Protein AF-0000000065942090 (afdb_homodimer)

Nearest PDB structures (foldseek):
  3od1-assembly1_A  TM=8.465E-01  e=8.660E-31  Halalkalibacterium halodurans
  3od1-assembly1_B  TM=8.655E-01  e=1.607E-29  Halalkalibacterium halodurans
  4yrn-assembly1_B  TM=7.493E-01  e=1.596E-24  Trypanosoma cruzi strain CL Brener
  4phc-assembly2_C  TM=7.919E-01  e=1.632E-23  Homo sapiens
  1h4v-assembly1_B-2  TM=6.547E-01  e=2.167E-21  Thermus thermophilus HB27

pLDDT: mean 91.55, std 9.65, range [27.59, 98.5]

Solvent-accessible surface area (backbone atoms only — not comparable to full-atom values): 41096 Å² total; per-residue (Å²): 122,61,45,56,47,74,45,88,40,58,60,75,35,53,49,70,60,30,47,47,38,52,49,51,52,51,53,50,52,51,54,35,49,58,58,54,28,39,36,42,44,68,50,60,60,34,36,47,61,49,47,65,80,57,77,58,79,82,40,43,75,52,57,33,74,41,96,86,70,46,56,29,21,45,33,67,57,68,64,52,56,50,45,26,48,46,61,56,65,67,62,76,73,62,44,45,35,23,38,70,50,70,29,30,42,39,63,58,88,87,67,83,59,61,24,66,42,47,33,31,36,40,40,37,33,53,34,78,30,69,44,42,57,49,50,53,51,49,52,50,52,53,48,47,64,70,48,30,76,62,64,55,38,39,36,34,35,41,42,46,47,55,60,51,55,43,52,73,74,42,87,49,64,68,59,39,49,51,45,49,49,22,39,48,66,62,34,58,73,62,28,52,61,66,51,51,85,42,62,85,42,85,47,31,67,49,61,72,50,36,78,66,47,54,42,48,52,72,62,52,51,52,55,54,69,72,37,73,67,60,77,86,41,48,65,59,51,52,50,52,51,51,50,51,54,48,41,53,69,75,40,65,86,58,47,61,31,34,35,64,40,56,70,53,95,47,81,54,41,61,32,50,30,39,36,28,34,46,78,86,54,95,63,59,46,29,42,37,33,27,23,39,53,52,38,44,79,70,35,88,62,66,40,33,23,27,36,35,42,32,34,44,55,59,47,45,74,52,33,52,87,63,80,72,79,62,45,50,28,29,36,36,57,51,78,92,39,44,66,59,51,51,60,52,44,75,74,33,95,46,34,26,73,45,44,46,77,43,70,70,52,36,52,54,50,18,60,76,58,67,21,48,73,41,62,57,72,82,57,72,72,84,118,121,61,45,54,48,76,44,88,40,57,60,73,35,54,47,69,62,29,45,47,38,53,51,52,52,51,52,51,52,50,52,36,49,59,59,54,26,38,36,42,44,68,52,59,60,33,36,48,60,48,48,65,82,58,76,59,80,82,38,41,73,52,57,34,73,42,95,86,70,44,55,29,21,45,33,67,57,67,64,52,56,51,45,28,49,44,62,58,64,65,62,76,74,63,41,46,34,22,38,69,48,71,29,28,42,39,62,58,87,89,66,83,60,62,22,65,43,45,33,32,36,40,40,36,35,51,34,78,30,70,45,43,56,49,52,52,51,49,50,50,50,54,49,47,63,70,48,28,75,62,63,54,38,40,36,34,34,42,39,46,47,55,59,50,54,42,52,74,76,41,87,50,63,68,59,41,50,51,44,49,50,23,38,49,67,62,34,58,72,60,29,52,61,66,51,52,86,43,62,84,42,84,47,31,69,49,62,71,50,37,78,66,46,56,41,50,52,72,62,49,53,52,56,53,70,73,38,74,67,60,77,86,40,45,65,59,52,52,52,51,51,51,52,52,52,48,40,53,69,74,40,65,85,58,46,61,31,33,35,62,38,54,71,53,95,48,82,53,41,61,31,50,29,39,36,28,33,47,76,86,52,96,63,58,46,28,43,35,34,26,24,39,53,53,37,45,80,71,34,88,63,65,40,33,24,30,36,34,41,32,34,43,55,60,47,43,73,52,34,51,86,65,79,72,78,62,46,50,27,30,37,36,56,51,77,92,39,45,65,58,50,51,59,53,46,74,74,33,95,45,33,26,74,44,42,46,78,42,71,70,52,36,50,54,51,18,59,74,59,67,20,47,73,42,61,56,73,82,55,72,72,84,120

Organism: Lactiplantibacillus plantarum (strain ATCC BAA-793 / NCIMB 8826 / WCFS1) (NCBI:txid220668)

Sequence (766 aa):
MLKHLLPLGTRDEFGRRARTKQHLIAVIQAHFKQRGLAPIATPLLENEAVFDPYQMGNYQLYRLFGNDGRTLVLRPDMTLPVARFISATNVPLPQKFGYVGDIFRVSRQLSGSYNQITQAGVELVGYASLKAEFECLTIANQLSSELIADAVEIELGDAQFAQRVVASLTGDEGEQQAILTALFDKQVPRYTKLIAKYRAQPLYDFLKAWPRLFGRPECIFKELAAAPLPETVQPSLKRLQTVVAWMQQTMPEQVISVDLSSQAPQKYYTGLTFRGYSQAGAGYLFSGGRYDKLLTNFQAEAEPAVGMGLNVDLLTTLATDQQTAYAEQLIYFEPEQWSQAEAYLAKQPHAILSLADDLAGARIEAQRLNAQLIDLTGGMTNDMLKHLLPLGTRDEFGRRARTKQHLIAVIQAHFKQRGLAPIATPLLENEAVFDPYQMGNYQLYRLFGNDGRTLVLRPDMTLPVARFISATNVPLPQKFGYVGDIFRVSRQLSGSYNQITQAGVELVGYASLKAEFECLTIANQLSSELIADAVEIELGDAQFAQRVVASLTGDEGEQQAILTALFDKQVPRYTKLIAKYRAQPLYDFLKAWPRLFGRPECIFKELAAAPLPETVQPSLKRLQTVVAWMQQTMPEQVISVDLSSQAPQKYYTGLTFRGYSQAGAGYLFSGGRYDKLLTNFQAEAEPAVGMGLNVDLLTTLATDQQTAYAEQLIYFEPEQWSQAEAYLAKQPHAILSLADDLAGARIEAQRLNAQLIDLTGGMTND

Foldseek 3Di:
DVVPDDDPQDDDDDDQLVVLLVVLVVVLVVVCVVVPADEDDDDQKDQPLLCPQPDQPQWDWAWDADPVRTIITRAQDDVSRVLQVCLVPVPDDQHKHKYWDWHATHHDPPPPHHRIFIKIKIKGWQDPDCVQVVVRVVSVVVSCVPFFPFAKEKEKEWACQLLQQLCVVDVDPVLSVQLLVCLQVVVLVSNCVSCVVVCVPQQSVVSNCQSVLKFDPVVNLVSVVPGPGDPVCVVQSVSVVVVVVVCCVPPVVHHYMYHHRHHAPGNQAGGMKMFMDGPPDDDTQKIWHWRQCSSVSPDVDTITMIMMMGRSSVSSVRGDSDPPLAQQEEEEDDPVCVVVSVVVVVVGPRYDYDPDPDPVRSVVVCVVSVHHYHYPVVPPPPD/DVVPDDPPQDDDDDDPLVVLLVVLVVVLVVVCVVVPADEDDDDQKDQPLLCPQPDQPQWDWAWDADPVRTIITRAQDDVSRVLQVCLVPVPDDQHKHKYWDWHATHHDPPPPHHRIFIKIKIKGWQDPDCVQVVVRVVSVVVSCVPFFDFAKEKEKEWACQLLQQLCVVDVDPVLSVQLLVCLQVVVLVSNCVSCVVVCVPQQSVVSNCQSVLKFDPVVNLVSVVPGPGDPVCVVQSVSVVVVVVVCCVPPVPHHYMYHHRHHAPGNQAGGMKMFMDGPPDDDTQKIWHWRQCSSVSPDPDTITMIMMMGRSSVSSVRGDPDPPLAQQEEEEDDPVCVVVSVVVVVVGPRYDYDPDPDPVRSVVVCVVSVHHYHYPPVPPPPD

InterPro domains:
  IPR004516 Histidine-tRNA ligase/ATP phosphoribosyltransferase regulatory subunit [PIRSF001549] (6-326)
  IPR004516 Histidine-tRNA ligase/ATP phosphoribosyltransferase regulatory subunit [PTHR43707] (4-324)
  IPR004517 ATP phosphoribosyltransferase regulatory subunit [MF_00125] (16-365)
  IPR004517 ATP phosphoribosyltransferase regulatory subunit [TIGR00443] (11-320)
  IPR041715 Class II Histidinyl-tRNA synthetase (HisRS)-like catalytic core domain [PF13393] (10-313)
  IPR041715 Class II Histidinyl-tRNA synthetase (HisRS)-like catalytic core domain [cd00773] (17-313)
  IPR045864 Class II Aminoacyl-tRNA synthetase/Biotinyl protein ligase (BPL) and lipoyl protein ligase (LPL) [G3DSA:3.30.930.10] (2-319)
  IPR045864 Class II Aminoacyl-tRNA synthetase/Biotinyl protein ligase (BPL) and lipoyl protein ligase (LPL) [SSF55681] (4-323)

Secondary structure (DSSP, 8-state):
-GGGPPPTT---EETHHHHHHHHHHHHHHHHHHHTTPEEEE--SEEEGGGGTT---TT-B--EEE-TTS-EEEE-S-SHHHHHHHHHHH---SSEEEEEEEEEE-BPPTTS---SEEEEEEEEEES--STHHHHHHHHHHHHHHHHHBSS-EEEEEEESSHHHHHHHTT-S-HHHHHHHHHHHHTT-HHHHHHHHGGGTTSTTHHHHHHGGG-EE-HHHHHHHHHHS---GGGHHHHHHHHHHHHHHHHH-TTSEEEEESSS--SSTT--SEEEEEEESSSSSEEEEEEE-TTGGGGTSSS---EEEEEEEHHHHHHHB--------SEEEE--GGGHHHHHHHHHT-TTEEE---SSHHHHHHHHHHHT-EEEESTT-----/-GGGPPPTT---EETHHHHHHHHHHHHHHHHHHHTTPEEEE--SEEEGGGGTT---TT-B--EEE-TTS-EEEE-S-SHHHHHHHHHHH---SSEEEEEEEEEE-BPPTTS---SEEEEEEEEEES--STHHHHHHHHHHHHHHHHHBSS-EEEEEEESSHHHHHHHTT-S-HHHHHHHHHHHHTT-HHHHHHHHGGGTTSTTHHHHHHGGG-EE-HHHHHHHHHHS---GGGHHHHHHHHHHHHHHHHH-TTSEEEEESSS--SSTT--SEEEEEEESSSSSEEEEEEE-TTGGGGTSSS---EEEEEEEHHHHHHHB--------SEEEE--GGGHHHHHHHHHT-TTEEE---SSHHHHHHHHHHHT-EEEESTT-----

Radius of gyration: 30.54 Å; Cα contacts (8 Å, |Δi|>4): 1360; chains: 2; bounding box: 51×100×80 Å

Structure (mmCIF, N/CA/C/O backbone):
data_AF-0000000065942090-model_v1
#
loop_
_entity.id
_entity.type
_entity.pdbx_description
1 polymer 'ATP phosphoribosyltransferase regulatory subunit'
#
loop_
_atom_site.group_PDB
_atom_site.id
_atom_site.type_symbol
_atom_site.label_atom_id
_atom_site.label_alt_id
_atom_site.label_comp_id
_atom_site.label_asym_id
_atom_site.label_entity_id
_atom_site.label_seq_id
_atom_site.pdbx_PDB_ins_code
_atom_site.Cartn_x
_atom_site.Cartn_y
_atom_site.Cartn_z
_atom_site.occupancy
_atom_site.B_iso_or_equiv
_atom_site.auth_seq_id
_atom_site.auth_comp_id
_atom_site.auth_asym_id
_atom_site.auth_atom_id
_atom_site.pdbx_PDB_model_num
ATOM 1 N N . MET A 1 1 ? 20.531 -4.098 -20.781 1 60.53 1 MET A N 1
ATOM 2 C CA . MET A 1 1 ? 21.156 -3.336 -19.703 1 60.53 1 MET A CA 1
ATOM 3 C C . MET A 1 1 ? 20.109 -2.684 -18.812 1 60.53 1 MET A C 1
ATOM 5 O O . MET A 1 1 ? 20.234 -2.717 -17.594 1 60.53 1 MET A O 1
ATOM 9 N N . LEU A 1 2 ? 18.938 -2.307 -19.422 1 68.38 2 LEU A N 1
ATOM 10 C CA . LEU A 1 2 ? 17.953 -1.512 -18.703 1 68.38 2 LEU A CA 1
ATOM 11 C C . LEU A 1 2 ? 17.047 -2.402 -17.844 1 68.38 2 LEU A C 1
ATOM 13 O O . LEU A 1 2 ? 16.453 -1.94 -16.875 1 68.38 2 LEU A O 1
ATOM 17 N N . LYS A 1 3 ? 17.156 -3.668 -18.047 1 78.25 3 LYS A N 1
ATOM 18 C CA . LYS A 1 3 ? 16.203 -4.559 -17.391 1 78.25 3 LYS A CA 1
ATOM 19 C C . LYS A 1 3 ? 16.641 -4.852 -15.961 1 78.25 3 LYS A C 1
ATOM 21 O O . LYS A 1 3 ? 15.852 -5.363 -15.156 1 78.25 3 LYS A O 1
ATOM 26 N N . HIS A 1 4 ? 17.859 -4.402 -15.688 1 81.19 4 HIS A N 1
ATOM 27 C CA . HIS A 1 4 ? 18.344 -4.691 -14.344 1 81.19 4 HIS A CA 1
ATOM 28 C C . HIS A 1 4 ? 18.359 -3.43 -13.484 1 81.19 4 HIS A C 1
ATOM 30 O O . HIS A 1 4 ? 18.672 -3.492 -12.289 1 81.19 4 HIS A O 1
ATOM 36 N N . LEU A 1 5 ? 18.016 -2.375 -14.117 1 83.44 5 LEU A N 1
ATOM 37 C CA . LEU A 1 5 ? 18.219 -1.105 -13.43 1 83.44 5 LEU A CA 1
ATOM 38 C C . LEU A 1 5 ? 16.891 -0.56 -12.906 1 83.44 5 LEU A C 1
ATOM 40 O O . LEU A 1 5 ? 15.836 -0.786 -13.508 1 83.44 5 LEU A O 1
ATOM 44 N N . LEU A 1 6 ? 17.047 0.153 -11.828 1 90.81 6 LEU A N 1
ATOM 45 C CA . LEU A 1 6 ? 15.914 0.897 -11.281 1 90.81 6 LEU A CA 1
ATOM 46 C C . LEU A 1 6 ? 15.781 2.258 -11.953 1 90.81 6 LEU A C 1
ATOM 48 O O . LEU A 1 6 ? 16.781 2.9 -12.273 1 90.81 6 LEU A O 1
ATOM 52 N N . PRO A 1 7 ? 14.492 2.648 -12.195 1 89.25 7 PRO A N 1
ATOM 53 C CA . PRO A 1 7 ? 14.344 4.047 -12.594 1 89.25 7 PRO A CA 1
ATOM 54 C C . PRO A 1 7 ? 14.93 5.02 -11.57 1 89.25 7 PRO A C 1
ATOM 56 O O . PRO A 1 7 ? 14.961 4.719 -10.375 1 89.25 7 PRO A O 1
ATOM 59 N N . LEU A 1 8 ? 15.297 6.191 -12.055 1 87.06 8 LEU A N 1
ATOM 60 C CA . LEU A 1 8 ? 15.844 7.215 -11.172 1 87.06 8 LEU A CA 1
ATOM 61 C C . LEU A 1 8 ? 14.828 7.594 -10.094 1 87.06 8 LEU A C 1
ATOM 63 O O . LEU A 1 8 ? 13.641 7.75 -10.375 1 87.06 8 LEU A O 1
ATOM 67 N N . GLY A 1 9 ? 15.297 7.754 -8.867 1 89.69 9 GLY A N 1
ATOM 68 C CA . GLY A 1 9 ? 14.477 8.219 -7.766 1 89.69 9 GLY A CA 1
ATOM 69 C C . GLY A 1 9 ? 13.617 7.121 -7.156 1 89.69 9 GLY A C 1
ATOM 70 O O . GLY A 1 9 ? 12.75 7.395 -6.332 1 89.69 9 GLY A O 1
ATOM 71 N N . THR A 1 10 ? 13.797 5.891 -7.582 1 91.69 10 THR A N 1
ATOM 72 C CA . THR A 1 10 ? 13.047 4.777 -7.02 1 91.69 10 THR A CA 1
ATOM 73 C C . THR A 1 10 ? 13.969 3.83 -6.258 1 91.69 10 THR A C 1
ATOM 75 O O . THR A 1 10 ? 15.195 3.959 -6.324 1 91.69 10 THR A O 1
ATOM 78 N N . ARG A 1 11 ? 13.367 2.945 -5.48 1 93.44 11 ARG A N 1
ATOM 79 C CA . ARG A 1 11 ? 14.156 1.976 -4.727 1 93.44 11 ARG A CA 1
ATOM 80 C C . ARG A 1 11 ? 13.352 0.705 -4.461 1 93.44 11 ARG A C 1
ATOM 82 O O . ARG A 1 11 ? 12.125 0.743 -4.395 1 93.44 11 ARG A O 1
ATOM 89 N N . ASP A 1 12 ? 14.086 -0.37 -4.305 1 95.88 12 ASP A N 1
ATOM 90 C CA . ASP A 1 12 ? 13.531 -1.599 -3.738 1 95.88 12 ASP A CA 1
ATOM 91 C C . ASP A 1 12 ? 13.648 -1.602 -2.217 1 95.88 12 ASP A C 1
ATOM 93 O O . ASP A 1 12 ? 14.602 -1.046 -1.659 1 95.88 12 ASP A O 1
ATOM 97 N N . GLU A 1 13 ? 12.68 -2.129 -1.629 1 95.75 13 GLU A N 1
ATOM 98 C CA . GLU A 1 13 ? 12.758 -2.371 -0.191 1 95.75 13 GLU A CA 1
ATOM 99 C C . GLU A 1 13 ? 12.672 -3.861 0.123 1 95.75 13 GLU A C 1
ATOM 101 O O . GLU A 1 13 ? 11.766 -4.551 -0.345 1 95.75 13 GLU A O 1
ATOM 106 N N . PHE A 1 14 ? 13.672 -4.367 0.923 1 93.88 14 PHE A N 1
ATOM 107 C CA . PHE A 1 14 ? 13.75 -5.785 1.26 1 93.88 14 PHE A CA 1
ATOM 108 C C . PHE A 1 14 ? 14.352 -5.98 2.646 1 93.88 14 PHE A C 1
ATOM 110 O O . PHE A 1 14 ? 15.117 -5.137 3.119 1 93.88 14 PHE A O 1
ATOM 117 N N . GLY A 1 15 ? 13.922 -7.129 3.268 1 87.12 15 GLY A N 1
ATOM 118 C CA . GLY A 1 15 ? 14.547 -7.504 4.527 1 87.12 15 GLY A CA 1
ATOM 119 C C . GLY A 1 15 ? 14.141 -6.605 5.684 1 87.12 15 GLY A C 1
ATOM 120 O O . GLY A 1 15 ? 12.945 -6.375 5.902 1 87.12 15 GLY A O 1
ATOM 121 N N . ARG A 1 16 ? 15.141 -6.137 6.316 1 88.44 16 ARG A N 1
ATOM 122 C CA . ARG A 1 16 ? 14.906 -5.406 7.559 1 88.44 16 ARG A CA 1
ATOM 123 C C . ARG A 1 16 ? 14.07 -4.156 7.309 1 88.44 16 ARG A C 1
ATOM 125 O O . ARG A 1 16 ? 13.117 -3.885 8.039 1 88.44 16 ARG A O 1
ATOM 132 N N . ARG A 1 17 ? 14.383 -3.416 6.316 1 92.75 17 ARG A N 1
ATOM 133 C CA . ARG A 1 17 ? 13.664 -2.176 6.043 1 92.75 17 ARG A CA 1
ATOM 134 C C . ARG A 1 17 ? 12.203 -2.451 5.715 1 92.75 17 ARG A C 1
ATOM 136 O O . ARG A 1 17 ? 11.305 -1.797 6.25 1 92.75 17 ARG A O 1
ATOM 143 N N . ALA A 1 18 ? 11.992 -3.377 4.805 1 94 18 ALA A N 1
ATOM 144 C CA . ALA A 1 18 ? 10.625 -3.717 4.422 1 94 18 ALA A CA 1
ATOM 145 C C . ALA A 1 18 ? 9.828 -4.211 5.629 1 94 18 ALA A C 1
ATOM 147 O O . ALA A 1 18 ? 8.656 -3.855 5.797 1 94 18 ALA A O 1
ATOM 148 N N . ARG A 1 19 ? 10.438 -5.027 6.453 1 92.75 19 ARG A N 1
ATOM 149 C CA . ARG A 1 19 ? 9.789 -5.547 7.652 1 92.75 19 ARG A CA 1
ATOM 150 C C . ARG A 1 19 ? 9.43 -4.418 8.609 1 92.75 19 ARG A C 1
ATOM 152 O O . ARG A 1 19 ? 8.32 -4.387 9.156 1 92.75 19 ARG A O 1
ATOM 159 N N . THR A 1 20 ? 10.383 -3.576 8.828 1 94.31 20 THR A N 1
ATOM 160 C CA . THR A 1 20 ? 10.164 -2.441 9.719 1 94.31 20 THR A CA 1
ATOM 161 C C . THR A 1 20 ? 9.031 -1.561 9.203 1 94.31 20 THR A C 1
ATOM 163 O O . THR A 1 20 ? 8.141 -1.175 9.969 1 94.31 20 THR A O 1
ATOM 166 N N . LYS A 1 21 ? 9.055 -1.228 7.945 1 95.88 21 LYS A N 1
ATOM 167 C CA . LYS A 1 21 ? 8.016 -0.382 7.355 1 95.88 21 LYS A CA 1
ATOM 168 C C . LYS A 1 21 ? 6.641 -1.023 7.492 1 95.88 21 LYS A C 1
ATOM 170 O O . LYS A 1 21 ? 5.668 -0.352 7.844 1 95.88 21 LYS A O 1
ATOM 175 N N . GLN A 1 22 ? 6.562 -2.295 7.18 1 94.31 22 GLN A N 1
ATOM 176 C CA . GLN A 1 22 ? 5.301 -3.016 7.328 1 94.31 22 GLN A CA 1
ATOM 177 C C . GLN A 1 22 ? 4.789 -2.941 8.766 1 94.31 22 GLN A C 1
ATOM 179 O O . GLN A 1 22 ? 3.598 -2.729 8.992 1 94.31 22 GLN A O 1
ATOM 184 N N . HIS A 1 23 ? 5.668 -3.131 9.664 1 92.88 23 HIS A N 1
ATOM 185 C CA . HIS A 1 23 ? 5.312 -3.064 11.07 1 92.88 23 HIS A CA 1
ATOM 186 C C . HIS A 1 23 ? 4.805 -1.676 11.445 1 92.88 23 HIS A C 1
ATOM 188 O O . HIS A 1 23 ? 3.775 -1.546 12.117 1 92.88 23 HIS A O 1
ATOM 194 N N . LEU A 1 24 ? 5.547 -0.685 11.055 1 95.38 24 LEU A N 1
ATOM 195 C CA . LEU A 1 24 ? 5.16 0.687 11.367 1 95.38 24 LEU A CA 1
ATOM 196 C C . LEU A 1 24 ? 3.781 1.004 10.797 1 95.38 24 LEU A C 1
ATOM 198 O O . LEU A 1 24 ? 2.955 1.624 11.469 1 95.38 24 LEU A O 1
ATOM 202 N N . ILE A 1 25 ? 3.539 0.601 9.586 1 97 25 ILE A N 1
ATOM 203 C CA . ILE A 1 25 ? 2.244 0.83 8.953 1 97 25 ILE A CA 1
ATOM 204 C C . ILE A 1 25 ? 1.145 0.159 9.773 1 97 25 ILE A C 1
ATOM 206 O O . ILE A 1 25 ? 0.089 0.752 10.016 1 97 25 ILE A O 1
ATOM 210 N N . ALA A 1 26 ? 1.379 -1.009 10.227 1 94.12 26 ALA A N 1
ATOM 211 C CA . ALA A 1 26 ? 0.403 -1.726 11.039 1 94.12 26 ALA A CA 1
ATOM 212 C C . ALA A 1 26 ? 0.112 -0.97 12.336 1 94.12 26 ALA A C 1
ATOM 214 O O . ALA A 1 26 ? -1.045 -0.856 12.75 1 94.12 26 ALA A O 1
ATOM 215 N N . VAL A 1 27 ? 1.122 -0.483 12.969 1 94.62 27 VAL A N 1
ATOM 216 C CA . VAL A 1 27 ? 0.971 0.262 14.219 1 94.62 27 VAL A CA 1
ATOM 217 C C . VAL A 1 27 ? 0.156 1.529 13.969 1 94.62 27 VAL A C 1
ATOM 219 O O . VAL A 1 27 ? -0.766 1.843 14.719 1 94.62 27 VAL A O 1
ATOM 222 N N . ILE A 1 28 ? 0.473 2.258 12.914 1 97.69 28 ILE A N 1
ATOM 223 C CA . ILE A 1 28 ? -0.215 3.496 12.57 1 97.69 28 ILE A CA 1
ATOM 224 C C . ILE A 1 28 ? -1.694 3.213 12.32 1 97.69 28 ILE A C 1
ATOM 226 O O . ILE A 1 28 ? -2.564 3.9 12.859 1 97.69 28 ILE A O 1
ATOM 230 N N . GLN A 1 29 ? -1.962 2.219 11.562 1 95.94 29 GLN A N 1
ATOM 231 C CA . GLN A 1 29 ? -3.34 1.867 11.242 1 95.94 29 GLN A CA 1
ATOM 232 C C . GLN A 1 29 ? -4.109 1.447 12.492 1 95.94 29 GLN A C 1
ATOM 234 O O . GLN A 1 29 ? -5.301 1.726 12.617 1 95.94 29 GLN A O 1
ATOM 239 N N . ALA A 1 30 ? -3.438 0.768 13.383 1 92.81 30 ALA A N 1
ATOM 240 C CA . ALA A 1 30 ? -4.07 0.382 14.641 1 92.81 30 ALA A CA 1
ATOM 241 C C . ALA A 1 30 ? -4.453 1.61 15.461 1 92.81 30 ALA A C 1
ATOM 243 O O . ALA A 1 30 ? -5.543 1.667 16.031 1 92.81 30 ALA A O 1
ATOM 244 N N . HIS A 1 31 ? -3.551 2.594 15.516 1 93.94 31 HIS A N 1
ATOM 245 C CA . HIS A 1 31 ? -3.842 3.846 16.203 1 93.94 31 HIS A CA 1
ATOM 246 C C . HIS A 1 31 ? -5.027 4.562 15.57 1 93.94 31 HIS A C 1
ATOM 248 O O . HIS A 1 31 ? -5.926 5.035 16.281 1 93.94 31 HIS A O 1
ATOM 254 N N . PHE A 1 32 ? -5.02 4.625 14.242 1 96 32 PHE A N 1
ATOM 255 C CA . PHE A 1 32 ? -6.117 5.266 13.523 1 96 32 PHE A CA 1
ATOM 256 C C . PHE A 1 32 ? -7.445 4.59 13.852 1 96 32 PHE A C 1
ATOM 258 O O . PHE A 1 32 ? -8.438 5.266 14.133 1 96 32 PHE A O 1
ATOM 265 N N . LYS A 1 33 ? -7.414 3.322 13.852 1 91.75 33 LYS A N 1
ATOM 266 C CA . LYS A 1 33 ? -8.617 2.549 14.148 1 91.75 33 LYS A CA 1
ATOM 267 C C . LYS A 1 33 ? -9.109 2.82 15.562 1 91.75 33 LYS A C 1
ATOM 269 O O . LYS A 1 33 ? -10.305 3.029 15.781 1 91.75 33 LYS A O 1
ATOM 274 N N . GLN A 1 34 ? -8.242 2.826 16.5 1 89.38 34 GLN A N 1
ATOM 275 C CA . GLN A 1 34 ? -8.586 3.047 17.906 1 89.38 34 GLN A CA 1
ATOM 276 C C . GLN A 1 34 ? -9.219 4.422 18.109 1 89.38 34 GLN A C 1
ATOM 278 O O . GLN A 1 34 ? -10.07 4.594 18.984 1 89.38 34 GLN A O 1
ATOM 283 N N . ARG A 1 35 ? -8.836 5.32 17.281 1 93.19 35 ARG A N 1
ATOM 284 C CA . ARG A 1 35 ? -9.32 6.684 17.438 1 93.19 35 ARG A CA 1
ATOM 285 C C . ARG A 1 35 ? -10.5 6.957 16.516 1 93.19 35 ARG A C 1
ATOM 287 O O . ARG A 1 35 ? -10.938 8.102 16.391 1 93.19 35 ARG A O 1
ATOM 294 N N . GLY A 1 36 ? -10.953 5.93 15.805 1 91.38 36 GLY A N 1
ATOM 295 C CA . GLY A 1 36 ? -12.188 6.012 15.047 1 91.38 36 GLY A CA 1
ATOM 296 C C . GLY A 1 36 ? -12.008 6.582 13.656 1 91.38 36 GLY A C 1
ATOM 297 O O . GLY A 1 36 ? -12.969 7.051 13.039 1 91.38 36 GLY A O 1
ATOM 298 N N . LEU A 1 37 ? -10.836 6.652 13.164 1 94.88 37 LEU A N 1
ATOM 299 C CA . LEU A 1 37 ? -10.625 7.09 11.789 1 94.88 37 LEU A CA 1
ATOM 300 C C . LEU A 1 37 ? -11.031 6.004 10.805 1 94.88 37 LEU A C 1
ATOM 302 O O . LEU A 1 37 ? -10.547 4.871 10.875 1 94.88 37 LEU A O 1
ATOM 306 N N . ALA A 1 38 ? -11.945 6.371 9.922 1 93.75 38 ALA A N 1
ATOM 307 C CA . ALA A 1 38 ? -12.352 5.445 8.875 1 93.75 38 ALA A CA 1
ATOM 308 C C . ALA A 1 38 ? -11.312 5.387 7.758 1 93.75 38 ALA A C 1
ATOM 310 O O . ALA A 1 38 ? -10.867 6.422 7.258 1 93.75 38 ALA A O 1
ATOM 311 N N . PRO A 1 39 ? -10.938 4.168 7.391 1 96.12 39 PRO A N 1
ATOM 312 C CA . PRO A 1 39 ? -9.938 4.062 6.328 1 96.12 39 PRO A CA 1
ATOM 313 C C . PRO A 1 39 ? -10.469 4.527 4.973 1 96.12 39 PRO A C 1
ATOM 315 O O . PRO A 1 39 ? -11.617 4.25 4.629 1 96.12 39 PRO A O 1
ATOM 318 N N . ILE A 1 40 ? -9.664 5.25 4.25 1 97.5 40 ILE A N 1
ATOM 319 C CA . ILE A 1 40 ? -9.953 5.676 2.885 1 97.5 40 ILE A CA 1
ATOM 320 C C . ILE A 1 40 ? -8.734 5.422 1.996 1 97.5 40 ILE A C 1
ATOM 322 O O . ILE A 1 40 ? -7.594 5.594 2.432 1 97.5 40 ILE A O 1
ATOM 326 N N . ALA A 1 41 ? -8.93 4.91 0.807 1 97.44 41 ALA A N 1
ATOM 327 C CA . ALA A 1 41 ? -7.914 4.727 -0.224 1 97.44 41 ALA A CA 1
ATOM 328 C C . ALA A 1 41 ? -8.375 5.305 -1.56 1 97.44 41 ALA A C 1
ATOM 330 O O . ALA A 1 41 ? -9.391 4.871 -2.113 1 97.44 41 ALA A O 1
ATOM 331 N N . THR A 1 42 ? -7.703 6.281 -2.039 1 97.44 42 THR A N 1
ATOM 332 C CA . THR A 1 42 ? -7.984 6.855 -3.352 1 97.44 42 THR A CA 1
ATOM 333 C C . THR A 1 42 ? -7.039 6.281 -4.406 1 97.44 42 THR A C 1
ATOM 335 O O . THR A 1 42 ? -5.977 5.758 -4.074 1 97.44 42 THR A O 1
ATOM 338 N N . PRO A 1 43 ? -7.43 6.355 -5.656 1 96.56 43 PRO A N 1
ATOM 339 C CA . PRO A 1 43 ? -6.566 5.809 -6.707 1 96.56 43 PRO A CA 1
ATOM 340 C C . PRO A 1 43 ? -5.211 6.504 -6.777 1 96.56 43 PRO A C 1
ATOM 342 O O . PRO A 1 43 ? -5.105 7.691 -6.469 1 96.56 43 PRO A O 1
ATOM 345 N N . LEU A 1 44 ? -4.273 5.695 -7.238 1 97.44 44 LEU A N 1
ATOM 346 C CA . LEU A 1 44 ? -2.941 6.254 -7.449 1 97.44 44 LEU A CA 1
ATOM 347 C C . LEU A 1 44 ? -2.951 7.266 -8.586 1 97.44 44 LEU A C 1
ATOM 349 O O . LEU A 1 44 ? -2.201 8.242 -8.562 1 97.44 44 LEU A O 1
ATOM 353 N N . LEU A 1 45 ? -3.73 7.012 -9.602 1 95.75 45 LEU A N 1
ATOM 354 C CA . LEU A 1 45 ? -3.891 7.91 -10.734 1 95.75 45 LEU A CA 1
ATOM 355 C C . LEU A 1 45 ? -5.102 8.82 -10.547 1 95.75 45 LEU A C 1
ATOM 357 O O . LEU A 1 45 ? -6.207 8.336 -10.281 1 95.75 45 LEU A O 1
ATOM 361 N N . GLU A 1 46 ? -4.879 10.102 -10.672 1 96.06 46 GLU A N 1
ATOM 362 C CA . GLU A 1 46 ? -5.93 11.109 -10.586 1 96.06 46 GLU A CA 1
ATOM 363 C C . GLU A 1 46 ? -5.895 12.047 -11.789 1 96.06 46 GLU A C 1
ATOM 365 O O . GLU A 1 46 ? -4.863 12.18 -12.453 1 96.06 46 GLU A O 1
ATOM 370 N N . ASN A 1 47 ? -7.105 12.641 -12.047 1 94.62 47 ASN A N 1
ATOM 371 C CA . ASN A 1 47 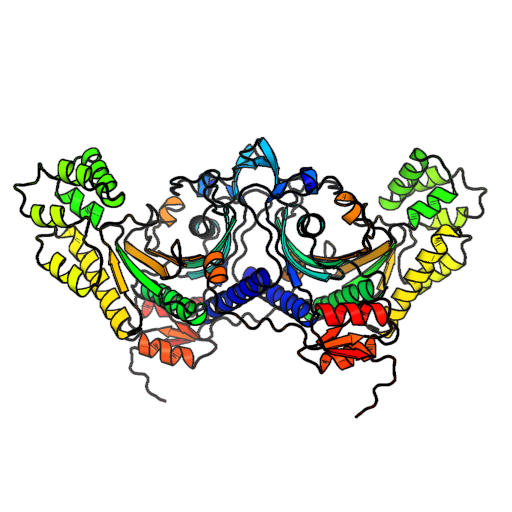? -7.078 13.758 -12.992 1 94.62 47 ASN A CA 1
ATOM 372 C C . ASN A 1 47 ? -6.191 14.891 -12.5 1 94.62 47 ASN A C 1
ATOM 374 O O . ASN A 1 47 ? -6.242 15.258 -11.32 1 94.62 47 ASN A O 1
ATOM 378 N N . GLU A 1 48 ? -5.387 15.414 -13.398 1 94.19 48 GLU A N 1
ATOM 379 C CA . GLU A 1 48 ? -4.461 16.469 -13.016 1 94.19 48 GLU A CA 1
ATOM 380 C C . GLU A 1 48 ? -5.195 17.641 -12.375 1 94.19 48 GLU A C 1
ATOM 382 O O . GLU A 1 48 ? -4.672 18.297 -11.469 1 94.19 48 GLU A O 1
ATOM 387 N N . ALA A 1 49 ? -6.426 17.891 -12.766 1 93.12 49 ALA A N 1
ATOM 388 C CA . ALA A 1 49 ? -7.227 19.016 -12.32 1 93.12 49 ALA A CA 1
ATOM 389 C C . ALA A 1 49 ? -7.473 18.953 -10.812 1 93.12 49 ALA A C 1
ATOM 391 O O . ALA A 1 49 ? -7.719 19.984 -10.18 1 93.12 49 ALA A O 1
ATOM 392 N N . VAL A 1 50 ? -7.418 17.766 -10.234 1 94.31 50 VAL A N 1
ATOM 393 C CA . VAL A 1 50 ? -7.605 17.578 -8.797 1 94.31 50 VAL A CA 1
ATOM 394 C C . VAL A 1 50 ? -6.535 18.344 -8.031 1 94.31 50 VAL A C 1
ATOM 396 O O . VAL A 1 50 ? -6.773 18.812 -6.91 1 94.31 50 VAL A O 1
ATOM 399 N N . PHE A 1 51 ? -5.406 18.609 -8.672 1 93.88 51 PHE A N 1
ATOM 400 C CA . PHE A 1 51 ? -4.258 19.172 -7.973 1 93.88 51 PHE A CA 1
ATOM 401 C C . PHE A 1 51 ? -3.996 20.609 -8.414 1 93.88 51 PHE A C 1
ATOM 403 O O . PHE A 1 51 ? -2.906 21.141 -8.203 1 93.88 51 PHE A O 1
ATOM 410 N N . ASP A 1 52 ? -4.938 21.188 -9.023 1 90.5 52 ASP A N 1
ATOM 411 C CA . ASP A 1 52 ? -4.816 22.578 -9.438 1 90.5 52 ASP A CA 1
ATOM 412 C C . ASP A 1 52 ? -4.422 23.484 -8.266 1 90.5 52 ASP A C 1
ATOM 414 O O . ASP A 1 52 ? -3.58 24.359 -8.414 1 90.5 52 ASP A O 1
ATOM 418 N N . PRO A 1 53 ? -5.02 23.266 -7.066 1 87.19 53 PRO A N 1
ATOM 419 C CA . PRO A 1 53 ? -4.668 24.125 -5.938 1 87.19 53 PRO A CA 1
ATOM 420 C C . PRO A 1 53 ? -3.309 23.781 -5.332 1 87.19 53 PRO A C 1
ATOM 422 O O . PRO A 1 53 ? -2.818 24.5 -4.457 1 87.19 53 PRO A O 1
ATOM 425 N N . TYR A 1 54 ? -2.758 22.719 -5.766 1 88.19 54 TYR A N 1
ATOM 426 C CA . TYR A 1 54 ? -1.532 22.219 -5.16 1 88.19 54 TYR A CA 1
ATOM 427 C C . TYR A 1 54 ? -0.321 23 -5.633 1 88.19 54 TYR A C 1
ATOM 429 O O . TYR A 1 54 ? -0.115 23.172 -6.84 1 88.19 54 TYR A O 1
ATOM 437 N N . GLN A 1 55 ? 0.43 23.469 -4.684 1 87.38 55 GLN A N 1
ATOM 438 C CA . GLN A 1 55 ? 1.685 24.141 -5.008 1 87.38 55 GLN A CA 1
ATOM 439 C C . GLN A 1 55 ? 2.838 23.141 -5.07 1 87.38 55 GLN A C 1
ATOM 441 O O . GLN A 1 55 ? 3.271 22.625 -4.043 1 87.38 55 GLN A O 1
ATOM 446 N N . MET A 1 56 ? 3.416 22.969 -6.152 1 84.56 56 MET A N 1
ATOM 447 C CA . MET A 1 56 ? 4.422 21.938 -6.402 1 84.56 56 MET A CA 1
ATOM 448 C C . MET A 1 56 ? 5.793 22.391 -5.902 1 84.56 56 MET A C 1
ATOM 450 O O . MET A 1 56 ? 6.648 21.562 -5.594 1 84.56 56 MET A O 1
ATOM 454 N N . GLY A 1 57 ? 5.949 23.625 -5.77 1 81.62 57 GLY A N 1
ATOM 455 C CA . GLY A 1 57 ? 7.297 24.094 -5.496 1 81.62 57 GLY A CA 1
ATOM 456 C C . GLY A 1 57 ? 8.297 23.688 -6.566 1 81.62 57 GLY A C 1
ATOM 457 O O . GLY A 1 57 ? 8.094 23.969 -7.75 1 81.62 57 GLY A O 1
ATOM 458 N N . ASN A 1 58 ? 9.383 22.938 -6.102 1 80.81 58 ASN A N 1
ATOM 459 C CA . ASN A 1 58 ? 10.461 22.578 -7.008 1 80.81 58 ASN A CA 1
ATOM 460 C C . ASN A 1 58 ? 10.281 21.172 -7.566 1 80.81 58 ASN A C 1
ATOM 462 O O . ASN A 1 58 ? 11.156 20.656 -8.266 1 80.81 58 ASN A O 1
ATOM 466 N N . TYR A 1 59 ? 9.133 20.625 -7.301 1 86.81 59 TYR A N 1
ATOM 467 C CA . TYR A 1 59 ? 8.914 19.266 -7.777 1 86.81 59 TYR A CA 1
ATOM 468 C C . TYR A 1 59 ? 8.109 19.266 -9.07 1 86.81 59 TYR A C 1
ATOM 470 O O . TYR A 1 59 ? 7.441 20.25 -9.398 1 86.81 59 TYR A O 1
ATOM 478 N N . GLN A 1 60 ? 8.32 18.188 -9.766 1 89.75 60 GLN A N 1
ATOM 479 C CA . GLN A 1 60 ? 7.508 17.922 -10.953 1 89.75 60 GLN A CA 1
ATOM 480 C C . GLN A 1 60 ? 6.59 16.719 -10.734 1 89.75 60 GLN A C 1
ATOM 482 O O . GLN A 1 60 ? 6.793 15.938 -9.797 1 89.75 60 GLN A O 1
ATOM 487 N N . LEU A 1 61 ? 5.598 16.734 -11.562 1 92.56 61 LEU A N 1
ATOM 488 C CA . LEU A 1 61 ? 4.637 15.641 -11.477 1 92.56 61 LEU A CA 1
ATOM 489 C C . LEU A 1 61 ? 4.957 14.555 -12.5 1 92.56 61 LEU A C 1
ATOM 491 O O . LEU A 1 61 ? 5.48 14.852 -13.578 1 92.56 61 LEU A O 1
ATOM 495 N N . TYR A 1 62 ? 4.703 13.258 -12.133 1 92.75 62 TYR A N 1
ATOM 496 C CA . TYR A 1 62 ? 4.617 12.219 -13.148 1 92.75 62 TYR A CA 1
ATOM 497 C C . TYR A 1 62 ? 3.303 12.312 -13.914 1 92.75 62 TYR A C 1
ATOM 499 O O . TYR A 1 62 ? 2.225 12.156 -13.336 1 92.75 62 TYR A O 1
ATOM 507 N N . ARG A 1 63 ? 3.369 12.578 -15.164 1 92.81 63 ARG A N 1
ATOM 508 C CA . ARG A 1 63 ? 2.186 12.75 -16 1 92.81 63 ARG A CA 1
ATOM 509 C C . ARG A 1 63 ? 2.045 11.594 -17 1 92.81 63 ARG A C 1
ATOM 511 O O . ARG A 1 63 ? 3.043 11.055 -17.469 1 92.81 63 ARG A O 1
ATOM 518 N N . LEU A 1 64 ? 0.777 11.234 -17.219 1 90.56 64 LEU A N 1
ATOM 519 C CA . LEU A 1 64 ? 0.45 10.273 -18.281 1 90.56 64 LEU A CA 1
ATOM 520 C C . LEU A 1 64 ? -0.812 10.695 -19.016 1 90.56 64 LEU A C 1
ATOM 522 O O . LEU A 1 64 ? -1.585 11.516 -18.531 1 90.56 64 LEU A O 1
ATOM 526 N N . PHE A 1 65 ? -0.885 10.195 -20.219 1 83.06 65 PHE A N 1
ATOM 527 C CA . PHE A 1 65 ? -2.072 10.5 -21.016 1 83.06 65 PHE A CA 1
ATOM 528 C C . PHE A 1 65 ? -3.066 9.344 -20.969 1 83.06 65 PHE A C 1
ATOM 530 O O . PHE A 1 65 ? -2.723 8.203 -21.281 1 83.06 65 PHE A O 1
ATOM 537 N N . GLY A 1 66 ? -4.207 9.75 -20.516 1 75.25 66 GLY A N 1
ATOM 538 C CA . GLY A 1 66 ? -5.254 8.742 -20.469 1 75.25 66 GLY A CA 1
ATOM 539 C C . GLY A 1 66 ? -5.812 8.391 -21.828 1 75.25 66 GLY A C 1
ATOM 540 O O . GLY A 1 66 ? -5.562 9.094 -22.812 1 75.25 66 GLY A O 1
ATOM 541 N N . ASN A 1 67 ? -6.523 7.289 -21.875 1 70.25 67 ASN A N 1
ATOM 542 C CA . ASN A 1 67 ? -7.121 6.824 -23.125 1 70.25 67 ASN A CA 1
ATOM 543 C C . ASN A 1 67 ? -8.188 7.793 -23.641 1 70.25 67 ASN A C 1
ATOM 545 O O . ASN A 1 67 ? -8.523 7.785 -24.812 1 70.25 67 ASN A O 1
ATOM 549 N N . ASP A 1 68 ? -8.703 8.539 -22.766 1 72.19 68 ASP A N 1
ATOM 550 C CA . ASP A 1 68 ? -9.766 9.477 -23.141 1 72.19 68 ASP A CA 1
ATOM 551 C C . ASP A 1 68 ? -9.18 10.844 -23.484 1 72.19 68 ASP A C 1
ATOM 553 O O . ASP A 1 68 ? -9.93 11.805 -23.703 1 72.19 68 ASP A O 1
ATOM 557 N N . GLY A 1 69 ? -7.934 10.898 -23.453 1 75.31 69 GLY A N 1
ATOM 558 C CA . GLY A 1 69 ? -7.273 12.148 -23.828 1 75.31 69 GLY A CA 1
ATOM 559 C C . GLY A 1 69 ? -7.027 13.062 -22.641 1 75.31 69 GLY A C 1
ATOM 560 O O . GLY A 1 69 ? -6.441 14.133 -22.781 1 75.31 69 GLY A O 1
ATOM 561 N N . ARG A 1 70 ? -7.41 12.656 -21.531 1 84.31 70 ARG A N 1
ATOM 562 C CA . ARG A 1 70 ? -7.207 13.477 -20.344 1 84.31 70 ARG A CA 1
ATOM 563 C C . ARG A 1 70 ? -5.828 13.227 -19.75 1 84.31 70 ARG A C 1
ATOM 565 O O . ARG A 1 70 ? -5.285 12.125 -19.859 1 84.31 70 ARG A O 1
ATOM 572 N N . THR A 1 71 ? -5.355 14.273 -19.156 1 91.06 71 THR A N 1
ATOM 573 C CA . THR A 1 71 ? -4.062 14.156 -18.5 1 91.06 71 THR A CA 1
ATOM 574 C C . THR A 1 71 ? -4.227 13.625 -17.078 1 91.06 71 THR A C 1
ATOM 576 O O . THR A 1 71 ? -4.992 14.18 -16.281 1 91.06 71 THR A O 1
ATOM 579 N N . LEU A 1 72 ? -3.578 12.547 -16.844 1 94.25 72 LEU A N 1
ATOM 580 C CA . LEU A 1 72 ? -3.547 11.922 -15.531 1 94.25 72 LEU A CA 1
ATOM 581 C C . LEU A 1 72 ? -2.197 12.148 -14.859 1 94.25 72 LEU A C 1
ATOM 583 O O . LEU A 1 72 ? -1.188 12.367 -15.531 1 94.25 72 LEU A O 1
ATOM 587 N N . VAL A 1 73 ? -2.207 12.148 -13.594 1 95.38 73 VAL A N 1
ATOM 588 C CA . VAL A 1 73 ? -0.962 12.266 -12.836 1 95.38 73 VAL A CA 1
ATOM 589 C C . VAL A 1 73 ? -0.933 11.227 -11.719 1 95.38 73 VAL A C 1
ATOM 591 O O . VAL A 1 73 ? -1.981 10.82 -11.219 1 95.38 73 VAL A O 1
ATOM 594 N N . LEU A 1 74 ? 0.298 10.688 -11.445 1 96.44 74 LEU A N 1
ATOM 595 C CA . LEU A 1 74 ? 0.474 10.055 -10.148 1 96.44 74 LEU A CA 1
ATOM 596 C C . LEU A 1 74 ? 0.319 11.062 -9.016 1 96.44 74 LEU A C 1
ATOM 598 O O . LEU A 1 74 ? 0.97 12.109 -9.023 1 96.44 74 LEU A O 1
ATOM 602 N N . ARG A 1 75 ? -0.556 10.789 -8.109 1 97.25 75 ARG A N 1
ATOM 603 C CA . ARG A 1 75 ? -0.934 11.781 -7.109 1 97.25 75 ARG A CA 1
ATOM 604 C C . ARG A 1 75 ? 0.284 12.266 -6.332 1 97.25 75 ARG A C 1
ATOM 606 O O . ARG A 1 75 ? 1.071 11.461 -5.836 1 97.25 75 ARG A O 1
ATOM 613 N N . PRO A 1 76 ? 0.485 13.562 -6.168 1 96.38 76 PRO A N 1
ATOM 614 C CA . PRO A 1 76 ? 1.573 14.125 -5.363 1 96.38 76 PRO A CA 1
ATOM 615 C C . PRO A 1 76 ? 1.162 14.391 -3.918 1 96.38 76 PRO A C 1
ATOM 617 O O . PRO A 1 76 ? 1.989 14.805 -3.104 1 96.38 76 PRO A O 1
ATOM 620 N N . ASP A 1 77 ? -0.089 14.172 -3.672 1 94.94 77 ASP A N 1
ATOM 621 C CA . ASP A 1 77 ? -0.717 14.5 -2.396 1 94.94 77 ASP A CA 1
ATOM 622 C C . ASP A 1 77 ? -1.887 13.562 -2.1 1 94.94 77 ASP A C 1
ATOM 624 O O . ASP A 1 77 ? -2.475 12.992 -3.018 1 94.94 77 ASP A O 1
ATOM 628 N N . MET A 1 78 ? -2.162 13.383 -0.794 1 97.19 78 MET A N 1
ATOM 629 C CA . MET A 1 78 ? -3.277 12.516 -0.435 1 97.19 78 MET A CA 1
ATOM 630 C C . MET A 1 78 ? -4.508 13.336 -0.058 1 97.19 78 MET A C 1
ATOM 632 O O . MET A 1 78 ? -5.637 12.844 -0.155 1 97.19 78 MET A O 1
ATOM 636 N N . THR A 1 79 ? -4.371 14.57 0.38 1 96.38 79 THR A N 1
ATOM 637 C CA . THR A 1 79 ? -5.457 15.367 0.933 1 96.38 79 THR A CA 1
ATOM 638 C C . THR A 1 79 ? -6.453 15.758 -0.157 1 96.38 79 THR A C 1
ATOM 640 O O . THR A 1 79 ? -7.664 15.625 0.027 1 96.38 79 THR A O 1
ATOM 643 N N . LEU A 1 80 ? -5.961 16.234 -1.287 1 95.81 80 LEU A N 1
ATOM 644 C CA . LEU A 1 80 ? -6.824 16.75 -2.346 1 95.81 80 LEU A CA 1
ATOM 645 C C . LEU A 1 80 ? -7.68 15.633 -2.934 1 95.81 80 LEU A C 1
ATOM 647 O O . LEU A 1 80 ? -8.875 15.82 -3.18 1 95.81 80 LEU A O 1
ATOM 651 N N . PRO A 1 81 ? -7.105 14.406 -3.133 1 96.69 81 PRO A N 1
ATOM 652 C CA . PRO A 1 81 ? -7.957 13.297 -3.564 1 96.69 81 PRO A CA 1
ATOM 653 C C . PRO A 1 81 ? -9.055 12.969 -2.555 1 96.69 81 PRO A C 1
ATOM 655 O O . PRO A 1 81 ? -10.164 12.594 -2.943 1 96.69 81 PRO A O 1
ATOM 658 N N . VAL A 1 82 ? -8.773 13.047 -1.252 1 96.25 82 VAL A N 1
ATOM 659 C CA . VAL A 1 82 ? -9.797 12.836 -0.24 1 96.25 82 VAL A CA 1
ATOM 660 C C . VAL A 1 82 ? -10.883 13.898 -0.372 1 96.25 82 VAL A C 1
ATOM 662 O O . VAL A 1 82 ? -12.078 13.594 -0.288 1 96.25 82 VAL A O 1
ATOM 665 N N . ALA A 1 83 ? -10.461 15.164 -0.575 1 94.25 83 ALA A N 1
ATOM 666 C CA . ALA A 1 83 ? -11.422 16.234 -0.804 1 94.25 83 ALA A CA 1
ATOM 667 C C . ALA A 1 83 ? -12.289 15.953 -2.029 1 94.25 83 ALA A C 1
ATOM 669 O O . ALA A 1 83 ? -13.5 16.156 -2.004 1 94.25 83 ALA A O 1
ATOM 670 N N . ARG A 1 84 ? -11.641 15.508 -3.121 1 94.69 84 ARG A N 1
ATOM 671 C CA . ARG A 1 84 ? -12.367 15.102 -4.316 1 94.69 84 ARG A CA 1
ATOM 672 C C . ARG A 1 84 ? -13.398 14.031 -3.992 1 94.69 84 ARG A C 1
ATOM 674 O O . ARG A 1 84 ? -14.547 14.109 -4.43 1 94.69 84 ARG A O 1
ATOM 681 N N . PHE A 1 85 ? -13.039 13.031 -3.266 1 96.06 85 PHE A N 1
ATOM 682 C CA . PHE A 1 85 ? -13.914 11.938 -2.857 1 96.06 85 PHE A CA 1
ATOM 683 C C . PHE A 1 85 ? -15.133 12.477 -2.117 1 96.06 85 PHE A C 1
ATOM 685 O O . PHE A 1 85 ? -16.266 12.086 -2.412 1 96.06 85 PHE A O 1
ATOM 692 N N . ILE A 1 86 ? -14.898 13.32 -1.128 1 93.75 86 ILE A N 1
ATOM 693 C CA . ILE A 1 86 ? -15.969 13.883 -0.314 1 93.75 86 ILE A CA 1
ATOM 694 C C . ILE A 1 86 ? -16.953 14.641 -1.206 1 93.75 86 ILE A C 1
ATOM 696 O O . ILE A 1 86 ? -18.172 14.477 -1.084 1 93.75 86 ILE A O 1
ATOM 700 N N . SER A 1 87 ? -16.453 15.414 -2.094 1 90.56 87 SER A N 1
ATOM 701 C CA . SER A 1 87 ? -17.281 16.234 -2.969 1 90.56 87 SER A CA 1
ATOM 702 C C . SER A 1 87 ? -18.078 15.359 -3.936 1 90.56 87 SER A C 1
ATOM 704 O O . SER A 1 87 ? -19.203 15.703 -4.309 1 90.56 87 SER A O 1
ATOM 706 N N . ALA A 1 88 ? -17.5 14.227 -4.312 1 90.12 88 ALA A N 1
ATOM 707 C CA . ALA A 1 88 ? -18.109 13.367 -5.328 1 90.12 88 ALA A CA 1
ATOM 708 C C . ALA A 1 88 ? -19.156 12.438 -4.711 1 90.12 88 ALA A C 1
ATOM 710 O O . ALA A 1 88 ? -20.062 11.969 -5.398 1 90.12 88 ALA A O 1
ATOM 711 N N . THR A 1 89 ? -19.078 11.922 -3.488 1 87.38 89 THR A N 1
ATOM 712 C CA . THR A 1 89 ? -19.906 10.859 -2.93 1 87.38 89 THR A CA 1
ATOM 713 C C . THR A 1 89 ? -20.891 11.414 -1.894 1 87.38 89 THR A C 1
ATOM 715 O O . THR A 1 89 ? -21.781 10.703 -1.438 1 87.38 89 THR A O 1
ATOM 718 N N . ASN A 1 90 ? -20.969 12.586 -1.507 1 81.44 90 ASN A N 1
ATOM 719 C CA . ASN A 1 90 ? -21.781 13.172 -0.455 1 81.44 90 ASN A CA 1
ATOM 720 C C . ASN A 1 90 ? -21.656 12.398 0.854 1 81.44 90 ASN A C 1
ATOM 722 O O . ASN A 1 90 ? -22.656 12.141 1.526 1 81.44 90 ASN A O 1
ATOM 726 N N . VAL A 1 91 ? -20.562 11.797 1.142 1 88.19 91 VAL A N 1
ATOM 727 C CA . VAL A 1 91 ? -20.297 11.164 2.428 1 88.19 91 VAL A CA 1
ATOM 728 C C . VAL A 1 91 ? -20.75 12.086 3.561 1 88.19 91 VAL A C 1
ATOM 730 O O . VAL A 1 91 ? -20.516 13.297 3.51 1 88.19 91 VAL A O 1
ATOM 733 N N . PRO A 1 92 ? -21.453 11.484 4.496 1 89.38 92 PRO A N 1
ATOM 734 C CA . PRO A 1 92 ? -21.922 12.328 5.602 1 89.38 92 PRO A CA 1
ATOM 735 C C . PRO A 1 92 ? -20.766 12.93 6.402 1 89.38 92 PRO A C 1
ATOM 737 O O . PRO A 1 92 ? -19.781 12.25 6.68 1 89.38 92 PRO A O 1
ATOM 740 N N . LEU A 1 93 ? -20.922 14.195 6.742 1 90.81 93 LEU A N 1
ATOM 741 C CA . LEU A 1 93 ? -19.969 14.914 7.578 1 90.81 93 LEU A CA 1
ATOM 742 C C . LEU A 1 93 ? -20.609 15.328 8.898 1 90.81 93 LEU A C 1
ATOM 744 O O . LEU A 1 93 ? -21.828 15.531 8.961 1 90.81 93 LEU A O 1
ATOM 748 N N . PRO A 1 94 ? -19.922 15.414 10.062 1 93.69 94 PRO A N 1
ATOM 749 C CA . PRO A 1 94 ? -18.469 15.32 10.164 1 93.69 94 PRO A CA 1
ATOM 750 C C . PRO A 1 94 ? -17.953 13.883 10.078 1 93.69 94 PRO A C 1
ATOM 752 O O . PRO A 1 94 ? -18.703 12.945 10.391 1 93.69 94 PRO A O 1
ATOM 755 N N . GLN A 1 95 ? -16.688 13.719 9.641 1 93.75 95 GLN A N 1
ATOM 756 C CA . GLN A 1 95 ? -16.094 12.406 9.422 1 93.75 95 GLN A CA 1
ATOM 757 C C . GLN A 1 95 ? -14.578 12.445 9.641 1 93.75 95 GLN A C 1
ATOM 759 O O . GLN A 1 95 ? -13.922 13.406 9.242 1 93.75 95 GLN A O 1
ATOM 764 N N . LYS A 1 96 ? -14.055 11.398 10.352 1 96.06 96 LYS A N 1
ATOM 765 C CA . LYS A 1 96 ? -12.617 11.195 10.492 1 96.06 96 LYS A CA 1
ATOM 766 C C . LYS A 1 96 ? -12.094 10.195 9.461 1 96.06 96 LYS A C 1
ATOM 768 O O . LYS A 1 96 ? -12.555 9.055 9.414 1 96.06 96 LYS A O 1
ATOM 773 N N . PHE A 1 97 ? -11.172 10.648 8.633 1 97.56 97 PHE A N 1
ATOM 774 C CA . PHE A 1 97 ? -10.57 9.773 7.637 1 97.56 97 PHE A CA 1
ATOM 775 C C . PHE A 1 97 ? -9.125 9.453 7.988 1 97.56 97 PHE A C 1
ATOM 777 O O . PHE A 1 97 ? -8.398 10.32 8.484 1 97.56 97 PHE A O 1
ATOM 784 N N . GLY A 1 98 ? -8.703 8.234 7.785 1 98 98 GLY A N 1
ATOM 785 C CA . GLY A 1 98 ? -7.312 7.812 7.855 1 98 98 GLY A CA 1
ATOM 786 C C . GLY A 1 98 ? -6.836 7.113 6.598 1 98 98 GLY A C 1
ATOM 787 O O . GLY A 1 98 ? -7.598 6.371 5.969 1 98 98 GLY A O 1
ATOM 788 N N . TYR A 1 99 ? -5.625 7.359 6.223 1 98.25 99 TYR A N 1
ATOM 789 C CA . TYR A 1 99 ? -5.113 6.707 5.023 1 98.25 99 TYR A CA 1
ATOM 790 C C . TYR A 1 99 ? -3.648 6.316 5.195 1 98.25 99 TYR A C 1
ATOM 792 O O . TYR A 1 99 ? -2.945 6.887 6.035 1 98.25 99 TYR A O 1
ATOM 800 N N . VAL A 1 100 ? -3.211 5.32 4.496 1 98.06 100 VAL A N 1
ATOM 801 C CA . VAL A 1 100 ? -1.824 4.996 4.172 1 98.06 100 VAL A CA 1
ATOM 802 C C . VAL A 1 100 ? -1.686 4.773 2.666 1 98.06 100 VAL A C 1
ATOM 804 O O . VAL A 1 100 ? -2.498 4.074 2.059 1 98.06 100 VAL A O 1
ATOM 807 N N . GLY A 1 101 ? -0.785 5.383 2.039 1 97.69 101 GLY A N 1
ATOM 808 C CA . GLY A 1 101 ? -0.576 5.234 0.607 1 97.69 101 GLY A CA 1
ATOM 809 C C . GLY A 1 101 ? 0.661 5.957 0.107 1 97.69 101 GLY A C 1
ATOM 810 O O . GLY A 1 101 ? 1.325 6.66 0.869 1 97.69 101 GLY A O 1
ATOM 811 N N . ASP A 1 102 ? 0.958 5.816 -1.174 1 97.81 102 ASP A N 1
ATOM 812 C CA . ASP A 1 102 ? 2.15 6.418 -1.767 1 97.81 102 ASP A CA 1
ATOM 813 C C . ASP A 1 102 ? 1.81 7.719 -2.492 1 97.81 102 ASP A C 1
ATOM 815 O O . ASP A 1 102 ? 0.717 7.859 -3.043 1 97.81 102 ASP A O 1
ATOM 819 N N . ILE A 1 103 ? 2.697 8.617 -2.453 1 97.25 103 ILE A N 1
ATOM 820 C CA . ILE A 1 103 ? 2.654 9.836 -3.258 1 97.25 103 ILE A CA 1
ATOM 821 C C . ILE A 1 103 ? 3.906 9.922 -4.125 1 97.25 103 ILE A C 1
ATOM 823 O O . ILE A 1 103 ? 4.914 9.266 -3.844 1 97.25 103 ILE A O 1
ATOM 827 N N . PHE A 1 104 ? 3.859 10.758 -5.16 1 96 104 PHE A N 1
ATOM 828 C CA . PHE A 1 104 ? 4.941 10.844 -6.133 1 96 104 PHE A CA 1
ATOM 829 C C . PHE A 1 104 ? 5.312 12.297 -6.406 1 96 104 PHE A C 1
ATOM 831 O O . PHE A 1 104 ? 4.469 13.094 -6.824 1 96 104 PHE A O 1
ATOM 838 N N . ARG A 1 105 ? 6.523 12.617 -6.172 1 93.94 105 ARG A N 1
ATOM 839 C CA . ARG A 1 105 ? 7.113 13.922 -6.445 1 93.94 105 ARG A CA 1
ATOM 840 C C . ARG A 1 105 ? 8.5 13.781 -7.066 1 93.94 105 ARG A C 1
ATOM 842 O O . ARG A 1 105 ? 9.398 13.18 -6.465 1 93.94 105 ARG A O 1
ATOM 849 N N . VAL A 1 106 ? 8.641 14.305 -8.242 1 89.69 106 VAL A N 1
ATOM 850 C CA . VAL A 1 106 ? 9.922 14.211 -8.93 1 89.69 106 VAL A CA 1
ATOM 851 C C . VAL A 1 106 ? 10.836 15.352 -8.492 1 89.69 106 VAL A C 1
ATOM 853 O O . VAL A 1 106 ? 10.547 16.516 -8.75 1 89.69 106 VAL A O 1
ATOM 856 N N . SER A 1 107 ? 11.82 14.938 -7.809 1 82.56 107 SER A N 1
ATOM 857 C CA . SER A 1 107 ? 12.797 15.938 -7.383 1 82.56 107 SER A CA 1
ATOM 858 C C . SER A 1 107 ? 13.836 16.203 -8.469 1 82.56 107 SER A C 1
ATOM 860 O O . SER A 1 107 ? 13.898 15.469 -9.461 1 82.56 107 SER A O 1
ATOM 862 N N . ARG A 1 108 ? 14.547 17.328 -8.195 1 74.69 108 ARG A N 1
ATOM 863 C CA . ARG A 1 108 ? 15.641 17.609 -9.125 1 74.69 108 ARG A CA 1
ATOM 864 C C . ARG A 1 108 ? 16.672 16.484 -9.117 1 74.69 108 ARG A C 1
ATOM 866 O O . ARG A 1 108 ? 16.906 15.852 -8.086 1 74.69 108 ARG A O 1
ATOM 873 N N . GLN A 1 109 ? 17.203 16.234 -10.32 1 67.12 109 GLN A N 1
ATOM 874 C CA . GLN A 1 109 ? 18.188 15.18 -10.477 1 67.12 109 GLN A CA 1
ATOM 875 C C . GLN A 1 109 ? 19.328 15.336 -9.469 1 67.12 109 GLN A C 1
ATOM 877 O O . GLN A 1 109 ? 19.781 16.453 -9.211 1 67.12 109 GLN A O 1
ATOM 882 N N . LEU A 1 110 ? 19.672 14.211 -8.789 1 62.69 110 LEU A N 1
ATOM 883 C CA . LEU A 1 110 ? 20.828 14.117 -7.898 1 62.69 110 LEU A CA 1
ATOM 884 C C . LEU A 1 110 ? 20.516 14.719 -6.535 1 62.69 110 LEU A C 1
ATOM 886 O O . LEU A 1 110 ? 21.422 15.07 -5.781 1 62.69 110 LEU A O 1
ATOM 890 N N . SER A 1 111 ? 19.281 14.961 -6.25 1 67.94 111 SER A N 1
ATOM 891 C CA . SER A 1 111 ? 18.906 15.492 -4.945 1 67.94 111 SER A CA 1
ATOM 892 C C . SER A 1 111 ? 19.031 14.43 -3.854 1 67.94 111 SER A C 1
ATOM 894 O O . SER A 1 111 ? 19.047 14.758 -2.664 1 67.94 111 SER A O 1
ATOM 896 N N . GLY A 1 112 ? 19.234 13.141 -4.262 1 70.94 112 GLY A N 1
ATOM 897 C CA . GLY A 1 112 ? 19.281 12.055 -3.293 1 70.94 112 GLY A CA 1
ATOM 898 C C . GLY A 1 112 ? 17.906 11.664 -2.762 1 70.94 112 GLY A C 1
ATOM 899 O O . GLY A 1 112 ? 17.781 10.711 -1.987 1 70.94 112 GLY A O 1
ATOM 900 N N . SER A 1 113 ? 16.844 12.344 -3.152 1 80.44 113 SER A N 1
ATOM 901 C CA . SER A 1 113 ? 15.5 12.055 -2.668 1 80.44 113 SER A CA 1
ATOM 902 C C . SER A 1 113 ? 14.812 11.008 -3.533 1 80.44 113 SER A C 1
ATOM 904 O O . SER A 1 113 ? 15.148 10.844 -4.707 1 80.44 113 SER A O 1
ATOM 906 N N . TYR A 1 114 ? 13.945 10.359 -2.881 1 91.06 114 TYR A N 1
ATOM 907 C CA . TYR A 1 114 ? 13.141 9.398 -3.631 1 91.06 114 TYR A CA 1
ATOM 908 C C . TYR A 1 114 ? 11.852 10.039 -4.133 1 91.06 114 TYR A C 1
ATOM 910 O O . TYR A 1 114 ? 11.242 10.859 -3.439 1 91.06 114 TYR A O 1
ATOM 918 N N . ASN A 1 115 ? 11.469 9.625 -5.324 1 94 115 ASN A N 1
ATOM 919 C CA . ASN A 1 115 ? 10.281 10.172 -5.969 1 94 115 ASN A CA 1
ATOM 920 C C . ASN A 1 115 ? 9.008 9.523 -5.441 1 94 115 ASN A C 1
ATOM 922 O O . ASN A 1 115 ? 7.914 10.07 -5.594 1 94 115 ASN A O 1
ATOM 926 N N . GLN A 1 116 ? 9.109 8.336 -4.977 1 95.88 116 GLN A N 1
ATOM 927 C CA . GLN A 1 116 ? 8 7.609 -4.371 1 95.88 116 GLN A CA 1
ATOM 928 C C . GLN A 1 116 ? 8.133 7.574 -2.85 1 95.88 116 GLN A C 1
ATOM 930 O O . GLN A 1 116 ? 9.141 7.098 -2.318 1 95.88 116 GLN A O 1
ATOM 935 N N . ILE A 1 117 ? 7.07 8.102 -2.195 1 95.56 117 ILE A N 1
ATOM 936 C CA . ILE A 1 117 ? 7.105 8.18 -0.738 1 95.56 117 ILE A CA 1
ATOM 937 C C . ILE A 1 117 ? 5.812 7.613 -0.159 1 95.56 117 ILE A C 1
ATOM 939 O O . ILE A 1 117 ? 4.719 7.926 -0.637 1 95.56 117 ILE A O 1
ATOM 943 N N . THR A 1 118 ? 5.965 6.742 0.85 1 97.5 118 THR A N 1
ATOM 944 C CA . THR A 1 118 ? 4.793 6.262 1.569 1 97.5 118 THR A CA 1
ATOM 945 C C . THR A 1 118 ? 4.375 7.254 2.65 1 97.5 118 THR A C 1
ATOM 947 O O . THR A 1 118 ? 5.199 7.676 3.463 1 97.5 118 THR A O 1
ATOM 950 N N . GLN A 1 119 ? 3.129 7.621 2.572 1 97.69 119 GLN A N 1
ATOM 951 C CA . GLN A 1 119 ? 2.576 8.547 3.557 1 97.69 119 GLN A CA 1
ATOM 952 C C . GLN A 1 119 ? 1.39 7.926 4.289 1 97.69 119 GLN A C 1
ATOM 954 O O . GLN A 1 119 ? 0.648 7.125 3.713 1 97.69 119 GLN A O 1
ATOM 959 N N . ALA A 1 120 ? 1.271 8.211 5.531 1 98.5 120 ALA A N 1
ATOM 960 C CA . ALA A 1 120 ? 0.035 8.031 6.289 1 98.5 120 ALA A CA 1
ATOM 961 C C . ALA A 1 120 ? -0.541 9.375 6.73 1 98.5 120 ALA A C 1
ATOM 963 O O . ALA A 1 120 ? 0.176 10.375 6.789 1 98.5 120 ALA A O 1
ATOM 964 N N . GLY A 1 121 ? -1.83 9.367 6.957 1 98.31 121 GLY A N 1
ATOM 965 C CA . GLY A 1 121 ? -2.342 10.656 7.387 1 98.31 121 GLY A CA 1
ATOM 966 C C . GLY A 1 121 ? -3.773 10.602 7.879 1 98.31 121 GLY A C 1
ATOM 967 O O . GLY A 1 121 ? -4.398 9.531 7.867 1 98.31 121 GLY A O 1
ATOM 968 N N . VAL A 1 122 ? -4.203 11.758 8.398 1 98 122 VAL A N 1
ATOM 969 C CA . VAL A 1 122 ? -5.52 11.969 9 1 98 122 VAL A CA 1
ATOM 970 C C . VAL A 1 122 ? -6.191 13.18 8.352 1 98 122 VAL A C 1
ATOM 972 O O . VAL A 1 122 ? -5.531 14.18 8.055 1 98 122 VAL A O 1
ATOM 975 N N . GLU A 1 123 ? -7.402 13.031 8.023 1 98.19 123 GLU A N 1
ATOM 976 C CA . GLU A 1 123 ? -8.258 14.133 7.602 1 98.19 123 GLU A CA 1
ATOM 977 C C . GLU A 1 123 ? -9.516 14.219 8.461 1 98.19 123 GLU A C 1
ATOM 979 O O . GLU A 1 123 ? -10.375 13.336 8.398 1 98.19 123 GLU A O 1
ATOM 984 N N . LEU A 1 124 ? -9.578 15.227 9.273 1 98 124 LEU A N 1
ATOM 985 C CA . LEU A 1 124 ? -10.75 15.5 10.102 1 98 124 LEU A CA 1
ATOM 986 C C . LEU A 1 124 ? -11.625 16.578 9.469 1 98 124 LEU A C 1
ATOM 988 O O . LEU A 1 124 ? -11.312 17.766 9.555 1 98 124 LEU A O 1
ATOM 992 N N . VAL A 1 125 ? -12.719 16.172 8.883 1 96.62 125 VAL A N 1
ATOM 993 C CA . VAL A 1 125 ? -13.523 17.094 8.086 1 96.62 125 VAL A CA 1
ATOM 994 C C . VAL A 1 125 ? -14.867 17.344 8.773 1 96.62 125 VAL A C 1
ATOM 996 O O . VAL A 1 125 ? -15.531 16.391 9.195 1 96.62 125 VAL A O 1
ATOM 999 N N . GLY A 1 126 ? -15.25 18.562 8.82 1 94.88 126 GLY A N 1
ATOM 1000 C CA . GLY A 1 126 ? -16.516 18.938 9.422 1 94.88 126 GLY A CA 1
ATOM 1001 C C . GLY A 1 126 ? -16.391 19.297 10.891 1 94.88 126 GLY A C 1
ATOM 1002 O O . GLY A 1 126 ? -17.406 19.469 11.578 1 94.88 126 GLY A O 1
ATOM 1003 N N . TYR A 1 127 ? -15.227 19.359 11.43 1 94.69 127 TYR A N 1
ATOM 1004 C CA . TYR A 1 127 ? -14.977 19.688 12.828 1 94.69 127 TYR A CA 1
ATOM 1005 C C . TYR A 1 127 ? -14.391 21.094 12.961 1 94.69 127 TYR A C 1
ATOM 1007 O O . TYR A 1 127 ? -13.227 21.328 12.609 1 94.69 127 TYR A O 1
ATOM 1015 N N . ALA A 1 128 ? -15.109 21.969 13.555 1 93.44 128 ALA A N 1
ATOM 1016 C CA . ALA A 1 128 ? -14.688 23.375 13.672 1 93.44 128 ALA A CA 1
ATOM 1017 C C . ALA A 1 128 ? -13.922 23.609 14.969 1 93.44 128 ALA A C 1
ATOM 1019 O O . ALA A 1 128 ? -13.141 24.547 15.078 1 93.44 128 ALA A O 1
ATOM 1020 N N . SER A 1 129 ? -14.109 22.672 15.898 1 92.62 129 SER A N 1
ATOM 1021 C CA . SER A 1 129 ? -13.531 22.844 17.234 1 92.62 129 SER A CA 1
ATOM 1022 C C . SER A 1 129 ? -12.031 22.578 17.219 1 92.62 129 SER A C 1
ATOM 1024 O O . SER A 1 129 ? -11.531 21.828 16.391 1 92.62 129 SER A O 1
ATOM 1026 N N . LEU A 1 130 ? -11.312 23.203 18.234 1 95.31 130 LEU A N 1
ATOM 1027 C CA . LEU A 1 130 ? -9.883 23 18.406 1 95.31 130 LEU A CA 1
ATOM 1028 C C . LEU A 1 130 ? -9.578 21.531 18.734 1 95.31 130 LEU A C 1
ATOM 1030 O O . LEU A 1 130 ? -8.43 21.109 18.656 1 95.31 130 LEU A O 1
ATOM 1034 N N . LYS A 1 131 ? -10.57 20.766 19.094 1 95.69 131 LYS A N 1
ATOM 1035 C CA . LYS A 1 131 ? -10.391 19.359 19.375 1 95.69 131 LYS A CA 1
ATOM 1036 C C . LYS A 1 131 ? -9.797 18.609 18.188 1 95.69 131 LYS A C 1
ATOM 1038 O O . LYS A 1 131 ? -9.07 17.641 18.344 1 95.69 131 LYS A O 1
ATOM 1043 N N . ALA A 1 132 ? -10.148 19.156 17 1 96.94 132 ALA A N 1
ATOM 1044 C CA . ALA A 1 132 ? -9.609 18.531 15.805 1 96.94 132 ALA A CA 1
ATOM 1045 C C . ALA A 1 132 ? -8.086 18.672 15.75 1 96.94 132 ALA A C 1
ATOM 1047 O O . ALA A 1 132 ? -7.383 17.688 15.477 1 96.94 132 ALA A O 1
ATOM 1048 N N . GLU A 1 133 ? -7.574 19.859 16.031 1 97.75 133 GLU A N 1
ATOM 1049 C CA . GLU A 1 133 ? -6.129 20.047 16.125 1 97.75 133 GLU A CA 1
ATOM 1050 C C . GLU A 1 133 ? -5.531 19.203 17.234 1 97.75 133 GLU A C 1
ATOM 1052 O O . GLU A 1 133 ? -4.48 18.578 17.062 1 97.75 133 GLU A O 1
ATOM 1057 N N . PHE A 1 134 ? -6.23 19.141 18.359 1 97.25 134 PHE A N 1
ATOM 1058 C CA . PHE A 1 134 ? -5.75 18.375 19.5 1 97.25 134 PHE A CA 1
ATOM 1059 C C . PHE A 1 134 ? -5.629 16.906 19.141 1 97.25 134 PHE A C 1
ATOM 1061 O O . PHE A 1 134 ? -4.664 16.234 19.547 1 97.25 134 PHE A O 1
ATOM 1068 N N . GLU A 1 135 ? -6.613 16.406 18.438 1 97.56 135 GLU A N 1
ATOM 1069 C CA . GLU A 1 135 ? -6.598 15.016 18 1 97.56 135 GLU A CA 1
ATOM 1070 C C . GLU A 1 135 ? -5.367 14.719 17.156 1 97.56 135 GLU A C 1
ATOM 1072 O O . GLU A 1 135 ? -4.676 13.727 17.375 1 97.56 135 GLU A O 1
ATOM 1077 N N . CYS A 1 136 ? -5.066 15.578 16.188 1 98 136 CYS A N 1
ATOM 1078 C CA . CYS A 1 136 ? -3.9 15.406 15.328 1 98 136 CYS A CA 1
ATOM 1079 C C . CYS A 1 136 ? -2.611 15.453 16.141 1 98 136 CYS A C 1
ATOM 1081 O O . CYS A 1 136 ? -1.743 14.594 15.984 1 98 136 CYS A O 1
ATOM 1083 N N . LEU A 1 137 ? -2.521 16.422 16.984 1 97.69 137 LEU A N 1
ATOM 1084 C CA . LEU A 1 137 ? -1.312 16.594 17.781 1 97.69 137 LEU A CA 1
ATOM 1085 C C . LEU A 1 137 ? -1.113 15.422 18.734 1 97.69 137 LEU A C 1
ATOM 1087 O O . LEU A 1 137 ? 0.02 15.008 18.984 1 97.69 137 LEU A O 1
ATOM 1091 N N . THR A 1 138 ? -2.203 14.914 19.281 1 97.25 138 THR A N 1
ATOM 1092 C CA . THR A 1 138 ? -2.135 13.742 20.141 1 97.25 138 THR A CA 1
ATOM 1093 C C . THR A 1 138 ? -1.611 12.531 19.375 1 97.25 138 THR A C 1
ATOM 1095 O O . THR A 1 138 ? -0.723 11.82 19.844 1 97.25 138 THR A O 1
ATOM 1098 N N . ILE A 1 139 ? -2.162 12.312 18.188 1 97.06 139 ILE A N 1
ATOM 1099 C CA . ILE A 1 139 ? -1.729 11.211 17.344 1 97.06 139 ILE A CA 1
ATOM 1100 C C . ILE A 1 139 ? -0.244 11.359 17.016 1 97.06 139 ILE A C 1
ATOM 1102 O O . ILE A 1 139 ? 0.52 10.391 17.125 1 97.06 139 ILE A O 1
ATOM 1106 N N . ALA A 1 140 ? 0.164 12.562 16.672 1 96.38 140 ALA A N 1
ATOM 1107 C CA . ALA A 1 140 ? 1.559 12.836 16.344 1 96.38 140 ALA A CA 1
ATOM 1108 C C . ALA A 1 140 ? 2.475 12.523 17.516 1 96.38 140 ALA A C 1
ATOM 1110 O O . ALA A 1 140 ? 3.512 11.875 17.359 1 96.38 140 ALA A O 1
ATOM 1111 N N . ASN A 1 141 ? 2.09 12.969 18.656 1 96.06 141 ASN A N 1
ATOM 1112 C CA . ASN A 1 141 ? 2.871 12.75 19.859 1 96.06 141 ASN A CA 1
ATOM 1113 C C . ASN A 1 141 ? 2.982 11.266 20.203 1 96.06 141 ASN A C 1
ATOM 1115 O O . ASN A 1 141 ? 4.078 10.766 20.453 1 96.06 141 ASN A O 1
ATOM 1119 N N . GLN A 1 142 ? 1.87 10.547 20.188 1 95.31 142 GLN A N 1
ATOM 1120 C CA . GLN A 1 142 ? 1.837 9.133 20.547 1 95.31 142 GLN A CA 1
ATOM 1121 C C . GLN A 1 142 ? 2.645 8.297 19.562 1 95.31 142 GLN A C 1
ATOM 1123 O O . GLN A 1 142 ? 3.457 7.465 19.969 1 95.31 142 GLN A O 1
ATOM 1128 N N . LEU A 1 143 ? 2.455 8.555 18.281 1 95.75 143 LEU A N 1
ATOM 1129 C CA . LEU A 1 143 ? 3.131 7.75 17.266 1 95.75 143 LEU A CA 1
ATOM 1130 C C . LEU A 1 143 ? 4.629 8.031 17.266 1 95.75 143 LEU A C 1
ATOM 1132 O O . LEU A 1 143 ? 5.438 7.109 17.141 1 95.75 143 LEU A O 1
ATOM 1136 N N . SER A 1 144 ? 5.023 9.289 17.359 1 93.31 144 SER A N 1
ATOM 1137 C CA . SER A 1 144 ? 6.449 9.602 17.359 1 93.31 144 SER A CA 1
ATOM 1138 C C . SER A 1 144 ? 7.141 8.992 18.578 1 93.31 144 SER A C 1
ATOM 1140 O O . SER A 1 144 ? 8.266 8.492 18.469 1 93.31 144 SER A O 1
ATOM 1142 N N . SER A 1 145 ? 6.484 9.016 19.719 1 92.38 145 SER A N 1
ATOM 1143 C CA . SER A 1 145 ? 7.051 8.453 20.938 1 92.38 145 SER A CA 1
ATOM 1144 C C . SER A 1 145 ? 7.148 6.93 20.859 1 92.38 145 SER A C 1
ATOM 1146 O O . SER A 1 145 ? 8.086 6.332 21.391 1 92.38 145 SER A O 1
ATOM 1148 N N . GLU A 1 146 ? 6.207 6.359 20.219 1 93.12 146 GLU A N 1
ATOM 1149 C CA . GLU A 1 146 ? 6.148 4.902 20.125 1 93.12 146 GLU A CA 1
ATOM 1150 C C . GLU A 1 146 ? 7.098 4.367 19.062 1 93.12 146 GLU A C 1
ATOM 1152 O O . GLU A 1 146 ? 7.711 3.314 19.25 1 93.12 146 GLU A O 1
ATOM 1157 N N . LEU A 1 147 ? 7.27 5.035 17.984 1 92.38 147 LEU A N 1
ATOM 1158 C CA . LEU A 1 147 ? 7.875 4.438 16.812 1 92.38 147 LEU A CA 1
ATOM 1159 C C . LEU A 1 147 ? 9.344 4.816 16.703 1 92.38 147 LEU A C 1
ATOM 1161 O O . LEU A 1 147 ? 10.117 4.133 16.016 1 92.38 147 LEU A O 1
ATOM 1165 N N . ILE A 1 148 ? 9.797 5.914 17.266 1 89.19 148 ILE A N 1
ATOM 1166 C CA . ILE A 1 148 ? 11.195 6.297 17.094 1 89.19 148 ILE A CA 1
ATOM 1167 C C . ILE A 1 148 ? 11.797 6.641 18.469 1 89.19 148 ILE A C 1
ATOM 1169 O O . ILE A 1 148 ? 11.07 7.008 19.391 1 89.19 148 ILE A O 1
ATOM 1173 N N . ALA A 1 149 ? 13.109 6.484 18.578 1 85.25 149 ALA A N 1
ATOM 1174 C CA . ALA A 1 149 ? 13.828 6.746 19.828 1 85.25 149 ALA A CA 1
ATOM 1175 C C . ALA A 1 149 ? 14.227 8.211 19.938 1 85.25 149 ALA A C 1
ATOM 1177 O O . ALA A 1 149 ? 14.336 8.758 21.031 1 85.25 149 ALA A O 1
ATOM 1178 N N . ASP A 1 150 ? 14.312 8.844 18.875 1 85.62 150 ASP A N 1
ATOM 1179 C CA . ASP A 1 150 ? 14.766 10.227 18.844 1 85.62 150 ASP A CA 1
ATOM 1180 C C . ASP A 1 150 ? 13.727 11.164 19.453 1 85.62 150 ASP A C 1
ATOM 1182 O O . ASP A 1 150 ? 12.523 10.906 19.359 1 85.62 150 ASP A O 1
ATOM 1186 N N . ALA A 1 151 ? 14.258 12.219 20.047 1 88.38 151 ALA A N 1
ATOM 1187 C CA . ALA A 1 151 ? 13.352 13.273 20.5 1 88.38 151 ALA A CA 1
ATOM 1188 C C . ALA A 1 151 ? 12.742 14.016 19.312 1 88.38 151 ALA A C 1
ATOM 1190 O O . ALA A 1 151 ? 13.414 14.281 18.312 1 88.38 151 ALA A O 1
ATOM 1191 N N . VAL A 1 152 ? 11.477 14.328 19.438 1 93.88 152 VAL A N 1
ATOM 1192 C CA . VAL A 1 152 ? 10.75 15.031 18.375 1 93.88 152 VAL A CA 1
ATOM 1193 C C . VAL A 1 152 ? 10.312 16.406 18.875 1 93.88 152 VAL A C 1
ATOM 1195 O O . VAL A 1 152 ? 9.836 16.531 20.016 1 93.88 152 VAL A O 1
ATOM 1198 N N . GLU A 1 153 ? 10.617 17.406 18.125 1 95.88 153 GLU A N 1
ATOM 1199 C CA . GLU A 1 153 ? 10.109 18.766 18.375 1 95.88 153 GLU A CA 1
ATOM 1200 C C . GLU A 1 153 ? 8.906 19.062 17.484 1 95.88 153 GLU A C 1
ATOM 1202 O O . GLU A 1 153 ? 8.93 18.812 16.281 1 95.88 153 GLU A O 1
ATOM 1207 N N . ILE A 1 154 ? 7.809 19.547 18.125 1 97.12 154 ILE A N 1
ATOM 1208 C CA . ILE A 1 154 ? 6.648 19.984 17.359 1 97.12 154 ILE A CA 1
ATOM 1209 C C . ILE A 1 154 ? 6.656 21.516 17.234 1 97.12 154 ILE A C 1
ATOM 1211 O O . ILE A 1 154 ? 6.594 22.219 18.234 1 97.12 154 ILE A O 1
ATOM 1215 N N . GLU A 1 155 ? 6.781 21.953 16 1 97 155 GLU A N 1
ATOM 1216 C CA . GLU A 1 155 ? 6.758 23.375 15.695 1 97 155 GLU A CA 1
ATOM 1217 C C . GLU A 1 155 ? 5.359 23.828 15.281 1 97 155 GLU A C 1
ATOM 1219 O O . GLU A 1 155 ? 4.754 23.234 14.383 1 97 155 GLU A O 1
ATOM 1224 N N . LEU A 1 156 ? 4.84 24.844 15.992 1 98.12 156 LEU A N 1
ATOM 1225 C CA . LEU A 1 156 ? 3.521 25.375 15.688 1 98.12 156 LEU A CA 1
ATOM 1226 C C . LEU A 1 156 ? 3.639 26.703 14.938 1 98.12 156 LEU A C 1
ATOM 1228 O O . LEU A 1 156 ? 4.59 27.469 15.148 1 98.12 156 LEU A O 1
ATOM 1232 N N . GLY A 1 157 ? 2.738 26.938 14.062 1 97.06 157 GLY A N 1
ATOM 1233 C CA . GLY A 1 157 ? 2.617 28.188 13.328 1 97.06 157 GLY A CA 1
ATOM 1234 C C . GLY A 1 157 ? 1.185 28.531 12.969 1 97.06 157 GLY A C 1
ATOM 1235 O O . GLY A 1 157 ? 0.244 27.953 13.523 1 97.06 157 GLY A O 1
ATOM 1236 N N . ASP A 1 158 ? 1.056 29.516 12.195 1 96.75 158 ASP A N 1
ATOM 1237 C CA . ASP A 1 158 ? -0.244 29.953 11.688 1 96.75 158 ASP A CA 1
ATOM 1238 C C . ASP A 1 158 ? -0.151 30.375 10.227 1 96.75 158 ASP A C 1
ATOM 1240 O O . ASP A 1 158 ? 0.755 31.109 9.844 1 96.75 158 ASP A O 1
ATOM 1244 N N . ALA A 1 159 ? -1.149 29.938 9.5 1 96.38 159 ALA A N 1
ATOM 1245 C CA . ALA A 1 159 ? -1.088 30.094 8.055 1 96.38 159 ALA A CA 1
ATOM 1246 C C . ALA A 1 159 ? -1.41 31.516 7.641 1 96.38 159 ALA A C 1
ATOM 1248 O O . ALA A 1 159 ? -1.071 31.953 6.531 1 96.38 159 ALA A O 1
ATOM 1249 N N . GLN A 1 160 ? -2.037 32.312 8.461 1 94.81 160 GLN A N 1
ATOM 1250 C CA . GLN A 1 160 ? -2.555 33.594 8.031 1 94.81 160 GLN A CA 1
ATOM 1251 C C . GLN A 1 160 ? -1.851 34.75 8.758 1 94.81 160 GLN A C 1
ATOM 1253 O O . GLN A 1 160 ? -2.008 35.906 8.391 1 94.81 160 GLN A O 1
ATOM 1258 N N . PHE A 1 161 ? -1.04 34.469 9.727 1 96.25 161 PHE A N 1
ATOM 1259 C CA . PHE A 1 161 ? -0.425 35.5 10.57 1 96.25 161 PHE A CA 1
ATOM 1260 C C . PHE A 1 161 ? 0.404 36.469 9.742 1 96.25 161 PHE A C 1
ATOM 1262 O O . PHE A 1 161 ? 0.182 37.688 9.781 1 96.25 161 PHE A O 1
ATOM 1269 N N . ALA A 1 162 ? 1.337 35.938 8.961 1 96.62 162 ALA A N 1
ATOM 1270 C CA . ALA A 1 162 ? 2.258 36.781 8.203 1 96.62 162 ALA A CA 1
ATOM 1271 C C . ALA A 1 162 ? 1.51 37.625 7.172 1 96.62 162 ALA A C 1
ATOM 1273 O O . ALA A 1 162 ? 1.805 38.812 6.992 1 96.62 162 ALA A O 1
ATOM 1274 N N . GLN A 1 163 ? 0.58 37 6.516 1 96.25 163 GLN A N 1
ATOM 1275 C CA . GLN A 1 163 ? -0.202 37.719 5.5 1 96.25 163 GLN A CA 1
ATOM 1276 C C . GLN A 1 163 ? -0.969 38.875 6.109 1 96.25 163 GLN A C 1
ATOM 1278 O O . GLN A 1 163 ? -1.008 39.969 5.531 1 96.25 163 GLN A O 1
ATOM 1283 N N . ARG A 1 164 ? -1.553 38.656 7.223 1 96.75 164 ARG A N 1
ATOM 1284 C CA . ARG A 1 164 ? -2.357 39.688 7.875 1 96.75 164 ARG A CA 1
ATOM 1285 C C . ARG A 1 164 ? -1.483 40.812 8.383 1 96.75 164 ARG A C 1
ATOM 1287 O O . ARG A 1 164 ? -1.885 42 8.336 1 96.75 164 ARG A O 1
ATOM 1294 N N . VAL A 1 165 ? -0.315 40.5 8.898 1 97.25 165 VAL A N 1
ATOM 1295 C CA . VAL A 1 165 ? 0.615 41.531 9.344 1 97.25 165 VAL A CA 1
ATOM 1296 C C . VAL A 1 165 ? 1.023 42.406 8.164 1 97.25 165 VAL A C 1
ATOM 1298 O O . VAL A 1 165 ? 0.933 43.656 8.234 1 97.25 165 VAL A O 1
ATOM 1301 N N . VAL A 1 166 ? 1.402 41.812 7.066 1 97.75 166 VAL A N 1
ATOM 1302 C CA . VAL A 1 166 ? 1.899 42.562 5.914 1 97.75 166 VAL A CA 1
ATOM 1303 C C . VAL A 1 166 ? 0.764 43.344 5.293 1 97.75 166 VAL A C 1
ATOM 1305 O O . VAL A 1 166 ? 0.981 44.469 4.801 1 97.75 166 VAL A O 1
ATOM 1308 N N . ALA A 1 167 ? -0.414 42.812 5.316 1 97.31 167 ALA A N 1
ATOM 1309 C CA . ALA A 1 167 ? -1.58 43.5 4.777 1 97.31 167 ALA A CA 1
ATOM 1310 C C . ALA A 1 167 ? -1.854 44.781 5.551 1 97.31 167 ALA A C 1
ATOM 1312 O O . ALA A 1 167 ? -2.441 45.719 5.012 1 97.31 167 ALA A O 1
ATOM 1313 N N . SER A 1 168 ? -1.503 44.844 6.797 1 96.5 168 SER A N 1
ATOM 1314 C CA . SER A 1 168 ? -1.698 46.031 7.609 1 96.5 168 SER A CA 1
ATOM 1315 C C . SER A 1 168 ? -0.706 47.125 7.234 1 96.5 168 SER A C 1
ATOM 1317 O O . SER A 1 168 ? -0.899 48.281 7.586 1 96.5 168 SER A O 1
ATOM 1319 N N . LEU A 1 169 ? 0.368 46.812 6.527 1 96.12 169 LEU A N 1
ATOM 1320 C CA . LEU A 1 169 ? 1.411 47.75 6.148 1 96.12 169 LEU A CA 1
ATOM 1321 C C . LEU A 1 169 ? 1.074 48.438 4.828 1 96.12 169 LEU A C 1
ATOM 1323 O O . LEU A 1 169 ? 1.355 49.625 4.648 1 96.12 169 LEU A O 1
ATOM 1327 N N . THR A 1 170 ? 0.582 47.625 3.93 1 96.56 170 THR A N 1
ATOM 1328 C CA . THR A 1 170 ? 0.359 48.156 2.582 1 96.56 170 THR A CA 1
ATOM 1329 C C . THR A 1 170 ? -0.782 47.406 1.9 1 96.56 170 THR A C 1
ATOM 1331 O O . THR A 1 170 ? -0.966 46.219 2.121 1 96.56 170 THR A O 1
ATOM 1334 N N . GLY A 1 171 ? -1.481 48.094 1.064 1 95.94 171 GLY A N 1
ATOM 1335 C CA . GLY A 1 171 ? -2.529 47.5 0.255 1 95.94 171 GLY A CA 1
ATOM 1336 C C . GLY A 1 171 ? -2.027 47 -1.081 1 95.94 171 GLY A C 1
ATOM 1337 O O . GLY A 1 171 ? -2.773 46.344 -1.822 1 95.94 171 GLY A O 1
ATOM 1338 N N . ASP A 1 172 ? -0.75 47.25 -1.376 1 97.44 172 ASP A N 1
ATOM 1339 C CA . ASP A 1 172 ? -0.164 46.812 -2.639 1 97.44 172 ASP A CA 1
ATOM 1340 C C . ASP A 1 172 ? 0.166 45.312 -2.605 1 97.44 172 ASP A C 1
ATOM 1342 O O . ASP A 1 172 ? 1.095 44.906 -1.911 1 97.44 172 ASP A O 1
ATOM 1346 N N . GLU A 1 173 ? -0.516 44.531 -3.418 1 96.88 173 GLU A N 1
ATOM 1347 C CA . GLU A 1 173 ? -0.379 43.094 -3.418 1 96.88 173 GLU A CA 1
ATOM 1348 C C . GLU A 1 173 ? 1.028 42.656 -3.832 1 96.88 173 GLU A C 1
ATOM 1350 O O . GLU A 1 173 ? 1.565 41.688 -3.312 1 96.88 173 GLU A O 1
ATOM 1355 N N . GLY A 1 174 ? 1.553 43.25 -4.809 1 97.5 174 GLY A N 1
ATOM 1356 C CA . GLY A 1 174 ? 2.91 42.969 -5.238 1 97.5 174 GLY A CA 1
ATOM 1357 C C . GLY A 1 174 ? 3.938 43.156 -4.137 1 97.5 174 GLY A C 1
ATOM 1358 O O . GLY A 1 174 ? 4.832 42.312 -3.963 1 97.5 174 GLY A O 1
ATOM 1359 N N . GLU A 1 175 ? 3.787 44.281 -3.473 1 97.25 175 GLU A N 1
ATOM 1360 C CA . GLU A 1 175 ? 4.691 44.594 -2.361 1 97.25 175 GLU A CA 1
ATOM 1361 C C . GLU A 1 175 ? 4.516 43.562 -1.234 1 97.25 175 GLU A C 1
ATOM 1363 O O . GLU A 1 175 ? 5.496 43.125 -0.635 1 97.25 175 GLU A O 1
ATOM 1368 N N . GLN A 1 176 ? 3.27 43.25 -0.942 1 97.88 176 GLN A N 1
ATOM 1369 C CA . GLN A 1 176 ? 3.006 42.25 0.075 1 97.88 176 GLN A CA 1
ATOM 1370 C C . GLN A 1 176 ? 3.713 40.938 -0.258 1 97.88 176 GLN A C 1
ATOM 1372 O O . GLN A 1 176 ? 4.406 40.375 0.589 1 97.88 176 GLN A O 1
ATOM 1377 N N . GLN A 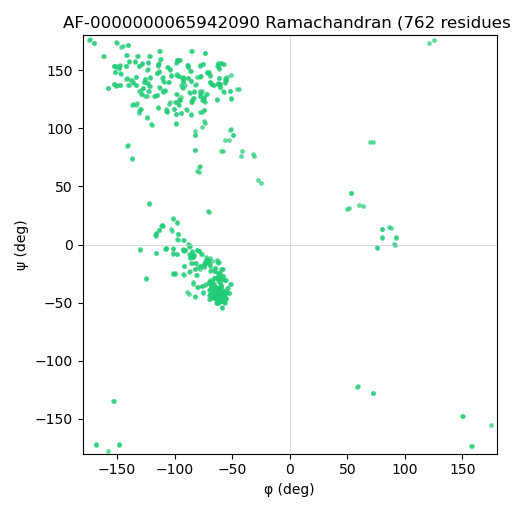1 177 ? 3.594 40.5 -1.499 1 97.38 177 GLN A N 1
ATOM 1378 C CA . GLN A 1 177 ? 4.188 39.25 -1.937 1 97.38 177 GLN A CA 1
ATOM 1379 C C . GLN A 1 177 ? 5.707 39.281 -1.846 1 97.38 177 GLN A C 1
ATOM 1381 O O . GLN A 1 177 ? 6.344 38.312 -1.473 1 97.38 177 GLN A O 1
ATOM 1386 N N . ALA A 1 178 ? 6.234 40.375 -2.186 1 97.88 178 ALA A N 1
ATOM 1387 C CA . ALA A 1 178 ? 7.688 40.531 -2.127 1 97.88 178 ALA A CA 1
ATOM 1388 C C . ALA A 1 178 ? 8.195 40.406 -0.694 1 97.88 178 ALA A C 1
ATOM 1390 O O . ALA A 1 178 ? 9.188 39.719 -0.44 1 97.88 178 ALA A O 1
ATOM 1391 N N . ILE A 1 179 ? 7.539 41.062 0.251 1 98.31 179 ILE A N 1
ATOM 1392 C CA . ILE A 1 179 ? 7.926 41.031 1.657 1 98.31 179 ILE A CA 1
ATOM 1393 C C . ILE A 1 179 ? 7.773 39.594 2.193 1 98.31 179 ILE A C 1
ATOM 1395 O O . ILE A 1 179 ? 8.688 39.062 2.832 1 98.31 179 ILE A O 1
ATOM 1399 N N . LEU A 1 180 ? 6.668 38.969 1.879 1 97.75 180 LEU A N 1
ATOM 1400 C CA . LEU A 1 180 ? 6.391 37.625 2.357 1 97.75 180 LEU A CA 1
ATOM 1401 C C . LEU A 1 180 ? 7.406 36.625 1.801 1 97.75 180 LEU A C 1
ATOM 1403 O O . LEU A 1 180 ? 7.941 35.781 2.539 1 97.75 180 LEU A O 1
ATOM 1407 N N . THR A 1 181 ? 7.684 36.719 0.55 1 96.88 181 THR A N 1
ATOM 1408 C CA . THR A 1 181 ? 8.641 35.812 -0.081 1 96.88 181 THR A CA 1
ATOM 1409 C C . THR A 1 181 ? 10.016 35.938 0.562 1 96.88 181 THR A C 1
ATOM 1411 O O . THR A 1 181 ? 10.656 34.938 0.893 1 96.88 181 THR A O 1
ATOM 1414 N N . ALA A 1 182 ? 10.445 37.156 0.709 1 97.69 182 ALA A N 1
ATOM 1415 C CA . ALA A 1 182 ? 11.75 37.406 1.322 1 97.69 182 ALA A CA 1
ATOM 1416 C C . ALA A 1 182 ? 11.781 36.875 2.758 1 97.69 182 ALA A C 1
ATOM 1418 O O . ALA A 1 182 ? 12.797 36.344 3.201 1 97.69 182 ALA A O 1
ATOM 1419 N N . LEU A 1 183 ? 10.727 37.062 3.516 1 97.62 183 LEU A N 1
ATOM 1420 C CA . LEU A 1 183 ? 10.609 36.594 4.891 1 97.62 183 LEU A CA 1
ATOM 1421 C C . LEU A 1 183 ? 10.664 35.062 4.941 1 97.62 183 LEU A C 1
ATOM 1423 O O . LEU A 1 183 ? 11.477 34.5 5.672 1 97.62 183 LEU A O 1
ATOM 1427 N N . PHE A 1 184 ? 9.836 34.406 4.105 1 94.88 184 PHE A N 1
ATOM 1428 C CA . PHE A 1 184 ? 9.68 32.938 4.137 1 94.88 184 PHE A CA 1
ATOM 1429 C C . PHE A 1 184 ? 10.938 32.25 3.625 1 94.88 184 PHE A C 1
ATOM 1431 O O . PHE A 1 184 ? 11.297 31.172 4.098 1 94.88 184 PHE A O 1
ATOM 1438 N N . ASP A 1 185 ? 11.578 32.906 2.715 1 93.94 185 ASP A N 1
ATOM 1439 C CA . ASP A 1 185 ? 12.797 32.344 2.148 1 93.94 185 ASP A CA 1
ATOM 1440 C C . ASP A 1 185 ? 14.023 32.719 2.969 1 93.94 185 ASP A C 1
ATOM 1442 O O . ASP A 1 185 ? 15.156 32.406 2.584 1 93.94 185 ASP A O 1
ATOM 1446 N N . LYS A 1 186 ? 13.789 33.469 3.947 1 94.38 186 LYS A N 1
ATOM 1447 C CA . LYS A 1 186 ? 14.844 33.875 4.859 1 94.38 186 LYS A CA 1
ATOM 1448 C C . LYS A 1 186 ? 15.906 34.719 4.125 1 94.38 186 LYS A C 1
ATOM 1450 O O . LYS A 1 186 ? 17.094 34.562 4.375 1 94.38 186 LYS A O 1
ATOM 1455 N N . GLN A 1 187 ? 15.453 35.438 3.188 1 96.38 187 GLN A N 1
ATOM 1456 C CA . GLN A 1 187 ? 16.312 36.438 2.537 1 96.38 187 GLN A CA 1
ATOM 1457 C C . GLN A 1 187 ? 16.359 37.719 3.334 1 96.38 187 GLN A C 1
ATOM 1459 O O . GLN A 1 187 ? 15.836 38.75 2.896 1 96.38 187 GLN A O 1
ATOM 1464 N N . VAL A 1 188 ? 17.156 37.75 4.316 1 96.31 188 VAL A N 1
ATOM 1465 C CA . VAL A 1 188 ? 17.125 38.781 5.359 1 96.31 188 VAL A CA 1
ATOM 1466 C C . VAL A 1 188 ? 17.531 40.125 4.773 1 96.31 188 VAL A C 1
ATOM 1468 O O . VAL A 1 188 ? 16.859 41.156 5.004 1 96.31 188 VAL A O 1
ATOM 1471 N N . PRO A 1 189 ? 18.625 40.188 3.889 1 97.25 189 PRO A N 1
ATOM 1472 C CA . PRO A 1 189 ? 18.984 41.5 3.324 1 97.25 189 PRO A CA 1
ATOM 1473 C C . PRO A 1 189 ? 17.875 42.094 2.449 1 97.25 189 PRO A C 1
ATOM 1475 O O . PRO A 1 189 ? 17.594 43.281 2.537 1 97.25 189 PRO A O 1
ATOM 1478 N N . ARG A 1 190 ? 17.344 41.25 1.684 1 97.94 190 ARG A N 1
ATOM 1479 C CA . ARG A 1 190 ? 16.25 41.688 0.823 1 97.94 190 ARG A CA 1
ATOM 1480 C C . ARG A 1 190 ? 15.031 42.094 1.647 1 97.94 190 ARG A C 1
ATOM 1482 O O . ARG A 1 190 ? 14.414 43.125 1.381 1 97.94 190 ARG A O 1
ATOM 1489 N N . TYR A 1 191 ? 14.711 41.281 2.627 1 98.19 191 TYR A N 1
ATOM 1490 C CA . TYR A 1 191 ? 13.602 41.562 3.527 1 98.19 191 TYR A CA 1
ATOM 1491 C C . TYR A 1 191 ? 13.789 42.906 4.215 1 98.19 191 TYR A C 1
ATOM 1493 O O . TYR A 1 191 ? 12.875 43.75 4.238 1 98.19 191 TYR A O 1
ATOM 1501 N N . THR A 1 192 ? 14.961 43.219 4.684 1 97.56 192 THR A N 1
ATOM 1502 C CA . THR A 1 192 ? 15.281 44.438 5.387 1 97.56 192 THR A CA 1
ATOM 1503 C C . THR A 1 192 ? 15.109 45.656 4.469 1 97.56 192 THR A C 1
ATOM 1505 O O . THR A 1 192 ? 14.594 46.688 4.891 1 97.56 192 THR A O 1
ATOM 1508 N N . LYS A 1 193 ? 15.539 45.469 3.254 1 98.06 193 LYS A N 1
ATOM 1509 C CA . LYS A 1 193 ? 15.383 46.531 2.279 1 98.06 193 LYS A CA 1
ATOM 1510 C C . LYS A 1 193 ? 13.914 46.844 2.01 1 98.06 193 LYS A C 1
ATOM 1512 O O . LYS A 1 193 ? 13.516 48 1.898 1 98.06 193 LYS A O 1
ATOM 1517 N N . LEU A 1 194 ? 13.133 45.812 1.906 1 98.19 194 LEU A N 1
ATOM 1518 C CA . LEU A 1 194 ? 11.727 45.969 1.561 1 98.19 194 LEU A CA 1
ATOM 1519 C C . LEU A 1 194 ? 10.953 46.625 2.689 1 98.19 194 LEU A C 1
ATOM 1521 O O . LEU A 1 194 ? 10.023 47.406 2.436 1 98.19 194 LEU A O 1
ATOM 1525 N N . ILE A 1 195 ? 11.359 46.406 3.949 1 98 195 ILE A N 1
ATOM 1526 C CA . ILE A 1 195 ? 10.57 46.938 5.055 1 98 195 ILE A CA 1
ATOM 1527 C C . ILE A 1 195 ? 11.102 48.312 5.453 1 98 195 ILE A C 1
ATOM 1529 O O . ILE A 1 195 ? 10.5 49.031 6.277 1 98 195 ILE A O 1
ATOM 1533 N N . ALA A 1 196 ? 12.148 48.844 4.906 1 97.56 196 ALA A N 1
ATOM 1534 C CA . ALA A 1 196 ? 12.797 50.094 5.27 1 97.56 196 ALA A CA 1
ATOM 1535 C C . ALA A 1 196 ? 11.836 51.281 5.145 1 97.56 196 ALA A C 1
ATOM 1537 O O . ALA A 1 196 ? 11.906 52.219 5.914 1 97.56 196 ALA A O 1
ATOM 1538 N N . LYS A 1 197 ? 11.039 51.281 4.258 1 96.31 197 LYS A N 1
ATOM 1539 C CA . LYS A 1 197 ? 10.117 52.375 4.016 1 96.31 197 LYS A CA 1
ATOM 1540 C C . LYS A 1 197 ? 9.078 52.5 5.129 1 96.31 197 LYS A C 1
ATOM 1542 O O . LYS A 1 197 ? 8.383 53.5 5.246 1 96.31 197 LYS A O 1
ATOM 1547 N N . TYR A 1 198 ? 8.992 51.438 5.965 1 97.12 198 TYR A N 1
ATOM 1548 C CA . TYR A 1 198 ? 8.016 51.469 7.051 1 97.12 198 TYR A CA 1
ATOM 1549 C C . TYR A 1 198 ? 8.68 51.812 8.375 1 97.12 198 TYR A C 1
ATOM 1551 O O . TYR A 1 198 ? 8.156 51.469 9.445 1 97.12 198 TYR A O 1
ATOM 1559 N N . ARG A 1 199 ? 9.789 52.438 8.352 1 96.06 199 ARG A N 1
ATOM 1560 C CA . ARG A 1 199 ? 10.602 52.75 9.523 1 96.06 199 ARG A CA 1
ATOM 1561 C C . ARG A 1 199 ? 9.844 53.625 10.492 1 96.06 199 ARG A C 1
ATOM 1563 O O . ARG A 1 199 ? 10.062 53.562 11.703 1 96.06 199 ARG A O 1
ATOM 1570 N N . ALA A 1 200 ? 8.961 54.406 10.023 1 95.19 200 ALA A N 1
ATOM 1571 C CA . ALA A 1 200 ? 8.234 55.375 10.859 1 95.19 200 ALA A CA 1
ATOM 1572 C C . ALA A 1 200 ? 7.035 54.688 11.531 1 95.19 200 ALA A C 1
ATOM 1574 O O . ALA A 1 200 ? 6.441 55.281 12.453 1 95.19 200 ALA A O 1
ATOM 1575 N N . GLN A 1 201 ? 6.734 53.531 11.133 1 94.69 201 GLN A N 1
ATOM 1576 C CA . GLN A 1 201 ? 5.574 52.844 11.695 1 94.69 201 GLN A CA 1
ATOM 1577 C C . GLN A 1 201 ? 5.902 52.219 13.047 1 94.69 201 GLN A C 1
ATOM 1579 O O . GLN A 1 201 ? 7.012 51.75 13.258 1 94.69 201 GLN A O 1
ATOM 1584 N N . PRO A 1 202 ? 4.945 52.25 13.914 1 95 202 PRO A N 1
ATOM 1585 C CA . PRO A 1 202 ? 5.145 51.656 15.234 1 95 202 PRO A CA 1
ATOM 1586 C C . PRO A 1 202 ? 5.523 50.188 15.156 1 95 202 PRO A C 1
ATOM 1588 O O . PRO A 1 202 ? 6.23 49.688 16.031 1 95 202 PRO A O 1
ATOM 1591 N N . LEU A 1 203 ? 5.125 49.5 14.117 1 95.88 203 LEU A N 1
ATOM 1592 C CA . LEU A 1 203 ? 5.316 48.062 13.945 1 95.88 203 LEU A CA 1
ATOM 1593 C C . LEU A 1 203 ? 6.738 47.75 13.492 1 95.88 203 LEU A C 1
ATOM 1595 O O . LEU A 1 203 ? 7.133 46.594 13.438 1 95.88 203 LEU A O 1
ATOM 1599 N N . TYR A 1 204 ? 7.527 48.719 13.211 1 96.81 204 TYR A N 1
ATOM 1600 C CA . TYR A 1 204 ? 8.789 48.531 12.508 1 96.81 204 TYR A CA 1
ATOM 1601 C C . TYR A 1 204 ? 9.758 47.688 13.344 1 96.81 204 TYR A C 1
ATOM 1603 O O . TYR A 1 204 ? 10.508 46.875 12.797 1 96.81 204 TYR A O 1
ATOM 1611 N N . ASP A 1 205 ? 9.844 47.938 14.648 1 95.25 205 ASP A N 1
ATOM 1612 C CA . ASP A 1 205 ? 10.742 47.156 15.492 1 95.25 205 ASP A CA 1
ATOM 1613 C C . ASP A 1 205 ? 10.414 45.688 15.422 1 95.25 205 ASP A C 1
ATOM 1615 O O . ASP A 1 205 ? 11.312 44.844 15.406 1 95.25 205 ASP A O 1
ATOM 1619 N N . PHE A 1 206 ? 9.18 45.344 15.422 1 96.06 206 PHE A N 1
ATOM 1620 C CA . PHE A 1 206 ? 8.75 43.969 15.234 1 96.06 206 PHE A CA 1
ATOM 1621 C C . PHE A 1 206 ? 9.195 43.469 13.875 1 96.06 206 PHE A C 1
ATOM 1623 O O . PHE A 1 206 ? 9.727 42.344 13.773 1 96.06 206 PHE A O 1
ATOM 1630 N N . LEU A 1 207 ? 8.945 44.219 12.789 1 97.56 207 LEU A N 1
ATOM 1631 C CA . LEU A 1 207 ? 9.312 43.812 11.438 1 97.56 207 LEU A CA 1
ATOM 1632 C C . LEU A 1 207 ? 10.797 43.469 11.359 1 97.56 207 LEU A C 1
ATOM 1634 O O . LEU A 1 207 ? 11.172 42.5 10.711 1 97.56 207 LEU A O 1
ATOM 1638 N N . LYS A 1 208 ? 11.578 44.188 12.039 1 95.81 208 LYS A N 1
ATOM 1639 C CA . LYS A 1 208 ? 13.023 44 12.031 1 95.81 208 LYS A CA 1
ATOM 1640 C C . LYS A 1 208 ? 13.391 42.656 12.68 1 95.81 208 LYS A C 1
ATOM 1642 O O . LYS A 1 208 ? 14.289 41.938 12.203 1 95.81 208 LYS A O 1
ATOM 1647 N N . ALA A 1 209 ? 12.711 42.312 13.734 1 94.5 209 ALA A N 1
ATOM 1648 C CA . ALA A 1 209 ? 13.039 41.125 14.508 1 94.5 209 ALA A CA 1
ATOM 1649 C C . ALA A 1 209 ? 12.359 39.875 13.922 1 94.5 209 ALA A C 1
ATOM 1651 O O . ALA A 1 209 ? 12.734 38.75 14.227 1 94.5 209 ALA A O 1
ATOM 1652 N N . TRP A 1 210 ? 11.383 40.031 13.07 1 95.94 210 TRP A N 1
ATOM 1653 C CA . TRP A 1 210 ? 10.43 39.031 12.617 1 95.94 210 TRP A CA 1
ATOM 1654 C C . TRP A 1 210 ? 11.141 37.844 11.977 1 95.94 210 TRP A C 1
ATOM 1656 O O . TRP A 1 210 ? 10.797 36.688 12.25 1 95.94 210 TRP A O 1
ATOM 1666 N N . PRO A 1 211 ? 12.156 37.969 11.188 1 94.56 211 PRO A N 1
ATOM 1667 C CA . PRO A 1 211 ? 12.805 36.812 10.555 1 94.56 211 PRO A CA 1
ATOM 1668 C C . PRO A 1 211 ? 13.391 35.844 11.57 1 94.56 211 PRO A C 1
ATOM 1670 O O . PRO A 1 211 ? 13.617 34.656 11.242 1 94.56 211 PRO A O 1
ATOM 1673 N N . ARG A 1 212 ? 13.539 36.25 12.789 1 88 212 ARG A N 1
ATOM 1674 C CA . ARG A 1 212 ? 14.133 35.406 13.82 1 88 212 ARG A CA 1
ATOM 1675 C C . ARG A 1 212 ? 13.102 35.031 14.883 1 88 212 ARG A C 1
ATOM 1677 O O . ARG A 1 212 ? 13.461 34.594 15.977 1 88 212 ARG A O 1
ATOM 1684 N N . LEU A 1 213 ? 11.867 35.281 14.594 1 86.75 213 LEU A N 1
ATOM 1685 C CA . LEU A 1 213 ? 10.812 35.031 15.562 1 86.75 213 LEU A CA 1
ATOM 1686 C C . LEU A 1 213 ? 10.422 33.562 15.578 1 86.75 213 LEU A C 1
ATOM 1688 O O . LEU A 1 213 ? 9.32 33.188 15.164 1 86.75 213 LEU A O 1
ATOM 1692 N N . PHE A 1 214 ? 11.266 32.75 15.922 1 91 214 PHE A N 1
ATOM 1693 C CA . PHE A 1 214 ? 11.008 31.344 16.109 1 91 214 PHE A CA 1
ATOM 1694 C C . PHE A 1 214 ? 11.789 30.797 17.312 1 91 214 PHE A C 1
ATOM 1696 O O . PHE A 1 214 ? 12.898 31.266 17.594 1 91 214 PHE A O 1
ATOM 1703 N N . GLY A 1 215 ? 11.109 29.875 18.047 1 94.38 215 GLY A N 1
ATOM 1704 C CA . GLY A 1 215 ? 11.742 29.312 19.219 1 94.38 215 GLY A CA 1
ATOM 1705 C C . GLY A 1 215 ? 10.75 28.906 20.297 1 94.38 215 GLY A C 1
ATOM 1706 O O . GLY A 1 215 ? 9.625 28.516 20 1 94.38 215 GLY A O 1
ATOM 1707 N N . ARG A 1 216 ? 11.188 29.031 21.5 1 96.38 216 ARG A N 1
ATOM 1708 C CA . ARG A 1 216 ? 10.367 28.625 22.641 1 96.38 216 ARG A CA 1
ATOM 1709 C C . ARG A 1 216 ? 9.133 29.516 22.766 1 96.38 216 ARG A C 1
ATOM 1711 O O . ARG A 1 216 ? 9.211 30.734 22.609 1 96.38 216 ARG A O 1
ATOM 1718 N N . PRO A 1 217 ? 8 28.859 23.047 1 97.19 217 PRO A N 1
ATOM 1719 C CA . PRO A 1 217 ? 6.742 29.609 23.062 1 97.19 217 PRO A CA 1
ATOM 1720 C C . PRO A 1 217 ? 6.773 30.812 24.016 1 97.19 217 PRO A C 1
ATOM 1722 O O . PRO A 1 217 ? 6.309 31.891 23.656 1 97.19 217 PRO A O 1
ATOM 1725 N N . GLU A 1 218 ? 7.355 30.688 25.203 1 95.25 218 GLU A N 1
ATOM 1726 C CA . GLU A 1 218 ? 7.383 31.75 26.188 1 95.25 218 GLU A CA 1
ATOM 1727 C C . GLU A 1 218 ? 8.094 33 25.656 1 95.25 218 GLU A C 1
ATOM 1729 O O . GLU A 1 218 ? 7.629 34.125 25.844 1 95.25 218 GLU A O 1
ATOM 1734 N N . CYS A 1 219 ? 9.172 32.75 25.016 1 94.56 219 CYS A N 1
ATOM 1735 C CA . CYS A 1 219 ? 9.953 33.844 24.453 1 94.56 219 CYS A CA 1
ATOM 1736 C C . CYS A 1 219 ? 9.195 34.531 23.312 1 94.56 219 CYS A C 1
ATOM 1738 O O . CYS A 1 219 ? 9.133 35.75 23.25 1 94.56 219 CYS A O 1
ATOM 1740 N N . ILE A 1 220 ? 8.609 33.75 22.484 1 95.12 220 ILE A N 1
ATOM 1741 C CA . ILE A 1 220 ? 7.914 34.25 21.312 1 95.12 220 ILE A CA 1
ATOM 1742 C C . ILE A 1 220 ? 6.68 35.031 21.734 1 95.12 220 ILE A C 1
ATOM 1744 O O . ILE A 1 220 ? 6.438 36.125 21.234 1 95.12 220 ILE A O 1
ATOM 1748 N N . PHE A 1 221 ? 5.887 34.531 22.672 1 95.75 221 PHE A N 1
ATOM 1749 C CA . PHE A 1 221 ? 4.664 35.219 23.094 1 95.75 221 PHE A CA 1
ATOM 1750 C C . PHE A 1 221 ? 4.984 36.531 23.797 1 95.75 221 PHE A C 1
ATOM 1752 O O . PHE A 1 221 ? 4.227 37.5 23.703 1 95.75 221 PHE A O 1
ATOM 1759 N N . LYS A 1 222 ? 6.102 36.562 24.516 1 94.31 222 LYS A N 1
ATOM 1760 C CA . LYS A 1 222 ? 6.539 37.812 25.141 1 94.31 222 LYS A CA 1
ATOM 1761 C C . LYS A 1 222 ? 6.855 38.875 24.094 1 94.31 222 LYS A C 1
ATOM 1763 O O . LYS A 1 222 ? 6.453 40.031 24.234 1 94.31 222 LYS A O 1
ATOM 1768 N N . GLU A 1 223 ? 7.555 38.438 23.109 1 92.62 223 GLU A N 1
ATOM 1769 C CA . GLU A 1 223 ? 7.898 39.375 22.031 1 92.62 223 GLU A CA 1
ATOM 1770 C C . GLU A 1 223 ? 6.648 39.844 21.297 1 92.62 223 GLU A C 1
ATOM 1772 O O . GLU A 1 223 ? 6.543 41.031 20.953 1 92.62 223 GLU A O 1
ATOM 1777 N N . LEU A 1 224 ? 5.734 38.969 21.078 1 95 224 LEU A N 1
ATOM 1778 C CA . LEU A 1 224 ? 4.5 39.312 20.375 1 95 224 LEU A CA 1
ATOM 1779 C C . LEU A 1 224 ? 3.643 40.25 21.219 1 95 224 LEU A C 1
ATOM 1781 O O . LEU A 1 224 ? 2.996 41.156 20.688 1 95 224 LEU A O 1
ATOM 1785 N N . ALA A 1 225 ? 3.625 40.062 22.484 1 93.69 225 ALA A N 1
ATOM 1786 C CA . ALA A 1 225 ? 2.832 40.906 23.391 1 93.69 225 ALA A CA 1
ATOM 1787 C C . ALA A 1 225 ? 3.357 42.344 23.422 1 93.69 225 ALA A C 1
ATOM 1789 O O . ALA A 1 225 ? 2.594 43.281 23.641 1 93.69 225 ALA A O 1
ATOM 1790 N N . ALA A 1 226 ? 4.641 42.469 23.188 1 92.62 226 ALA A N 1
ATOM 1791 C CA . ALA A 1 226 ? 5.281 43.781 23.234 1 92.62 226 ALA A CA 1
ATOM 1792 C C . ALA A 1 226 ? 5.094 44.562 21.938 1 92.62 226 ALA A C 1
ATOM 1794 O O . ALA A 1 226 ? 5.301 45.75 21.875 1 92.62 226 ALA A O 1
ATOM 1795 N N . ALA A 1 227 ? 4.707 43.844 20.906 1 94.38 227 ALA A N 1
ATOM 1796 C CA . ALA A 1 227 ? 4.59 44.469 19.594 1 94.38 227 ALA A CA 1
ATOM 1797 C C . ALA A 1 227 ? 3.174 44.969 19.344 1 94.38 227 ALA A C 1
ATOM 1799 O O . ALA A 1 227 ? 2.197 44.344 19.75 1 94.38 227 ALA A O 1
ATOM 1800 N N . PRO A 1 228 ? 3.1 46.188 18.703 1 95.5 228 PRO A N 1
ATOM 1801 C CA . PRO A 1 228 ? 1.774 46.688 18.359 1 95.5 228 PRO A CA 1
ATOM 1802 C C . PRO A 1 228 ? 1.178 46.031 17.125 1 95.5 228 PRO A C 1
ATOM 1804 O O . PRO A 1 228 ? 0.931 46.688 16.109 1 95.5 228 PRO A O 1
ATOM 1807 N N . LEU A 1 229 ? 0.892 44.75 17.297 1 96.56 229 LEU A N 1
ATOM 1808 C CA . LEU A 1 229 ? 0.374 43.969 16.188 1 96.56 229 LEU A CA 1
ATOM 1809 C C . LEU A 1 229 ? -1.061 44.344 15.859 1 96.56 229 LEU A C 1
ATOM 1811 O O . LEU A 1 229 ? -1.803 44.812 16.734 1 96.56 229 LEU A O 1
ATOM 1815 N N . PRO A 1 230 ? -1.431 44.25 14.602 1 95.75 230 PRO A N 1
ATOM 1816 C CA . PRO A 1 230 ? -2.803 44.594 14.227 1 95.75 230 PRO A CA 1
ATOM 1817 C C . PRO A 1 230 ? -3.842 43.688 14.883 1 95.75 230 PRO A C 1
ATOM 1819 O O . PRO A 1 230 ? -3.545 42.531 15.219 1 95.75 230 PRO A O 1
ATOM 1822 N N . GLU A 1 231 ? -5.059 44.188 15 1 95.88 231 GLU A N 1
ATOM 1823 C CA . GLU A 1 231 ? -6.168 43.469 15.625 1 95.88 231 GLU A CA 1
ATOM 1824 C C . GLU A 1 231 ? -6.488 42.188 14.852 1 95.88 231 GLU A C 1
ATOM 1826 O O . GLU A 1 231 ? -6.922 41.219 15.438 1 95.88 231 GLU A O 1
ATOM 1831 N N . THR A 1 232 ? -6.203 42.188 13.602 1 95.62 232 THR A N 1
ATOM 1832 C CA . THR A 1 232 ? -6.582 41.094 12.711 1 95.62 232 THR A CA 1
ATOM 1833 C C . THR A 1 232 ? -5.793 39.844 13.039 1 95.62 232 THR A C 1
ATOM 1835 O O . THR A 1 232 ? -6.18 38.719 12.633 1 95.62 232 THR A O 1
ATOM 1838 N N . VAL A 1 233 ? -4.676 39.906 13.75 1 96.38 233 VAL A N 1
ATOM 1839 C CA . VAL A 1 233 ? -3.861 38.719 14.008 1 96.38 233 VAL A CA 1
ATOM 1840 C C . VAL A 1 233 ? -4.125 38.219 15.422 1 96.38 233 VAL A C 1
ATOM 1842 O O . VAL A 1 233 ? -3.648 37.156 15.805 1 96.38 233 VAL A O 1
ATOM 1845 N N . GLN A 1 234 ? -4.875 38.969 16.203 1 96.25 234 GLN A N 1
ATOM 1846 C CA . GLN A 1 234 ? -5.078 38.625 17.609 1 96.25 234 GLN A CA 1
ATOM 1847 C C . GLN A 1 234 ? -5.773 37.281 17.781 1 96.25 234 GLN A C 1
ATOM 1849 O O . GLN A 1 234 ? -5.414 36.5 18.656 1 96.25 234 GLN A O 1
ATOM 1854 N N . PRO A 1 235 ? -6.797 37 16.938 1 93.94 235 PRO A N 1
ATOM 1855 C CA . PRO A 1 235 ? -7.418 35.656 17.047 1 93.94 235 PRO A CA 1
ATOM 1856 C C . PRO A 1 235 ? -6.43 34.531 16.828 1 93.94 235 PRO A C 1
ATOM 1858 O O . PRO A 1 235 ? -6.492 33.5 17.5 1 93.94 235 PRO A O 1
ATOM 1861 N N . SER A 1 236 ? -5.535 34.688 15.875 1 94.31 236 SER A N 1
ATOM 1862 C CA . SER A 1 236 ? -4.512 33.688 15.602 1 94.31 236 SER A CA 1
ATOM 1863 C C . SER A 1 236 ? -3.586 33.5 16.797 1 94.31 236 SER A C 1
ATOM 1865 O O . SER A 1 236 ? -3.23 32.375 17.141 1 94.31 236 SER A O 1
ATOM 1867 N N . LEU A 1 237 ? -3.199 34.594 17.391 1 95.94 237 LEU A N 1
ATOM 1868 C CA . LEU A 1 237 ? -2.303 34.531 18.531 1 95.94 237 LEU A CA 1
ATOM 1869 C C . LEU A 1 237 ? -2.975 33.844 19.719 1 95.94 237 LEU A C 1
ATOM 1871 O O . LEU A 1 237 ? -2.352 33.031 20.406 1 95.94 237 LEU A O 1
ATOM 1875 N N . LYS A 1 238 ? -4.207 34.188 19.938 1 95.62 238 LYS A N 1
ATOM 1876 C CA . LYS A 1 238 ? -4.949 33.562 21.031 1 95.62 238 LYS A CA 1
ATOM 1877 C C . LYS A 1 238 ? -5.078 32.062 20.844 1 95.62 238 LYS A C 1
ATOM 1879 O O . LYS A 1 238 ? -4.938 31.281 21.797 1 95.62 238 LYS A O 1
ATOM 1884 N N . ARG A 1 239 ? -5.379 31.672 19.641 1 95.69 239 ARG A N 1
ATOM 1885 C CA . ARG A 1 239 ? -5.477 30.25 19.312 1 95.69 239 ARG A CA 1
ATOM 1886 C C . ARG A 1 239 ? -4.152 29.547 19.578 1 95.69 239 ARG A C 1
ATOM 1888 O O . ARG A 1 239 ? -4.125 28.469 20.172 1 95.69 239 ARG A O 1
ATOM 1895 N N . LEU A 1 240 ? -3.084 30.125 19.125 1 96.88 240 LEU A N 1
ATOM 1896 C CA . LEU A 1 240 ? -1.756 29.547 19.312 1 96.88 240 LEU A CA 1
ATOM 1897 C C . LEU A 1 240 ? -1.442 29.391 20.797 1 96.88 240 LEU A C 1
ATOM 1899 O O . LEU A 1 240 ? -0.916 28.359 21.219 1 96.88 240 LEU A O 1
ATOM 1903 N N . GLN A 1 241 ? -1.747 30.422 21.547 1 97.25 241 GLN A N 1
ATOM 1904 C CA . GLN A 1 241 ? -1.521 30.375 22.984 1 97.25 241 GLN A CA 1
ATOM 1905 C C . GLN A 1 241 ? -2.332 29.266 23.641 1 97.25 241 GLN A C 1
ATOM 1907 O O . GLN A 1 241 ? -1.827 28.547 24.516 1 97.25 241 GLN A O 1
ATOM 1912 N N . THR A 1 242 ? -3.539 29.125 23.203 1 97.19 242 THR A N 1
ATOM 1913 C CA . THR A 1 242 ? -4.418 28.094 23.734 1 97.19 242 THR A CA 1
ATOM 1914 C C . THR A 1 242 ? -3.852 26.703 23.438 1 97.19 242 THR A C 1
ATOM 1916 O O . THR A 1 242 ? -3.826 25.844 24.312 1 97.19 242 THR A O 1
ATOM 1919 N N . VAL A 1 243 ? -3.408 26.469 22.25 1 98 243 VAL A N 1
ATOM 1920 C CA . VAL A 1 243 ? -2.879 25.172 21.844 1 98 243 VAL A CA 1
ATOM 1921 C C . VAL A 1 243 ? -1.596 24.875 22.609 1 98 243 VAL A C 1
ATOM 1923 O O . VAL A 1 243 ? -1.405 23.766 23.109 1 98 243 VAL A O 1
ATOM 1926 N N . VAL A 1 244 ? -0.729 25.859 22.734 1 98.06 244 VAL A N 1
ATOM 1927 C CA . VAL A 1 244 ? 0.518 25.672 23.469 1 98.06 244 VAL A CA 1
ATOM 1928 C C . VAL A 1 244 ? 0.214 25.312 24.922 1 98.06 244 VAL A C 1
ATOM 1930 O O . VAL A 1 244 ? 0.805 24.375 25.469 1 98.06 244 VAL A O 1
ATOM 1933 N N . ALA A 1 245 ? -0.686 26.047 25.531 1 97.44 245 ALA A N 1
ATOM 1934 C CA . ALA A 1 245 ? -1.059 25.766 26.922 1 97.44 245 ALA A CA 1
ATOM 1935 C C . ALA A 1 245 ? -1.621 24.359 27.062 1 97.44 245 ALA A C 1
ATOM 1937 O O . ALA A 1 245 ? -1.285 23.641 28.016 1 97.44 245 ALA A O 1
ATOM 1938 N N . TRP A 1 246 ? -2.453 23.984 26.156 1 96.81 246 TRP A N 1
ATOM 1939 C CA . TRP A 1 246 ? -3.037 22.641 26.172 1 96.81 246 TRP A CA 1
ATOM 1940 C C . TRP A 1 246 ? -1.953 21.578 26.062 1 96.81 246 TRP A C 1
ATOM 1942 O O . TRP A 1 246 ? -1.981 20.578 26.797 1 96.81 246 TRP A O 1
ATOM 1952 N N . MET A 1 247 ? -1.036 21.75 25.141 1 97.69 247 MET A N 1
ATOM 1953 C CA . MET A 1 247 ? 0.032 20.781 24.953 1 97.69 247 MET A CA 1
ATOM 1954 C C . MET A 1 247 ? 0.906 20.656 26.188 1 97.69 247 MET A C 1
ATOM 1956 O O . MET A 1 247 ? 1.282 19.562 26.594 1 97.69 247 MET A O 1
ATOM 1960 N N . GLN A 1 248 ? 1.212 21.812 26.797 1 96.25 248 GLN A N 1
ATOM 1961 C CA . GLN A 1 248 ? 2.035 21.812 28 1 96.25 248 GLN A CA 1
ATOM 1962 C C . GLN A 1 248 ? 1.351 21.062 29.141 1 96.25 248 GLN A C 1
ATOM 1964 O O . GLN A 1 248 ? 2.016 20.422 29.953 1 96.25 248 GLN A O 1
ATOM 1969 N N . GLN A 1 249 ? 0.088 21.078 29.141 1 94.88 249 GLN A N 1
ATOM 1970 C CA . GLN A 1 249 ? -0.685 20.406 30.172 1 94.88 249 GLN A CA 1
ATOM 1971 C C . GLN A 1 249 ? -0.835 18.922 29.859 1 94.88 249 GLN A C 1
ATOM 1973 O O . GLN A 1 249 ? -0.697 18.078 30.75 1 94.88 249 GLN A O 1
ATOM 1978 N N . THR A 1 250 ? -1.144 18.578 28.641 1 93.62 250 THR A N 1
ATOM 1979 C CA . THR A 1 250 ? -1.552 17.219 28.281 1 93.62 250 THR A CA 1
ATOM 1980 C C . THR A 1 250 ? -0.346 16.391 27.859 1 93.62 250 THR A C 1
ATOM 1982 O O . THR A 1 250 ? -0.385 15.148 27.906 1 93.62 250 THR A O 1
ATOM 1985 N N . MET A 1 251 ? 0.689 17.016 27.375 1 94 251 MET A N 1
ATOM 1986 C CA . MET A 1 251 ? 1.92 16.344 26.953 1 94 251 MET A CA 1
ATOM 1987 C C . MET A 1 251 ? 3.145 17.125 27.438 1 94 251 MET A C 1
ATOM 1989 O O . MET A 1 251 ? 3.918 17.625 26.625 1 94 251 MET A O 1
ATOM 1993 N N . PRO A 1 252 ? 3.447 17.062 28.719 1 93.12 252 PRO A N 1
ATOM 1994 C CA . PRO A 1 252 ? 4.457 17.938 29.328 1 93.12 252 PRO A CA 1
ATOM 1995 C C . PRO A 1 252 ? 5.875 17.609 28.859 1 93.12 252 PRO A C 1
ATOM 1997 O O . PRO A 1 252 ? 6.754 18.469 28.891 1 93.12 252 PRO A O 1
ATOM 2000 N N . GLU A 1 253 ? 6.133 16.422 28.391 1 94 253 GLU A N 1
ATOM 2001 C CA . GLU A 1 253 ? 7.48 16.047 27.969 1 94 253 GLU A CA 1
ATOM 2002 C C . GLU A 1 253 ? 7.73 16.438 26.516 1 94 253 GLU A C 1
ATOM 2004 O O . GLU A 1 253 ? 8.859 16.328 26.016 1 94 253 GLU A O 1
ATOM 2009 N N . GLN A 1 254 ? 6.707 16.859 25.844 1 95.31 254 GLN A N 1
ATOM 2010 C CA . GLN A 1 254 ? 6.832 17.203 24.422 1 95.31 254 GLN A CA 1
ATOM 2011 C C . GLN A 1 254 ? 7.531 18.547 24.25 1 95.31 254 GLN A C 1
ATOM 2013 O O . GLN A 1 254 ? 7.102 19.562 24.812 1 95.31 254 GLN A O 1
ATOM 2018 N N . VAL A 1 255 ? 8.609 18.531 23.484 1 95.62 255 VAL A N 1
ATOM 2019 C CA . VAL A 1 255 ? 9.281 19.781 23.125 1 95.62 255 VAL A CA 1
ATOM 2020 C C . VAL A 1 255 ? 8.461 20.531 22.078 1 95.62 255 VAL A C 1
ATOM 2022 O O . VAL A 1 255 ? 8.109 19.969 21.047 1 95.62 255 VAL A O 1
ATOM 2025 N N . ILE A 1 256 ? 8.141 21.797 22.359 1 97.38 256 ILE A N 1
ATOM 2026 C CA . ILE A 1 256 ? 7.293 22.609 21.5 1 97.38 256 ILE A CA 1
ATOM 2027 C C . ILE A 1 256 ? 8.031 23.891 21.094 1 97.38 256 ILE A C 1
ATOM 2029 O O . ILE A 1 256 ? 8.734 24.484 21.922 1 97.38 256 ILE A O 1
ATOM 2033 N N . SER A 1 257 ? 7.906 24.281 19.875 1 96.88 257 SER A N 1
ATOM 2034 C CA . SER A 1 257 ? 8.367 25.594 19.406 1 96.88 257 SER A CA 1
ATOM 2035 C C . SER A 1 257 ? 7.293 26.281 18.578 1 96.88 257 SER A C 1
ATOM 2037 O O . SER A 1 257 ? 6.301 25.672 18.188 1 96.88 257 SER A O 1
ATOM 2039 N N . VAL A 1 258 ? 7.465 27.578 18.422 1 97.81 258 VAL A N 1
ATOM 2040 C CA . VAL A 1 258 ? 6.578 28.391 17.594 1 97.81 258 VAL A CA 1
ATOM 2041 C C . VAL A 1 258 ? 7.383 29.109 16.516 1 97.81 258 VAL A C 1
ATOM 2043 O O . VAL A 1 258 ? 8.461 29.625 16.766 1 97.81 258 VAL A O 1
ATOM 2046 N N . ASP A 1 259 ? 6.895 29.031 15.305 1 96.69 259 ASP A N 1
ATOM 2047 C CA . ASP A 1 259 ? 7.496 29.734 14.18 1 96.69 259 ASP A CA 1
ATOM 2048 C C . ASP A 1 259 ? 6.438 30.5 13.391 1 96.69 259 ASP A C 1
ATOM 2050 O O . ASP A 1 259 ? 5.578 29.891 12.742 1 96.69 259 ASP A O 1
ATOM 2054 N N . LEU A 1 260 ? 6.504 31.797 13.375 1 96.06 260 LEU A N 1
ATOM 2055 C CA . LEU A 1 260 ? 5.547 32.656 12.664 1 96.06 260 LEU A CA 1
ATOM 2056 C C . LEU A 1 260 ? 6.211 33.344 11.477 1 96.06 260 LEU A C 1
ATOM 2058 O O . LEU A 1 260 ? 5.719 34.344 10.992 1 96.06 260 LEU A O 1
ATOM 2062 N N . SER A 1 261 ? 7.387 32.844 11.07 1 95.12 261 SER A N 1
ATOM 2063 C CA . SER A 1 261 ? 8.133 33.469 9.977 1 95.12 261 SER A CA 1
ATOM 2064 C C . SER A 1 261 ? 8.258 32.5 8.789 1 95.12 261 SER A C 1
ATOM 2066 O O . SER A 1 261 ? 9.008 32.781 7.852 1 95.12 261 SER A O 1
ATOM 2068 N N . SER A 1 262 ? 7.559 31.375 8.867 1 93.19 262 SER A N 1
ATOM 2069 C CA . SER A 1 262 ? 7.621 30.375 7.801 1 93.19 262 SER A CA 1
ATOM 2070 C C . SER A 1 262 ? 6.277 30.234 7.102 1 93.19 262 SER A C 1
ATOM 2072 O O . SER A 1 262 ? 5.23 30.516 7.688 1 93.19 262 SER A O 1
ATOM 2074 N N . GLN A 1 263 ? 6.391 29.797 5.883 1 91.88 263 GLN A N 1
ATOM 2075 C CA . GLN A 1 263 ? 5.191 29.625 5.07 1 91.88 263 GLN A CA 1
ATOM 2076 C C . GLN A 1 263 ? 4.449 28.344 5.461 1 91.88 263 GLN A C 1
ATOM 2078 O O . GLN A 1 263 ? 5.07 27.359 5.848 1 91.88 263 GLN A O 1
ATOM 2083 N N . ALA A 1 264 ? 3.117 28.453 5.375 1 92.44 264 ALA A N 1
ATOM 2084 C CA . ALA A 1 264 ? 2.316 27.234 5.547 1 92.44 264 ALA A CA 1
ATOM 2085 C C . ALA A 1 264 ? 2.676 26.188 4.496 1 92.44 264 ALA A C 1
ATOM 2087 O O . ALA A 1 264 ? 3.203 26.531 3.434 1 92.44 264 ALA A O 1
ATOM 2088 N N . PRO A 1 265 ? 2.408 24.922 4.828 1 88.81 265 PRO A N 1
ATOM 2089 C CA . PRO A 1 265 ? 2.781 23.844 3.904 1 88.81 265 PRO A CA 1
ATOM 2090 C C . PRO A 1 265 ? 2.117 23.984 2.537 1 88.81 265 PRO A C 1
ATOM 2092 O O . PRO A 1 265 ? 2.701 23.594 1.521 1 88.81 265 PRO A O 1
ATOM 2095 N N . GLN A 1 266 ? 0.915 24.438 2.492 1 91.5 266 GLN A N 1
ATOM 2096 C CA . GLN A 1 266 ? 0.156 24.656 1.268 1 91.5 266 GLN A CA 1
ATOM 2097 C C . GLN A 1 266 ? -0.688 25.938 1.368 1 91.5 266 GLN A C 1
ATOM 2099 O O . GLN A 1 266 ? -0.996 26.391 2.469 1 91.5 266 GLN A O 1
ATOM 2104 N N . LYS A 1 267 ? -1.133 26.406 0.244 1 88.25 267 LYS A N 1
ATOM 2105 C CA . LYS A 1 267 ? -1.85 27.688 0.181 1 88.25 267 LYS A CA 1
ATOM 2106 C C . LYS A 1 267 ? -3.262 27.547 0.742 1 88.25 267 LYS A C 1
ATOM 2108 O O . LYS A 1 267 ? -3.879 28.531 1.135 1 88.25 267 LYS A O 1
ATOM 2113 N N . TYR A 1 268 ? -3.703 26.328 0.839 1 89.56 268 TYR A N 1
ATOM 2114 C CA . TYR A 1 268 ? -5.098 26.172 1.238 1 89.56 268 TYR A CA 1
ATOM 2115 C C . TYR A 1 268 ? -5.23 26.156 2.756 1 89.56 268 TYR A C 1
ATOM 2117 O O . TYR A 1 268 ? -6.34 26.078 3.287 1 89.56 268 TYR A O 1
ATOM 2125 N N . TYR A 1 269 ? -4.156 26.25 3.43 1 95.06 269 TYR A N 1
ATOM 2126 C CA . TYR A 1 269 ? -4.219 26.297 4.887 1 95.06 269 TYR A CA 1
ATOM 2127 C C . TYR A 1 269 ? -4.84 27.609 5.367 1 95.06 269 TYR A C 1
ATOM 2129 O O . TYR A 1 269 ? -4.57 28.672 4.805 1 95.06 269 TYR A O 1
ATOM 2137 N N . THR A 1 270 ? -5.617 27.594 6.496 1 95.31 270 THR A N 1
ATOM 2138 C CA . THR A 1 270 ? -6.355 28.766 6.926 1 95.31 270 THR A CA 1
ATOM 2139 C C . THR A 1 270 ? -6.102 29.062 8.406 1 95.31 270 THR A C 1
ATOM 2141 O O . THR A 1 270 ? -6.566 30.078 8.93 1 95.31 270 THR A O 1
ATOM 2144 N N . GLY A 1 271 ? -5.359 28.219 9.133 1 96.31 271 GLY A N 1
ATOM 2145 C CA . GLY A 1 271 ? -5.191 28.406 10.562 1 96.31 271 GLY A CA 1
ATOM 2146 C C . GLY A 1 271 ? -3.889 27.828 11.086 1 96.31 271 GLY A C 1
ATOM 2147 O O . GLY A 1 271 ? -2.82 28.078 10.531 1 96.31 271 GLY A O 1
ATOM 2148 N N . LEU A 1 272 ? -4.004 27.109 12.219 1 97.62 272 LEU A N 1
ATOM 2149 C CA . LEU A 1 272 ? -2.852 26.5 12.875 1 97.62 272 LEU A CA 1
ATOM 2150 C C . LEU A 1 272 ? -2.104 25.578 11.914 1 97.62 272 LEU A C 1
ATOM 2152 O O . LEU A 1 272 ? -2.725 24.844 11.133 1 97.62 272 LEU A O 1
ATOM 2156 N N . THR A 1 273 ? -0.836 25.609 11.953 1 98 273 THR A N 1
ATOM 2157 C CA . THR A 1 273 ? 0.029 24.641 11.281 1 98 273 THR A CA 1
ATOM 2158 C C . THR A 1 273 ? 0.972 23.969 12.281 1 98 273 THR A C 1
ATOM 2160 O O . THR A 1 273 ? 1.304 24.562 13.312 1 98 273 THR A O 1
ATOM 2163 N N . PHE A 1 274 ? 1.347 22.828 12.039 1 97.69 274 PHE A N 1
ATOM 2164 C CA . PHE A 1 274 ? 2.326 22.156 12.891 1 97.69 274 PHE A CA 1
ATOM 2165 C C . PHE A 1 274 ? 3.199 21.219 12.07 1 97.69 274 PHE A C 1
ATOM 2167 O O . PHE A 1 274 ? 2.74 20.625 11.094 1 97.69 274 PHE A O 1
ATOM 2174 N N . ARG A 1 275 ? 4.426 21.062 12.461 1 96.88 275 ARG A N 1
ATOM 2175 C CA . ARG A 1 275 ? 5.434 20.188 11.891 1 96.88 275 ARG A CA 1
ATOM 2176 C C . ARG A 1 275 ? 6.238 19.5 12.992 1 96.88 275 ARG A C 1
ATOM 2178 O O . ARG A 1 275 ? 6.508 20.094 14.039 1 96.88 275 ARG A O 1
ATOM 2185 N N . GLY A 1 276 ? 6.539 18.266 12.734 1 95.94 276 GLY A N 1
ATOM 2186 C CA . GLY A 1 276 ? 7.387 17.531 13.656 1 95.94 276 GLY A CA 1
ATOM 2187 C C . GLY A 1 276 ? 8.766 17.25 13.094 1 95.94 276 GLY A C 1
ATOM 2188 O O . GLY A 1 276 ? 8.906 16.719 11.992 1 95.94 276 GLY A O 1
ATOM 2189 N N . TYR A 1 277 ? 9.789 17.547 13.922 1 94.06 277 TYR A N 1
ATOM 2190 C CA . TYR A 1 277 ? 11.18 17.359 13.523 1 94.06 277 TYR A CA 1
ATOM 2191 C C . TYR A 1 277 ? 11.891 16.422 14.492 1 94.06 277 TYR A C 1
ATOM 2193 O O . TYR A 1 277 ? 11.672 16.484 15.703 1 94.06 277 TYR A O 1
ATOM 2201 N N . SER A 1 278 ? 12.656 15.516 13.844 1 90.12 278 SER A N 1
ATOM 2202 C CA . SER A 1 278 ? 13.586 14.75 14.672 1 90.12 278 SER A CA 1
ATOM 2203 C C . SER A 1 278 ? 14.977 15.367 14.672 1 90.12 278 SER A C 1
ATOM 2205 O O . SER A 1 278 ? 15.32 16.125 13.758 1 90.12 278 SER A O 1
ATOM 2207 N N . GLN A 1 279 ? 15.805 15.016 15.742 1 78.5 279 GLN A N 1
ATOM 2208 C CA . GLN A 1 279 ? 17.172 15.531 15.828 1 78.5 279 GLN A CA 1
ATOM 2209 C C . GLN A 1 279 ? 18.062 14.922 14.742 1 78.5 279 GLN A C 1
ATOM 2211 O O . GLN A 1 279 ? 19.047 15.531 14.336 1 78.5 279 GLN A O 1
ATOM 2216 N N . ALA A 1 280 ? 17.891 13.617 14.555 1 66 280 ALA A N 1
ATOM 2217 C CA . ALA A 1 280 ? 18.766 12.859 13.664 1 66 280 ALA A CA 1
ATOM 2218 C C . ALA A 1 280 ? 18.656 13.367 12.234 1 66 280 ALA A C 1
ATOM 2220 O O . ALA A 1 280 ? 19.547 13.117 11.414 1 66 280 ALA A O 1
ATOM 2221 N N . GLY A 1 281 ? 17.703 13.82 11.766 1 60.22 281 GLY A N 1
ATOM 2222 C CA . GLY A 1 281 ? 17.859 13.938 10.328 1 60.22 281 GLY A CA 1
ATOM 2223 C C . GLY A 1 281 ? 16.922 14.969 9.711 1 60.22 281 GLY A C 1
ATOM 2224 O O . GLY A 1 281 ? 16.156 15.625 10.422 1 60.22 281 GLY A O 1
ATOM 2225 N N . ALA A 1 282 ? 17.047 15.039 8.266 1 65.06 282 ALA A N 1
ATOM 2226 C CA . ALA A 1 282 ? 16.594 15.938 7.207 1 65.06 282 ALA A CA 1
ATOM 2227 C C . ALA A 1 282 ? 15.117 15.742 6.898 1 65.06 282 ALA A C 1
ATOM 2229 O O . ALA A 1 282 ? 14.719 14.695 6.383 1 65.06 282 ALA A O 1
ATOM 2230 N N . GLY A 1 283 ? 14.219 16.578 7.371 1 78.81 283 GLY A N 1
ATOM 2231 C CA . GLY A 1 283 ? 12.836 16.75 6.953 1 78.81 283 GLY A CA 1
ATOM 2232 C C . GLY A 1 283 ? 11.844 16.609 8.094 1 78.81 283 GLY A C 1
ATOM 2233 O O . GLY A 1 283 ? 12.242 16.375 9.242 1 78.81 283 GLY A O 1
ATOM 2234 N N . TYR A 1 284 ? 10.664 16.797 7.883 1 90.06 284 TYR A N 1
ATOM 2235 C CA . TYR A 1 284 ? 9.641 16.703 8.922 1 90.06 284 TYR A CA 1
ATOM 2236 C C . TYR A 1 284 ? 9.023 15.305 8.945 1 90.06 284 TYR A C 1
ATOM 2238 O O . TYR A 1 284 ? 8.789 14.703 7.891 1 90.06 284 TYR A O 1
ATOM 2246 N N . LEU A 1 285 ? 8.828 14.758 10.141 1 94.19 285 LEU A N 1
ATOM 2247 C CA . LEU A 1 285 ? 8.172 13.477 10.375 1 94.19 285 LEU A CA 1
ATOM 2248 C C . LEU A 1 285 ? 6.684 13.57 10.055 1 94.19 285 LEU A C 1
ATOM 2250 O O . LEU A 1 285 ? 6.098 12.609 9.539 1 94.19 285 LEU A O 1
ATOM 2254 N N . PHE A 1 286 ? 6.129 14.656 10.414 1 96.12 286 PHE A N 1
ATOM 2255 C CA . PHE A 1 286 ? 4.727 14.93 10.125 1 96.12 286 PHE A CA 1
ATOM 2256 C C . PHE A 1 286 ? 4.492 16.422 9.906 1 96.12 286 PHE A C 1
ATOM 2258 O O . PHE A 1 286 ? 5.297 17.25 10.344 1 96.12 286 PHE A O 1
ATOM 2265 N N . SER A 1 287 ? 3.506 16.719 9.172 1 97.12 287 SER A N 1
ATOM 2266 C CA . SER A 1 287 ? 3.076 18.078 8.883 1 97.12 287 SER A CA 1
ATOM 2267 C C . SER A 1 287 ? 1.563 18.156 8.711 1 97.12 287 SER A C 1
ATOM 2269 O O . SER A 1 287 ? 0.955 17.266 8.117 1 97.12 287 SER A O 1
ATOM 2271 N N . GLY A 1 288 ? 0.975 19.188 9.281 1 97.5 288 GLY A N 1
ATOM 2272 C CA . GLY A 1 288 ? -0.467 19.344 9.172 1 97.5 288 GLY A CA 1
ATOM 2273 C C . GLY A 1 288 ? -0.952 20.703 9.625 1 97.5 288 GLY A C 1
ATOM 2274 O O . GLY A 1 288 ? -0.159 21.641 9.758 1 97.5 288 GLY A O 1
ATOM 2275 N N . GLY A 1 289 ? -2.25 20.812 9.695 1 98 289 GLY A N 1
ATOM 2276 C CA . GLY A 1 289 ? -2.889 22.047 10.102 1 98 289 GLY A CA 1
ATOM 2277 C C . GLY A 1 289 ? -4.324 22.172 9.617 1 98 289 GLY A C 1
ATOM 2278 O O . GLY A 1 289 ? -4.914 21.188 9.164 1 98 289 GLY A O 1
ATOM 2279 N N . ARG A 1 290 ? -4.852 23.344 9.867 1 97.62 290 ARG A N 1
ATOM 2280 C CA . ARG A 1 290 ? -6.25 23.609 9.547 1 97.62 290 ARG A CA 1
ATOM 2281 C C . ARG A 1 290 ? -6.387 24.219 8.156 1 97.62 290 ARG A C 1
ATOM 2283 O O . ARG A 1 290 ? -5.621 25.125 7.789 1 97.62 290 ARG A O 1
ATOM 2290 N N . TYR A 1 291 ? -7.359 23.719 7.359 1 95.44 291 TYR A N 1
ATOM 2291 C CA . TYR A 1 291 ? -7.668 24.234 6.031 1 95.44 291 TYR A CA 1
ATOM 2292 C C . TYR A 1 291 ? -9.172 24.25 5.785 1 95.44 291 TYR A C 1
ATOM 2294 O O . TYR A 1 291 ? -9.68 23.453 5 1 95.44 291 TYR A O 1
ATOM 2302 N N . ASP A 1 292 ? -9.852 25.297 6.203 1 94.25 292 ASP A N 1
ATOM 2303 C CA . ASP A 1 292 ? -11.305 25.359 6.258 1 94.25 292 ASP A CA 1
ATOM 2304 C C . ASP A 1 292 ? -11.891 25.672 4.879 1 94.25 292 ASP A C 1
ATOM 2306 O O . ASP A 1 292 ? -13.102 25.562 4.676 1 94.25 292 ASP A O 1
ATOM 2310 N N . LYS A 1 293 ? -11.055 25.922 3.934 1 87.81 293 LYS A N 1
ATOM 2311 C CA . LYS A 1 293 ? -11.578 26.266 2.617 1 87.81 293 LYS A CA 1
ATOM 2312 C C . LYS A 1 293 ? -11.188 25.219 1.575 1 87.81 293 LYS A C 1
ATOM 2314 O O . LYS A 1 293 ? -11.367 25.438 0.375 1 87.81 293 LYS A O 1
ATOM 2319 N N . LEU A 1 294 ? -10.656 24.172 2.002 1 85.88 294 LEU A N 1
ATOM 2320 C CA . LEU A 1 294 ? -10.156 23.141 1.09 1 85.88 294 LEU A CA 1
ATOM 2321 C C . LEU A 1 294 ? -11.266 22.672 0.155 1 85.88 294 LEU A C 1
ATOM 2323 O O . LEU A 1 294 ? -11.07 22.594 -1.061 1 85.88 294 LEU A O 1
ATOM 2327 N N . LEU A 1 295 ? -12.391 22.422 0.646 1 84.31 295 LEU A N 1
ATOM 2328 C CA . LEU A 1 295 ? -13.469 21.797 -0.116 1 84.31 295 LEU A CA 1
ATOM 2329 C C . LEU A 1 295 ? -14.086 22.797 -1.097 1 84.31 295 LEU A C 1
ATOM 2331 O O . LEU A 1 295 ? -14.773 22.391 -2.039 1 84.31 295 LEU A O 1
ATOM 2335 N N . THR A 1 296 ? -13.875 24.031 -0.884 1 84.25 296 THR A N 1
ATOM 2336 C CA . THR A 1 296 ? -14.438 25.047 -1.77 1 84.25 296 THR A CA 1
ATOM 2337 C C . THR A 1 296 ? -13.836 24.938 -3.168 1 84.25 296 THR A C 1
ATOM 2339 O O . THR A 1 296 ? -14.391 25.469 -4.133 1 84.25 296 THR A O 1
ATOM 2342 N N . ASN A 1 297 ? -12.742 24.328 -3.229 1 81.94 297 ASN A N 1
ATOM 2343 C CA . ASN A 1 297 ? -12.141 24.062 -4.531 1 81.94 297 ASN A CA 1
ATOM 2344 C C . ASN A 1 297 ? -12.922 23 -5.305 1 81.94 297 ASN A C 1
ATOM 2346 O O . ASN A 1 297 ? -12.742 22.844 -6.512 1 81.94 297 ASN A O 1
ATOM 2350 N N . PHE A 1 298 ? -13.789 22.328 -4.605 1 83.94 298 PHE A N 1
ATOM 2351 C CA . PHE A 1 298 ? -14.477 21.203 -5.227 1 83.94 298 PHE A CA 1
ATOM 2352 C C . PHE A 1 298 ? -15.984 21.359 -5.121 1 83.94 298 PHE A C 1
ATOM 2354 O O . PHE A 1 298 ? -16.734 20.75 -5.883 1 83.94 298 PHE A O 1
ATOM 2361 N N . GLN A 1 299 ? -16.375 22.062 -4.043 1 80.06 299 GLN A N 1
ATOM 2362 C CA . GLN A 1 299 ? -17.812 22.281 -3.828 1 80.06 299 GLN A CA 1
ATOM 2363 C C . GLN A 1 299 ? -18.094 23.688 -3.324 1 80.06 299 GLN A C 1
ATOM 2365 O O . GLN A 1 299 ? -17.156 24.406 -2.941 1 80.06 299 GLN A O 1
ATOM 2370 N N . ALA A 1 300 ? -19.359 24 -3.283 1 74.5 300 ALA A N 1
ATOM 2371 C CA . ALA A 1 300 ? -19.75 25.359 -2.914 1 74.5 300 ALA A CA 1
ATOM 2372 C C . ALA A 1 300 ? -19.625 25.578 -1.409 1 74.5 300 ALA A C 1
ATOM 2374 O O . ALA A 1 300 ? -19.156 26.625 -0.964 1 74.5 300 ALA A O 1
ATOM 2375 N N . GLU A 1 301 ? -19.906 24.609 -0.688 1 80.12 301 GLU A N 1
ATOM 2376 C CA . GLU A 1 301 ? -19.953 24.734 0.765 1 80.12 301 GLU A CA 1
ATOM 2377 C C . GLU A 1 301 ? -18.578 24.516 1.379 1 80.12 301 GLU A C 1
ATOM 2379 O O . GLU A 1 301 ? -17.875 23.562 1.009 1 80.12 301 GLU A O 1
ATOM 2384 N N . ALA A 1 302 ? -18.25 25.469 2.232 1 86.94 302 ALA A N 1
ATOM 2385 C CA . ALA A 1 302 ? -17.031 25.281 3.006 1 86.94 302 ALA A CA 1
ATOM 2386 C C . ALA A 1 302 ? -17.281 24.391 4.211 1 86.94 302 ALA A C 1
ATOM 2388 O O . ALA A 1 302 ? -18.344 24.438 4.828 1 86.94 302 ALA A O 1
ATOM 2389 N N . GLU A 1 303 ? -16.375 23.5 4.441 1 91.81 303 GLU A N 1
ATOM 2390 C CA . GLU A 1 303 ? -16.359 22.656 5.629 1 91.81 303 GLU A CA 1
ATOM 2391 C C . GLU A 1 303 ? -15.039 22.781 6.383 1 91.81 303 GLU A C 1
ATOM 2393 O O . GLU A 1 303 ? -13.961 22.719 5.781 1 91.81 303 GLU A O 1
ATOM 2398 N N . PRO A 1 304 ? -15.164 23.062 7.699 1 95.56 304 PRO A N 1
ATOM 2399 C CA . PRO A 1 304 ? -13.914 23.047 8.461 1 95.56 304 PRO A CA 1
ATOM 2400 C C . PRO A 1 304 ? -13.164 21.734 8.336 1 95.56 304 PRO A C 1
ATOM 2402 O O . PRO A 1 304 ? -13.781 20.656 8.289 1 95.56 304 PRO A O 1
ATOM 2405 N N . ALA A 1 305 ? -11.867 21.812 8.266 1 96.94 305 ALA A N 1
ATOM 2406 C CA . ALA A 1 305 ? -11.062 20.609 8.125 1 96.94 305 ALA A CA 1
ATOM 2407 C C . ALA A 1 305 ? -9.672 20.797 8.719 1 96.94 305 ALA A C 1
ATOM 2409 O O . ALA A 1 305 ? -9.086 21.875 8.609 1 96.94 305 ALA A O 1
ATOM 2410 N N . VAL A 1 306 ? -9.195 19.812 9.406 1 97.88 306 VAL A N 1
ATOM 2411 C CA . VAL A 1 306 ? -7.832 19.688 9.922 1 97.88 306 VAL A CA 1
ATOM 2412 C C . VAL A 1 306 ? -7.215 18.375 9.477 1 97.88 306 VAL A C 1
ATOM 2414 O O . VAL A 1 306 ? -7.898 17.344 9.422 1 97.88 306 VAL A O 1
ATOM 2417 N N . GLY A 1 307 ? -5.973 18.422 9.133 1 97.88 307 GLY A N 1
ATOM 2418 C CA . GLY A 1 307 ? -5.328 17.172 8.734 1 97.88 307 GLY A CA 1
ATOM 2419 C C . GLY A 1 307 ? -3.836 17.156 9.023 1 97.88 307 GLY A C 1
ATOM 2420 O O . GLY A 1 307 ? -3.279 18.156 9.484 1 97.88 307 GLY A O 1
ATOM 2421 N N . MET A 1 308 ? -3.262 16 8.789 1 97.88 308 MET A N 1
ATOM 2422 C CA . MET A 1 308 ? -1.838 15.773 9.023 1 97.88 308 MET A CA 1
ATOM 2423 C C . MET A 1 308 ? -1.33 14.594 8.203 1 97.88 308 MET A C 1
ATOM 2425 O O . MET A 1 308 ? -2.018 13.578 8.086 1 97.88 308 MET A O 1
ATOM 2429 N N . GLY A 1 309 ? -0.198 14.797 7.594 1 97.69 309 GLY A N 1
ATOM 2430 C CA . GLY A 1 309 ? 0.51 13.703 6.938 1 97.69 309 GLY A CA 1
ATOM 2431 C C . GLY A 1 309 ? 1.733 13.242 7.707 1 97.69 309 GLY A C 1
ATOM 2432 O O . GLY A 1 309 ? 2.449 14.055 8.297 1 97.69 309 GLY A O 1
ATOM 2433 N N . LEU A 1 310 ? 1.952 11.969 7.754 1 97.69 310 LEU A N 1
ATOM 2434 C CA . LEU A 1 310 ? 3.131 11.344 8.344 1 97.69 310 LEU A CA 1
ATOM 2435 C C . LEU A 1 310 ? 4.047 10.773 7.266 1 97.69 310 LEU A C 1
ATOM 2437 O O . LEU A 1 310 ? 3.582 10.117 6.336 1 97.69 310 LEU A O 1
ATOM 2441 N N . ASN A 1 311 ? 5.312 11.062 7.375 1 96.19 311 ASN A N 1
ATOM 2442 C CA . ASN A 1 311 ? 6.312 10.484 6.484 1 96.19 311 ASN A CA 1
ATOM 2443 C C . ASN A 1 311 ? 6.723 9.086 6.934 1 96.19 311 ASN A C 1
ATOM 2445 O O . ASN A 1 311 ? 7.664 8.93 7.715 1 96.19 311 ASN A O 1
ATOM 2449 N N . VAL A 1 312 ? 6.121 8.086 6.41 1 97 312 VAL A N 1
ATOM 2450 C CA . VAL A 1 312 ? 6.312 6.707 6.848 1 97 312 VAL A CA 1
ATOM 2451 C C . VAL A 1 312 ? 7.734 6.258 6.527 1 97 312 VAL A C 1
ATOM 2453 O O . VAL A 1 312 ? 8.352 5.516 7.297 1 97 312 VAL A O 1
ATOM 2456 N N . ASP A 1 313 ? 8.258 6.676 5.402 1 95.25 313 ASP A N 1
ATOM 2457 C CA . ASP A 1 313 ? 9.609 6.293 5.016 1 95.25 313 ASP A CA 1
ATOM 2458 C C . ASP A 1 313 ? 10.641 6.848 5.996 1 95.25 313 ASP A C 1
ATOM 2460 O O . ASP A 1 313 ? 11.578 6.145 6.379 1 95.25 313 ASP A O 1
ATOM 2464 N N . LEU A 1 314 ? 10.484 8.086 6.316 1 93.31 314 LEU A N 1
ATOM 2465 C CA . LEU A 1 314 ? 11.406 8.664 7.277 1 93.31 314 LEU A CA 1
ATOM 2466 C C . LEU A 1 314 ? 11.273 7.988 8.641 1 93.31 314 LEU A C 1
ATOM 2468 O O . LEU A 1 314 ? 12.281 7.703 9.297 1 93.31 314 LEU A O 1
ATOM 2472 N N . LEU A 1 315 ? 10.023 7.762 9.086 1 94.69 315 LEU A N 1
ATOM 2473 C CA . LEU A 1 315 ? 9.805 7.039 10.328 1 94.69 315 LEU A CA 1
ATOM 2474 C C . LEU A 1 315 ? 10.492 5.676 10.305 1 94.69 315 LEU A C 1
ATOM 2476 O O . LEU A 1 315 ? 11.055 5.238 11.305 1 94.69 315 LEU A O 1
ATOM 2480 N N . THR A 1 316 ? 10.414 5.023 9.172 1 94.25 316 THR A N 1
ATOM 2481 C CA . THR A 1 316 ? 11.047 3.719 9.016 1 94.25 316 THR A CA 1
ATOM 2482 C C . THR A 1 316 ? 12.555 3.826 9.195 1 94.25 316 THR A C 1
ATOM 2484 O O . THR A 1 316 ? 13.172 2.984 9.859 1 94.25 316 THR A O 1
ATOM 2487 N N . THR A 1 317 ? 13.164 4.84 8.586 1 91.94 317 THR A N 1
ATOM 2488 C CA . THR A 1 317 ? 14.602 5.059 8.672 1 91.94 317 THR A CA 1
ATOM 2489 C C . THR A 1 317 ? 15.031 5.281 10.117 1 91.94 317 THR A C 1
ATOM 2491 O O . THR A 1 317 ? 16.094 4.82 10.539 1 91.94 317 THR A O 1
ATOM 2494 N N . LEU A 1 318 ? 14.172 5.898 10.898 1 91.5 318 LEU A N 1
ATOM 2495 C CA . LEU A 1 318 ? 14.531 6.32 12.25 1 91.5 318 LEU A CA 1
ATOM 2496 C C . LEU A 1 318 ? 14.055 5.301 13.281 1 91.5 318 LEU A C 1
ATOM 2498 O O . LEU A 1 318 ? 14.344 5.434 14.469 1 91.5 318 LEU A O 1
ATOM 2502 N N . ALA A 1 319 ? 13.297 4.367 12.797 1 90.81 319 ALA A N 1
ATOM 2503 C CA . ALA A 1 319 ? 12.648 3.428 13.711 1 90.81 319 AL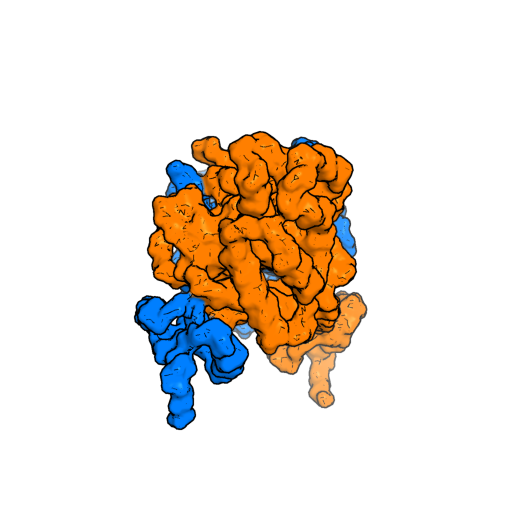A A CA 1
ATOM 2504 C C . ALA A 1 319 ? 13.672 2.723 14.594 1 90.81 319 ALA A C 1
ATOM 2506 O O . ALA A 1 319 ? 14.797 2.457 14.156 1 90.81 319 ALA A O 1
ATOM 2507 N N . THR A 1 320 ? 13.25 2.543 15.82 1 75.88 320 THR A N 1
ATOM 2508 C CA . THR A 1 320 ? 14.047 1.771 16.766 1 75.88 320 THR A CA 1
ATOM 2509 C C . THR A 1 320 ? 14.203 0.327 16.297 1 75.88 320 THR A C 1
ATOM 2511 O O . THR A 1 320 ? 13.32 -0.207 15.625 1 75.88 320 THR A O 1
ATOM 2514 N N . ASP A 1 321 ? 15.375 -0.153 16.469 1 67.75 321 ASP A N 1
ATOM 2515 C CA . ASP A 1 321 ? 15.672 -1.516 16.031 1 67.75 321 ASP A CA 1
ATOM 2516 C C . ASP A 1 321 ? 14.609 -2.494 16.547 1 67.75 321 ASP A C 1
ATOM 2518 O O . ASP A 1 321 ? 14.398 -2.604 17.75 1 67.75 321 ASP A O 1
ATOM 2522 N N . GLN A 1 322 ? 13.656 -2.742 15.742 1 62.53 322 GLN A N 1
ATOM 2523 C CA . GLN A 1 322 ? 12.727 -3.809 16.094 1 62.53 322 GLN A CA 1
ATOM 2524 C C . GLN A 1 322 ? 13.359 -5.184 15.891 1 62.53 322 GLN A C 1
ATOM 2526 O O . GLN A 1 322 ? 14.117 -5.387 14.945 1 62.53 322 GLN A O 1
ATOM 2531 N N . GLN A 1 323 ? 13.664 -5.766 16.953 1 57.25 323 GLN A N 1
ATOM 2532 C CA . GLN A 1 323 ? 14.25 -7.102 16.891 1 57.25 323 GLN A CA 1
ATOM 2533 C C . GLN A 1 323 ? 13.547 -7.961 15.844 1 57.25 323 GLN A C 1
ATOM 2535 O O . GLN A 1 323 ? 12.328 -8.133 15.898 1 57.25 323 GLN A O 1
ATOM 2540 N N . THR A 1 324 ? 13.906 -7.77 14.625 1 57.81 324 THR A N 1
ATOM 2541 C CA . THR A 1 324 ? 13.367 -8.664 13.602 1 57.81 324 THR A CA 1
ATOM 2542 C C . THR A 1 324 ? 13.578 -10.125 14 1 57.81 324 THR A C 1
ATOM 2544 O O . THR A 1 324 ? 14.703 -10.531 14.297 1 57.81 324 THR A O 1
ATOM 2547 N N . ALA A 1 325 ? 12.555 -10.68 14.516 1 57.59 325 ALA A N 1
ATOM 2548 C CA . ALA A 1 325 ? 12.648 -12.086 14.914 1 57.59 325 ALA A CA 1
ATOM 2549 C C . ALA A 1 325 ? 12.977 -12.969 13.711 1 57.59 325 ALA A C 1
ATOM 2551 O O . ALA A 1 325 ? 12.18 -13.078 12.781 1 57.59 325 ALA A O 1
ATOM 2552 N N . TYR A 1 326 ? 14.211 -13.047 13.312 1 66.81 326 TYR A N 1
ATOM 2553 C CA . TYR A 1 326 ? 14.523 -14.164 12.422 1 66.81 326 TYR A CA 1
ATOM 2554 C C . TYR A 1 326 ? 14.109 -15.492 13.047 1 66.81 326 TYR A C 1
ATOM 2556 O O . TYR A 1 326 ? 14.016 -15.609 14.273 1 66.81 326 TYR A O 1
ATOM 2564 N N . ALA A 1 327 ? 13.664 -16.328 12.102 1 79.94 327 ALA A N 1
ATOM 2565 C CA . ALA A 1 327 ? 13.359 -17.672 12.594 1 79.94 327 ALA A CA 1
ATOM 2566 C C . ALA A 1 327 ? 14.523 -18.25 13.391 1 79.94 327 ALA A C 1
ATOM 2568 O O . ALA A 1 327 ? 15.68 -18.188 12.945 1 79.94 327 ALA A O 1
ATOM 2569 N N . GLU A 1 328 ? 14.281 -18.672 14.594 1 86.94 328 GLU A N 1
ATOM 2570 C CA . GLU A 1 328 ? 15.289 -19.281 15.445 1 86.94 328 GLU A CA 1
ATOM 2571 C C . GLU A 1 328 ? 15.539 -20.734 15.047 1 86.94 328 GLU A C 1
ATOM 2573 O O . GLU A 1 328 ? 16.609 -21.297 15.336 1 86.94 328 GLU A O 1
ATOM 2578 N N . GLN A 1 329 ? 14.531 -21.25 14.359 1 93.69 329 GLN A N 1
ATOM 2579 C CA . GLN A 1 329 ? 14.617 -22.656 13.984 1 93.69 329 GLN A CA 1
ATOM 2580 C C . GLN A 1 329 ? 14.188 -22.859 12.531 1 93.69 329 GLN A C 1
ATOM 2582 O O . GLN A 1 329 ? 13.273 -22.188 12.047 1 93.69 329 GLN A O 1
ATOM 2587 N N . LEU A 1 330 ? 14.93 -23.719 11.883 1 95.25 330 LEU A N 1
ATOM 2588 C CA . LEU A 1 330 ? 14.594 -24.188 10.547 1 95.25 330 LEU A CA 1
ATOM 2589 C C . LEU A 1 330 ? 14.273 -25.688 10.562 1 95.25 330 LEU A C 1
ATOM 2591 O O . LEU A 1 330 ? 15.125 -26.5 10.906 1 95.25 330 LEU A O 1
ATOM 2595 N N . ILE A 1 331 ? 13.047 -26.031 10.203 1 95.25 331 ILE A N 1
ATOM 2596 C CA . ILE A 1 331 ? 12.586 -27.422 10.305 1 95.25 331 ILE A CA 1
ATOM 2597 C C . ILE A 1 331 ? 12.789 -28.125 8.969 1 95.25 331 ILE A C 1
ATOM 2599 O O . ILE A 1 331 ? 12.133 -27.797 7.977 1 95.25 331 ILE A O 1
ATOM 2603 N N . TYR A 1 332 ? 13.664 -29.078 8.938 1 96.81 332 TYR A N 1
ATOM 2604 C CA . TYR A 1 332 ? 13.844 -29.906 7.754 1 96.81 332 TYR A CA 1
ATOM 2605 C C . TYR A 1 332 ? 12.992 -31.172 7.84 1 96.81 332 TYR A C 1
ATOM 2607 O O . TYR A 1 332 ? 12.859 -31.766 8.906 1 96.81 332 TYR A O 1
ATOM 2615 N N . PHE A 1 333 ? 12.469 -31.578 6.727 1 95.31 333 PHE A N 1
ATOM 2616 C CA . PHE A 1 333 ? 11.578 -32.719 6.621 1 95.31 333 PHE A CA 1
ATOM 2617 C C . PHE A 1 333 ? 11.492 -33.219 5.18 1 95.31 333 PHE A C 1
ATOM 2619 O O . PHE A 1 333 ? 11.914 -32.5 4.258 1 95.31 333 PHE A O 1
ATOM 2626 N N . GLU A 1 334 ? 11.047 -34.375 5.016 1 93.25 334 GLU A N 1
ATOM 2627 C CA . GLU A 1 334 ? 10.75 -34.875 3.682 1 93.25 334 GLU A CA 1
ATOM 2628 C C . GLU A 1 334 ? 9.32 -34.562 3.268 1 93.25 334 GLU A C 1
ATOM 2630 O O . GLU A 1 334 ? 8.445 -34.375 4.117 1 93.25 334 GLU A O 1
ATOM 2635 N N . PRO A 1 335 ? 9.062 -34.469 1.985 1 91.62 335 PRO A N 1
ATOM 2636 C CA . PRO A 1 335 ? 7.73 -34.094 1.503 1 91.62 335 PRO A CA 1
ATOM 2637 C C . PRO A 1 335 ? 6.617 -34.938 2.127 1 91.62 335 PRO A C 1
ATOM 2639 O O . PRO A 1 335 ? 5.539 -34.406 2.424 1 91.62 335 PRO A O 1
ATOM 2642 N N . GLU A 1 336 ? 6.879 -36.188 2.398 1 90.5 336 GLU A N 1
ATOM 2643 C CA . GLU A 1 336 ? 5.879 -37.094 2.936 1 90.5 336 GLU A CA 1
ATOM 2644 C C . GLU A 1 336 ? 5.535 -36.75 4.383 1 90.5 336 GLU A C 1
ATOM 2646 O O . GLU A 1 336 ? 4.512 -37.219 4.902 1 90.5 336 GLU A O 1
ATOM 2651 N N . GLN A 1 337 ? 6.418 -35.938 5.004 1 92.81 337 GLN A N 1
ATOM 2652 C CA . GLN A 1 337 ? 6.25 -35.594 6.41 1 92.81 337 GLN A CA 1
ATOM 2653 C C . GLN A 1 337 ? 5.57 -34.219 6.555 1 92.81 337 GLN A C 1
ATOM 2655 O O . GLN A 1 337 ? 5.629 -33.594 7.617 1 92.81 337 GLN A O 1
ATOM 2660 N N . TRP A 1 338 ? 4.941 -33.812 5.516 1 94.44 338 TRP A N 1
ATOM 2661 C CA . TRP A 1 338 ? 4.414 -32.438 5.504 1 94.44 338 TRP A CA 1
ATOM 2662 C C . TRP A 1 338 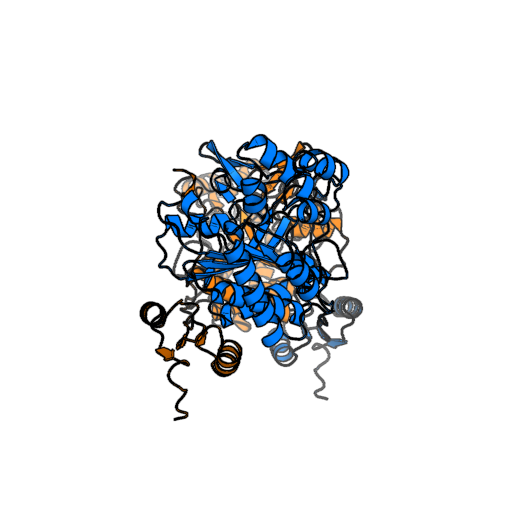? 3.479 -32.219 6.684 1 94.44 338 TRP A C 1
ATOM 2664 O O . TRP A 1 338 ? 3.627 -31.234 7.422 1 94.44 338 TRP A O 1
ATOM 2674 N N . SER A 1 339 ? 2.514 -33.156 6.887 1 93.44 339 SER A N 1
ATOM 2675 C CA . SER A 1 339 ? 1.554 -33 7.977 1 93.44 339 SER A CA 1
ATOM 2676 C C . SER A 1 339 ? 2.254 -32.969 9.328 1 93.44 339 SER A C 1
ATOM 2678 O O . SER A 1 339 ? 1.88 -32.188 10.203 1 93.44 339 SER A O 1
ATOM 2680 N N . GLN A 1 340 ? 3.258 -33.75 9.477 1 92.88 340 GLN A N 1
ATOM 2681 C CA . GLN A 1 340 ? 4.047 -33.781 10.703 1 92.88 340 GLN A CA 1
ATOM 2682 C C . GLN A 1 340 ? 4.789 -32.438 10.891 1 92.88 340 GLN A C 1
ATOM 2684 O O . GLN A 1 340 ? 4.836 -31.906 11.992 1 92.88 340 GLN A O 1
ATOM 2689 N N . ALA A 1 341 ? 5.363 -32 9.836 1 94.69 341 ALA A N 1
ATOM 2690 C CA . ALA A 1 341 ? 6.105 -30.734 9.875 1 94.69 341 ALA A CA 1
ATOM 2691 C C . ALA A 1 341 ? 5.188 -29.562 10.234 1 94.69 341 ALA A C 1
ATOM 2693 O O . ALA A 1 341 ? 5.555 -28.703 11.039 1 94.69 341 ALA A O 1
ATOM 2694 N N . GLU A 1 342 ? 3.977 -29.578 9.641 1 94.5 342 GLU A N 1
ATOM 2695 C CA . GLU A 1 342 ? 2.996 -28.547 9.945 1 94.5 342 GLU A CA 1
ATOM 2696 C C . GLU A 1 342 ? 2.596 -28.578 11.422 1 94.5 342 GLU A C 1
ATOM 2698 O O . GLU A 1 342 ? 2.479 -27.531 12.055 1 94.5 342 GLU A O 1
ATOM 2703 N N . ALA A 1 343 ? 2.348 -29.766 11.914 1 92.56 343 ALA A N 1
ATOM 2704 C CA . ALA A 1 343 ? 1.972 -29.922 13.32 1 92.56 343 ALA A CA 1
ATOM 2705 C C . ALA A 1 343 ? 3.074 -29.422 14.242 1 92.56 343 ALA A C 1
ATOM 2707 O O . ALA A 1 343 ? 2.797 -28.766 15.258 1 92.56 343 ALA A O 1
ATOM 2708 N N . TYR A 1 344 ? 4.316 -29.734 13.898 1 92.44 344 TYR A N 1
ATOM 2709 C CA . TYR A 1 344 ? 5.453 -29.266 14.68 1 92.44 344 TYR A CA 1
ATOM 2710 C C . TYR A 1 344 ? 5.578 -27.75 14.617 1 92.44 344 TYR A C 1
ATOM 2712 O O . TYR A 1 344 ? 5.781 -27.094 15.648 1 92.44 344 TYR A O 1
ATOM 2720 N N . LEU A 1 345 ? 5.457 -27.219 13.438 1 92.31 345 LEU A N 1
ATOM 2721 C CA . LEU A 1 345 ? 5.551 -25.781 13.227 1 92.31 345 LEU A CA 1
ATOM 2722 C C . LEU A 1 345 ? 4.508 -25.047 14.055 1 92.31 345 LEU A C 1
ATOM 2724 O O . LEU A 1 345 ? 4.789 -23.984 14.609 1 92.31 345 LEU A O 1
ATOM 2728 N N . ALA A 1 346 ? 3.348 -25.594 14.125 1 90.38 346 ALA A N 1
ATOM 2729 C CA . ALA A 1 346 ? 2.236 -24.969 14.836 1 90.38 346 ALA A CA 1
ATOM 2730 C C . ALA A 1 346 ? 2.576 -24.75 16.312 1 90.38 346 ALA A C 1
ATOM 2732 O O . ALA A 1 346 ? 2.037 -23.859 16.953 1 90.38 346 ALA A O 1
ATOM 2733 N N . LYS A 1 347 ? 3.535 -25.469 16.828 1 89.81 347 LYS A N 1
ATOM 2734 C CA . LYS A 1 347 ? 3.896 -25.406 18.25 1 89.81 347 LYS A CA 1
ATOM 2735 C C . LYS A 1 347 ? 5.148 -24.562 18.453 1 89.81 347 LYS A C 1
ATOM 2737 O O . LYS A 1 347 ? 5.586 -24.359 19.594 1 89.81 347 LYS A O 1
ATOM 2742 N N . GLN A 1 348 ? 5.734 -24.094 17.406 1 87.69 348 GLN A N 1
ATOM 2743 C CA . GLN A 1 348 ? 6.984 -23.344 17.453 1 87.69 348 GLN A CA 1
ATOM 2744 C C . GLN A 1 348 ? 6.812 -21.938 16.875 1 87.69 348 GLN A C 1
ATOM 2746 O O . GLN A 1 348 ? 6.922 -21.734 15.664 1 87.69 348 GLN A O 1
ATOM 2751 N N . PRO A 1 349 ? 6.727 -20.938 17.703 1 83.06 349 PRO A N 1
ATOM 2752 C CA . PRO A 1 349 ? 6.43 -19.578 17.203 1 83.06 349 PRO A CA 1
ATOM 2753 C C . PRO A 1 349 ? 7.613 -18.953 16.469 1 83.06 349 PRO A C 1
ATOM 2755 O O . PRO A 1 349 ? 7.434 -18 15.711 1 83.06 349 PRO A O 1
ATOM 2758 N N . HIS A 1 350 ? 8.805 -19.5 16.594 1 88.75 350 HIS A N 1
ATOM 2759 C CA . HIS A 1 350 ? 9.977 -18.891 15.969 1 88.75 350 HIS A CA 1
ATOM 2760 C C . HIS A 1 350 ? 10.664 -19.859 15.023 1 88.75 350 HIS A C 1
ATOM 2762 O O . HIS A 1 350 ? 11.898 -19.891 14.938 1 88.75 350 HIS A O 1
ATOM 2768 N N . ALA A 1 351 ? 9.852 -20.703 14.32 1 92.19 351 ALA A N 1
ATOM 2769 C CA . ALA A 1 351 ? 10.398 -21.672 13.367 1 92.19 351 ALA A CA 1
ATOM 2770 C C . ALA A 1 351 ? 9.789 -21.469 11.984 1 92.19 351 ALA A C 1
ATOM 2772 O O . ALA A 1 351 ? 8.742 -20.844 11.844 1 92.19 351 ALA A O 1
ATOM 2773 N N . ILE A 1 352 ? 10.523 -21.922 11.016 1 93.62 352 ILE A N 1
ATOM 2774 C CA . ILE A 1 352 ? 10.016 -21.969 9.648 1 93.62 352 ILE A CA 1
ATOM 2775 C C . ILE A 1 352 ? 10.336 -23.312 9.008 1 93.62 352 ILE A C 1
ATOM 2777 O O . ILE A 1 352 ? 11.203 -24.047 9.5 1 93.62 352 ILE A O 1
ATOM 2781 N N . LEU A 1 353 ? 9.555 -23.625 7.996 1 94.88 353 LEU A N 1
ATOM 2782 C CA . LEU A 1 353 ? 9.789 -24.875 7.281 1 94.88 353 LEU A CA 1
ATOM 2783 C C . LEU A 1 353 ? 10.875 -24.719 6.227 1 94.88 353 LEU A C 1
ATOM 2785 O O . LEU A 1 353 ? 10.844 -23.75 5.449 1 94.88 353 LEU A O 1
ATOM 2789 N N . SER A 1 354 ? 11.844 -25.641 6.203 1 94.94 354 SER A N 1
ATOM 2790 C CA . SER A 1 354 ? 12.812 -25.688 5.117 1 94.94 354 SER A CA 1
ATOM 2791 C C . SER A 1 354 ? 12.211 -26.297 3.859 1 94.94 354 SER A C 1
ATOM 2793 O O . SER A 1 354 ? 11.609 -27.375 3.914 1 94.94 354 SER A O 1
ATOM 2795 N N . LEU A 1 355 ? 12.406 -25.656 2.773 1 95.69 355 LEU A N 1
ATOM 2796 C CA . LEU A 1 355 ? 11.93 -26.203 1.504 1 95.69 355 LEU A CA 1
ATOM 2797 C C . LEU A 1 355 ? 13.078 -26.797 0.709 1 95.69 355 LEU A C 1
ATOM 2799 O O . LEU A 1 355 ? 12.93 -27.109 -0.477 1 95.69 355 LEU A O 1
ATOM 2803 N N . ALA A 1 356 ? 14.219 -26.984 1.354 1 93.38 356 ALA A N 1
ATOM 2804 C CA . ALA A 1 356 ? 15.398 -27.547 0.706 1 93.38 356 ALA A CA 1
ATOM 2805 C C . ALA A 1 356 ? 15.141 -28.969 0.232 1 93.38 356 ALA A C 1
ATOM 2807 O O . ALA A 1 356 ? 14.367 -29.703 0.848 1 93.38 356 ALA A O 1
ATOM 2808 N N . ASP A 1 357 ? 15.891 -29.328 -0.79 1 91.06 357 ASP A N 1
ATOM 2809 C CA . ASP A 1 357 ? 15.734 -30.641 -1.413 1 91.06 357 ASP A CA 1
ATOM 2810 C C . ASP A 1 357 ? 16.297 -31.75 -0.515 1 91.06 357 ASP A C 1
ATOM 2812 O O . ASP A 1 357 ? 15.836 -32.906 -0.577 1 91.06 357 ASP A O 1
ATOM 2816 N N . ASP A 1 358 ? 17.375 -31.375 0.197 1 93.44 358 ASP A N 1
ATOM 2817 C CA . ASP A 1 358 ? 18.031 -32.375 1.037 1 93.44 358 ASP A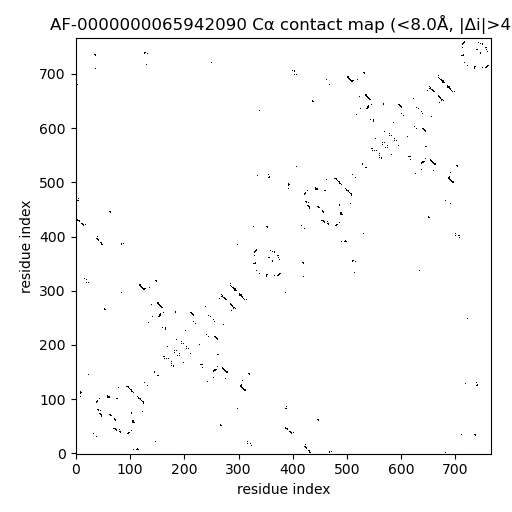 CA 1
ATOM 2818 C C . ASP A 1 358 ? 18.609 -31.734 2.305 1 93.44 358 ASP A C 1
ATOM 2820 O O . ASP A 1 358 ? 18.531 -30.516 2.48 1 93.44 358 ASP A O 1
ATOM 2824 N N . LEU A 1 359 ? 19.016 -32.594 3.16 1 94.5 359 LEU A N 1
ATOM 2825 C CA . LEU A 1 359 ? 19.5 -32.156 4.465 1 94.5 359 LEU A CA 1
ATOM 2826 C C . LEU A 1 359 ? 20.703 -31.234 4.316 1 94.5 359 LEU A C 1
ATOM 2828 O O . LEU A 1 359 ? 20.875 -30.297 5.098 1 94.5 359 LEU A O 1
ATOM 2832 N N . ALA A 1 360 ? 21.578 -31.531 3.354 1 94.5 360 ALA A N 1
ATOM 2833 C CA . ALA A 1 360 ? 22.734 -30.688 3.117 1 94.5 360 ALA A CA 1
ATOM 2834 C C . ALA A 1 360 ? 22.328 -29.266 2.777 1 94.5 360 ALA A C 1
ATOM 2836 O O . ALA A 1 360 ? 22.875 -28.297 3.312 1 94.5 360 ALA A O 1
ATOM 2837 N N . GLY A 1 361 ? 21.391 -29.172 1.879 1 94 361 GLY A N 1
ATOM 2838 C CA . GLY A 1 361 ? 20.859 -27.859 1.546 1 94 361 GLY A CA 1
ATOM 2839 C C . GLY A 1 361 ? 20.25 -27.141 2.732 1 94 361 GLY A C 1
ATOM 2840 O O . GLY A 1 361 ? 20.406 -25.938 2.893 1 94 361 GLY A O 1
ATOM 2841 N N . ALA A 1 362 ? 19.516 -27.891 3.547 1 94.75 362 ALA A N 1
ATOM 2842 C CA . ALA A 1 362 ? 18.891 -27.312 4.738 1 94.75 362 ALA A CA 1
ATOM 2843 C C . ALA A 1 362 ? 19.953 -26.812 5.719 1 94.75 362 ALA A C 1
ATOM 2845 O O . ALA A 1 362 ? 19.75 -25.781 6.383 1 94.75 362 ALA A O 1
ATOM 2846 N N . ARG A 1 363 ? 21.016 -27.484 5.848 1 95.25 363 ARG A N 1
ATOM 2847 C CA . ARG A 1 363 ? 22.109 -27.062 6.738 1 95.25 363 ARG A CA 1
ATOM 2848 C C . ARG A 1 363 ? 22.703 -25.734 6.293 1 95.25 363 ARG A C 1
ATOM 2850 O O . ARG A 1 363 ? 22.969 -24.859 7.121 1 95.25 363 ARG A O 1
ATOM 2857 N N . ILE A 1 364 ? 22.922 -25.641 5.035 1 93.44 364 ILE A N 1
ATOM 2858 C CA . ILE A 1 364 ? 23.469 -24.406 4.477 1 93.44 364 ILE A CA 1
ATOM 2859 C C . ILE A 1 364 ? 22.5 -23.25 4.746 1 93.44 364 ILE A C 1
ATOM 2861 O O . ILE A 1 364 ? 22.922 -22.172 5.16 1 93.44 364 ILE A O 1
ATOM 2865 N N . GLU A 1 365 ? 21.266 -23.578 4.465 1 92.25 365 GLU A N 1
ATOM 2866 C CA . GLU A 1 365 ? 20.234 -22.578 4.699 1 92.25 365 GLU A CA 1
ATOM 2867 C C . GLU A 1 365 ? 20.188 -22.172 6.164 1 92.25 365 GLU A C 1
ATOM 2869 O O . GLU A 1 365 ? 20.078 -20.969 6.477 1 92.25 365 GLU A O 1
ATOM 2874 N N . ALA A 1 366 ? 20.203 -23.078 7.051 1 93.44 366 ALA A N 1
ATOM 2875 C CA . ALA A 1 366 ? 20.172 -22.812 8.492 1 93.44 366 ALA A CA 1
ATOM 2876 C C . ALA A 1 366 ? 21.359 -21.938 8.914 1 93.44 366 ALA A C 1
ATOM 2878 O O . ALA A 1 366 ? 21.203 -21.031 9.742 1 93.44 366 ALA A O 1
ATOM 2879 N N . GLN A 1 367 ? 22.516 -22.172 8.414 1 92.69 367 GLN A N 1
ATOM 2880 C CA . GLN A 1 367 ? 23.703 -21.375 8.719 1 92.69 367 GLN A CA 1
ATOM 2881 C C . GLN A 1 367 ? 23.531 -19.938 8.25 1 92.69 367 GLN A C 1
ATOM 2883 O O . GLN A 1 367 ? 23.859 -19 8.984 1 92.69 367 GLN A O 1
ATOM 2888 N N . ARG A 1 368 ? 23.062 -19.844 7.074 1 88.94 368 ARG A N 1
ATOM 2889 C CA . ARG A 1 368 ? 22.859 -18.516 6.512 1 88.94 368 ARG A CA 1
ATOM 2890 C C . ARG A 1 368 ? 21.875 -17.719 7.359 1 88.94 368 ARG A C 1
ATOM 2892 O O . ARG A 1 368 ? 22.062 -16.516 7.562 1 88.94 368 ARG A O 1
ATOM 2899 N N . LEU A 1 369 ? 20.859 -18.391 7.855 1 87.56 369 LEU A N 1
ATOM 2900 C CA . LEU A 1 369 ? 19.797 -17.734 8.625 1 87.56 369 LEU A CA 1
ATOM 2901 C C . LEU A 1 369 ? 20.203 -17.609 10.094 1 87.56 369 LEU A C 1
ATOM 2903 O O . LEU A 1 369 ? 19.484 -17.016 10.891 1 87.56 369 LEU A O 1
ATOM 2907 N N . ASN A 1 370 ? 21.281 -18.188 10.406 1 89.81 370 ASN A N 1
ATOM 2908 C CA . ASN A 1 370 ? 21.672 -18.297 11.812 1 89.81 370 ASN A CA 1
ATOM 2909 C C . ASN A 1 370 ? 20.562 -18.922 12.656 1 89.81 370 ASN A C 1
ATOM 2911 O O . ASN A 1 370 ? 20.203 -18.391 13.703 1 89.81 370 ASN A O 1
ATOM 2915 N N . ALA A 1 371 ? 19.984 -19.984 12.109 1 92.75 371 ALA A N 1
ATOM 2916 C CA . ALA A 1 371 ? 18.891 -20.703 12.773 1 92.75 371 ALA A CA 1
ATOM 2917 C C . ALA A 1 371 ? 19.328 -22.109 13.172 1 92.75 371 ALA A C 1
ATOM 2919 O O . ALA A 1 371 ? 20.203 -22.703 12.539 1 92.75 371 ALA A O 1
ATOM 2920 N N . GLN A 1 372 ? 18.734 -22.578 14.266 1 95.06 372 GLN A N 1
ATOM 2921 C CA . GLN A 1 372 ? 18.938 -23.984 14.641 1 95.06 372 GLN A CA 1
ATOM 2922 C C . GLN A 1 372 ? 18.172 -24.922 13.703 1 95.06 372 GLN A C 1
ATOM 2924 O O . GLN A 1 372 ? 16.984 -24.719 13.445 1 95.06 372 GLN A O 1
ATOM 2929 N N . LEU A 1 373 ? 18.922 -25.922 13.195 1 95.88 373 LEU A N 1
ATOM 2930 C CA . LEU A 1 373 ? 18.297 -26.875 12.305 1 95.88 373 LEU A CA 1
ATOM 2931 C C . LEU A 1 373 ? 17.609 -28 13.094 1 95.88 373 LEU A C 1
ATOM 2933 O O . LEU A 1 373 ? 18.25 -28.625 13.945 1 95.88 373 LEU A O 1
ATOM 2937 N N . ILE A 1 374 ? 16.391 -28.172 12.852 1 95.19 374 ILE A N 1
ATOM 2938 C CA . ILE A 1 374 ? 15.625 -29.297 13.406 1 95.19 374 ILE A CA 1
ATOM 2939 C C . ILE A 1 374 ? 15.336 -30.312 12.305 1 95.19 374 ILE A C 1
ATOM 2941 O O . ILE A 1 374 ? 14.625 -30.016 11.352 1 95.19 374 ILE A O 1
ATOM 2945 N N . ASP A 1 375 ? 15.852 -31.469 12.438 1 96.19 375 ASP A N 1
ATOM 2946 C CA . ASP A 1 375 ? 15.711 -32.531 11.438 1 96.19 375 ASP A CA 1
ATOM 2947 C C . ASP A 1 375 ? 14.617 -33.5 11.836 1 96.19 375 ASP A C 1
ATOM 2949 O O . ASP A 1 375 ? 14.805 -34.312 12.766 1 96.19 375 ASP A O 1
ATOM 2953 N N . LEU A 1 376 ? 13.531 -33.594 11.18 1 94.19 376 LEU A N 1
ATOM 2954 C CA . LEU A 1 376 ? 12.422 -34.469 11.508 1 94.19 376 LEU A CA 1
ATOM 2955 C C . LEU A 1 376 ? 12.633 -35.844 10.883 1 94.19 376 LEU A C 1
ATOM 2957 O O . LEU A 1 376 ? 11.875 -36.781 11.156 1 94.19 376 LEU A O 1
ATOM 2961 N N . THR A 1 377 ? 13.586 -35.969 10 1 91.88 377 THR A N 1
ATOM 2962 C CA . THR A 1 377 ? 13.781 -37.219 9.297 1 91.88 377 THR A CA 1
ATOM 2963 C C . THR A 1 377 ? 14.445 -38.25 10.211 1 91.88 377 THR A C 1
ATOM 2965 O O . THR A 1 377 ? 14.344 -39.469 9.977 1 91.88 377 THR A O 1
ATOM 2968 N N . GLY A 1 378 ? 15.523 -37.938 11.125 1 79.5 378 GLY A N 1
ATOM 2969 C CA . GLY A 1 378 ? 16.203 -38.844 12.023 1 79.5 378 GLY A CA 1
ATOM 2970 C C . GLY A 1 378 ? 15.344 -39.281 13.195 1 79.5 378 GLY A C 1
ATOM 2971 O O . GLY A 1 378 ? 15.82 -39.969 14.102 1 79.5 378 GLY A O 1
ATOM 2972 N N . GLY A 1 379 ? 14 -39.406 13.25 1 58.84 379 GLY A N 1
ATOM 2973 C CA . GLY A 1 379 ? 13.156 -39.875 14.344 1 58.84 379 GLY A CA 1
ATOM 2974 C C . GLY A 1 379 ? 13.078 -38.875 15.477 1 58.84 379 GLY A C 1
ATOM 2975 O O . GLY A 1 379 ? 14.062 -38.188 15.797 1 58.84 379 GLY A O 1
ATOM 2976 N N . MET A 1 380 ? 12.234 -37.875 15.641 1 46.09 380 MET A N 1
ATOM 2977 C CA . MET A 1 380 ? 12.047 -37.031 16.812 1 46.09 380 MET A CA 1
ATOM 2978 C C . MET A 1 380 ? 12.344 -37.781 18.094 1 46.09 380 MET A C 1
ATOM 2980 O O . MET A 1 380 ? 11.656 -38.75 18.422 1 46.09 380 MET A O 1
ATOM 2984 N N . THR A 1 381 ? 13.57 -38 18.422 1 35.38 381 THR A N 1
ATOM 2985 C CA . THR A 1 381 ? 13.695 -38.406 19.812 1 35.38 381 THR A CA 1
ATOM 2986 C C . THR A 1 381 ? 13.008 -37.406 20.734 1 35.38 381 THR A C 1
ATOM 2988 O O . THR A 1 381 ? 13.242 -36.219 20.641 1 35.38 381 THR A O 1
ATOM 2991 N N . ASN A 1 382 ? 11.711 -37.594 21.031 1 34.19 382 ASN A N 1
ATOM 2992 C CA . ASN A 1 382 ? 11.062 -37.062 22.203 1 34.19 382 ASN A CA 1
ATOM 2993 C C . ASN A 1 382 ? 12.062 -36.812 23.344 1 34.19 382 ASN A C 1
ATOM 2995 O O . ASN A 1 382 ? 12.492 -37.75 24 1 34.19 382 ASN A O 1
ATOM 2999 N N . ASP A 1 383 ? 13.18 -36.094 23.203 1 27.59 383 ASP A N 1
ATOM 3000 C CA . ASP A 1 383 ? 13.648 -35.812 24.562 1 27.59 383 ASP A CA 1
ATOM 3001 C C . ASP A 1 383 ? 12.75 -34.781 25.25 1 27.59 383 ASP A C 1
ATOM 3003 O O . ASP A 1 383 ? 12.305 -33.812 24.609 1 27.59 383 ASP A O 1
ATOM 3007 N N . MET B 1 1 ? -15.32 20.578 -14.031 1 59.91 1 MET B N 1
ATOM 3008 C CA . MET B 1 1 ? -16.078 19.328 -14.133 1 59.91 1 MET B CA 1
ATOM 3009 C C . MET B 1 1 ? -15.172 18.125 -13.867 1 59.91 1 MET B C 1
ATOM 3011 O O . MET B 1 1 ? -15.562 17.203 -13.141 1 59.91 1 MET B O 1
ATOM 3015 N N . LEU B 1 2 ? -13.867 18.234 -14.242 1 68.69 2 LEU B N 1
ATOM 3016 C CA . LEU B 1 2 ? -12.969 17.078 -14.211 1 68.69 2 LEU B CA 1
ATOM 3017 C C . LEU B 1 2 ? -12.398 16.891 -12.812 1 68.69 2 LEU B C 1
ATOM 3019 O O . LEU B 1 2 ? -11.992 15.773 -12.453 1 68.69 2 LEU B O 1
ATOM 3023 N N . LYS B 1 3 ? -12.602 17.828 -11.992 1 78.62 3 LYS B N 1
ATOM 3024 C CA . LYS B 1 3 ? -11.938 17.781 -10.695 1 78.62 3 LYS B CA 1
ATOM 3025 C C . LYS B 1 3 ? -12.719 16.906 -9.719 1 78.62 3 LYS B C 1
ATOM 3027 O O . LYS B 1 3 ? -12.195 16.516 -8.664 1 78.62 3 LYS B O 1
ATOM 3032 N N . HIS B 1 4 ? -13.891 16.547 -10.164 1 82.25 4 HIS B N 1
ATOM 3033 C CA . HIS B 1 4 ? -14.703 15.75 -9.258 1 82.25 4 HIS B CA 1
ATOM 3034 C C . HIS B 1 4 ? -14.781 14.297 -9.727 1 82.25 4 HIS B C 1
ATOM 3036 O O . HIS B 1 4 ? -15.352 13.453 -9.039 1 82.25 4 HIS B O 1
ATOM 3042 N N . LEU B 1 5 ? -14.195 14.086 -10.844 1 83.75 5 LEU B N 1
ATOM 3043 C CA . LEU B 1 5 ? -14.406 12.781 -11.453 1 83.75 5 LEU B CA 1
ATOM 3044 C C . LEU B 1 5 ? -13.188 11.891 -11.266 1 83.75 5 LEU B C 1
ATOM 3046 O O . LEU B 1 5 ? -12.055 12.375 -11.195 1 83.75 5 LEU B O 1
ATOM 3050 N N . LEU B 1 6 ? -13.5 10.625 -11.219 1 91.06 6 LEU B N 1
ATOM 3051 C CA . LEU B 1 6 ? -12.453 9.609 -11.203 1 91.06 6 LEU B CA 1
ATOM 3052 C C . LEU B 1 6 ? -12.016 9.266 -12.625 1 91.06 6 LEU B C 1
ATOM 3054 O O . LEU B 1 6 ? -12.836 9.219 -13.539 1 91.06 6 LEU B O 1
ATOM 3058 N N . PRO B 1 7 ? -10.664 9.062 -12.766 1 89.38 7 PRO B N 1
ATOM 3059 C CA . PRO B 1 7 ? -10.273 8.484 -14.055 1 89.38 7 PRO B CA 1
ATOM 3060 C C . PRO B 1 7 ? -10.953 7.148 -14.336 1 89.38 7 PRO B C 1
ATOM 3062 O O . PRO B 1 7 ? -11.297 6.418 -13.398 1 89.38 7 PRO B O 1
ATOM 3065 N N . LEU B 1 8 ? -11.062 6.82 -15.609 1 87.31 8 LEU B N 1
ATOM 3066 C CA . LEU B 1 8 ? -11.68 5.559 -16 1 87.31 8 LEU B CA 1
ATOM 3067 C C . LEU B 1 8 ? -10.914 4.375 -15.422 1 87.31 8 LEU B C 1
ATOM 3069 O O . LEU B 1 8 ? -9.68 4.363 -15.43 1 87.31 8 LEU B O 1
ATOM 3073 N N . GLY B 1 9 ? -11.641 3.383 -14.938 1 90 9 GLY B N 1
ATOM 3074 C CA . GLY B 1 9 ? -11.047 2.146 -14.445 1 90 9 GLY B CA 1
ATOM 3075 C C . GLY B 1 9 ? -10.492 2.268 -13.039 1 90 9 GLY B C 1
ATOM 3076 O O . GLY B 1 9 ? -9.812 1.356 -12.555 1 90 9 GLY B O 1
ATOM 3077 N N . THR B 1 10 ? -10.695 3.391 -12.391 1 91.88 10 THR B N 1
ATOM 3078 C CA . THR B 1 10 ? -10.219 3.57 -11.023 1 91.88 10 THR B CA 1
ATOM 3079 C C . THR B 1 10 ? -11.391 3.678 -10.055 1 91.88 10 THR B C 1
ATOM 3081 O O . THR B 1 10 ? -12.547 3.781 -10.477 1 91.88 10 THR B O 1
ATOM 3084 N N . ARG B 1 11 ? -11.094 3.562 -8.766 1 93.62 11 ARG B N 1
ATOM 3085 C CA . ARG B 1 11 ? -12.141 3.672 -7.75 1 93.62 11 ARG B CA 1
ATOM 3086 C C . ARG B 1 11 ? -11.57 4.172 -6.43 1 93.62 11 ARG B C 1
ATOM 3088 O O . ARG B 1 11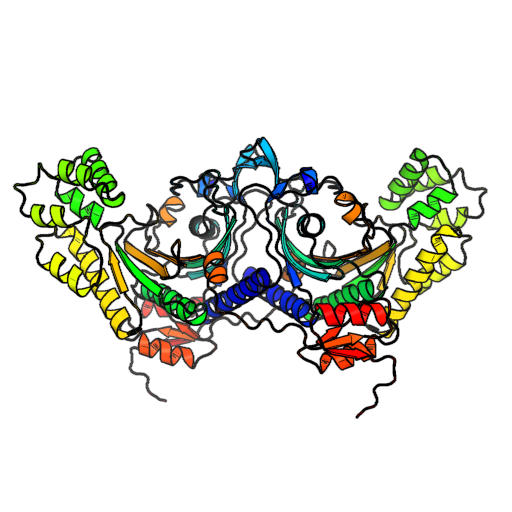 ? -10.391 3.965 -6.137 1 93.62 11 ARG B O 1
ATOM 3095 N N . ASP B 1 12 ? -12.438 4.801 -5.68 1 96.06 12 ASP B N 1
ATOM 3096 C CA . ASP B 1 12 ? -12.172 5.066 -4.266 1 96.06 12 ASP B CA 1
ATOM 3097 C C . ASP B 1 12 ? -12.641 3.906 -3.393 1 96.06 12 ASP B C 1
ATOM 3099 O O . ASP B 1 12 ? -13.625 3.234 -3.717 1 96.06 12 ASP B O 1
ATOM 3103 N N . GLU B 1 13 ? -11.906 3.662 -2.416 1 95.94 13 GLU B N 1
ATOM 3104 C CA . GLU B 1 13 ? -12.344 2.715 -1.396 1 95.94 13 GLU B CA 1
ATOM 3105 C C . GLU B 1 13 ? -12.5 3.396 -0.041 1 95.94 13 GLU B C 1
ATOM 3107 O O . GLU B 1 13 ? -11.594 4.086 0.425 1 95.94 13 GLU B O 1
ATOM 3112 N N . PHE B 1 14 ? -13.703 3.207 0.594 1 94 14 PHE B N 1
ATOM 3113 C CA . PHE B 1 14 ? -14.008 3.85 1.866 1 94 14 PHE B CA 1
ATOM 3114 C C . PHE B 1 14 ? -14.93 2.973 2.705 1 94 14 PHE B C 1
ATOM 3116 O O . PHE B 1 14 ? -15.688 2.166 2.166 1 94 14 PHE B O 1
ATOM 3123 N N . GLY B 1 15 ? -14.781 3.16 4.055 1 87.56 15 GLY B N 1
ATOM 3124 C CA . GLY B 1 15 ? -15.711 2.494 4.953 1 87.56 15 GLY B CA 1
ATOM 3125 C C . GLY B 1 15 ? -15.484 0.996 5.039 1 87.56 15 GLY B C 1
ATOM 3126 O O . GLY B 1 15 ? -14.359 0.542 5.258 1 87.56 15 GLY B O 1
ATOM 3127 N N . ARG B 1 16 ? -16.562 0.338 4.828 1 88.62 16 ARG B N 1
ATOM 3128 C CA . ARG B 1 16 ? -16.547 -1.104 5.051 1 88.62 16 ARG B CA 1
ATOM 3129 C C . ARG B 1 16 ? -15.547 -1.792 4.133 1 88.62 16 ARG B C 1
ATOM 3131 O O . ARG B 1 16 ? -14.773 -2.637 4.578 1 88.62 16 ARG B O 1
ATOM 3138 N N . ARG B 1 17 ? -15.547 -1.46 2.908 1 92.88 17 ARG B N 1
ATOM 3139 C CA . ARG B 1 17 ? -14.656 -2.107 1.953 1 92.88 17 ARG B CA 1
ATOM 3140 C C . ARG B 1 17 ? -13.195 -1.852 2.311 1 92.88 17 ARG B C 1
ATOM 3142 O O . ARG B 1 17 ? -12.383 -2.779 2.33 1 92.88 17 ARG B O 1
ATOM 3149 N N . ALA B 1 18 ? -12.875 -0.589 2.529 1 94.12 18 ALA B N 1
ATOM 3150 C CA . ALA B 1 18 ? -11.5 -0.241 2.881 1 94.12 18 ALA B CA 1
ATOM 3151 C C . ALA B 1 18 ? -11.07 -0.949 4.16 1 94.12 18 ALA B C 1
ATOM 3153 O O . ALA B 1 18 ? -9.938 -1.437 4.258 1 94.12 18 ALA B O 1
ATOM 3154 N N . ARG B 1 19 ? -11.938 -1.007 5.137 1 92.75 19 ARG B N 1
ATOM 3155 C CA . ARG B 1 19 ? -11.641 -1.68 6.395 1 92.75 19 ARG B CA 1
ATOM 3156 C C . ARG B 1 19 ? -11.398 -3.17 6.18 1 92.75 19 ARG B C 1
ATOM 3158 O O . ARG B 1 19 ? -10.453 -3.736 6.734 1 92.75 19 ARG B O 1
ATOM 3165 N N . THR B 1 20 ? -12.281 -3.752 5.438 1 94.38 20 THR B N 1
ATOM 3166 C CA . THR B 1 20 ? -12.148 -5.176 5.137 1 94.38 20 THR B CA 1
ATOM 3167 C C . THR B 1 20 ? -10.836 -5.461 4.418 1 94.38 20 THR B C 1
ATOM 3169 O O . THR B 1 20 ? -10.117 -6.391 4.781 1 94.38 20 THR B O 1
ATOM 3172 N N . LYS B 1 21 ? -10.523 -4.691 3.42 1 95.88 21 LYS B N 1
ATOM 3173 C CA . LYS B 1 21 ? -9.289 -4.883 2.658 1 95.88 21 LYS B CA 1
ATOM 3174 C C . LYS B 1 21 ? -8.062 -4.746 3.555 1 95.88 21 LYS B C 1
ATOM 3176 O O . LYS B 1 21 ? -7.133 -5.551 3.473 1 95.88 21 LYS B O 1
ATOM 3181 N N . GLN B 1 22 ? -8.055 -3.713 4.367 1 94.38 22 GLN B N 1
ATOM 3182 C CA . GLN B 1 22 ? -6.953 -3.523 5.305 1 94.38 22 GLN B CA 1
ATOM 3183 C C . GLN B 1 22 ? -6.789 -4.738 6.215 1 94.38 22 GLN B C 1
ATOM 3185 O O . GLN B 1 22 ? -5.668 -5.184 6.465 1 94.38 22 GLN B O 1
ATOM 3190 N N . HIS B 1 23 ? -7.867 -5.215 6.691 1 92.94 23 HIS B N 1
ATOM 3191 C CA . HIS B 1 23 ? -7.848 -6.387 7.559 1 92.94 23 HIS B CA 1
ATOM 3192 C C . HIS B 1 23 ? -7.285 -7.602 6.828 1 92.94 23 HIS B C 1
ATOM 3194 O O . HIS B 1 23 ? -6.434 -8.312 7.359 1 92.94 23 HIS B O 1
ATOM 3200 N N . LEU B 1 24 ? -7.801 -7.84 5.648 1 95.5 24 LEU B N 1
ATOM 3201 C CA . LEU B 1 24 ? -7.344 -8.984 4.863 1 95.5 24 LEU B CA 1
ATOM 3202 C C . LEU B 1 24 ? -5.84 -8.898 4.609 1 95.5 24 LEU B C 1
ATOM 3204 O O . LEU B 1 24 ? -5.133 -9.898 4.723 1 95.5 24 LEU B O 1
ATOM 3208 N N . ILE B 1 25 ? -5.375 -7.73 4.262 1 97 25 ILE B N 1
ATOM 3209 C CA . ILE B 1 25 ? -3.951 -7.535 4.016 1 97 25 ILE B CA 1
ATOM 3210 C C . ILE B 1 25 ? -3.158 -7.875 5.273 1 97 25 ILE B C 1
ATOM 3212 O O . ILE B 1 25 ? -2.129 -8.547 5.203 1 97 25 ILE B O 1
ATOM 3216 N N . ALA B 1 26 ? -3.623 -7.473 6.395 1 94.12 26 ALA B N 1
ATOM 3217 C CA . ALA B 1 26 ? -2.953 -7.766 7.656 1 94.12 26 ALA B CA 1
ATOM 3218 C C . ALA B 1 26 ? -2.889 -9.273 7.906 1 94.12 26 ALA B C 1
ATOM 3220 O O . ALA B 1 26 ? -1.854 -9.789 8.328 1 94.12 26 ALA B O 1
ATOM 3221 N N . VAL B 1 27 ? -3.955 -9.953 7.66 1 94.62 27 VAL B N 1
ATOM 3222 C CA . VAL B 1 27 ? -4.016 -11.391 7.855 1 94.62 27 VAL B CA 1
ATOM 3223 C C . VAL B 1 27 ? -3.027 -12.086 6.918 1 94.62 27 VAL B C 1
ATOM 3225 O O . VAL B 1 27 ? -2.277 -12.969 7.34 1 94.62 27 VAL B O 1
ATOM 3228 N N . ILE B 1 28 ? -3.006 -11.688 5.668 1 97.69 28 ILE B N 1
ATOM 3229 C CA . ILE B 1 28 ? -2.121 -12.273 4.668 1 97.69 28 ILE B CA 1
ATOM 3230 C C . ILE B 1 28 ? -0.666 -12.07 5.082 1 97.69 28 ILE B C 1
ATOM 3232 O O . ILE B 1 28 ? 0.127 -13.016 5.074 1 97.69 28 ILE B O 1
ATOM 3236 N N . GLN B 1 29 ? -0.344 -10.898 5.465 1 96 29 GLN B N 1
ATOM 3237 C CA . GLN B 1 29 ? 1.023 -10.586 5.863 1 96 29 GLN B CA 1
ATOM 3238 C C . GLN B 1 29 ? 1.429 -11.375 7.105 1 96 29 GLN B C 1
ATOM 3240 O O . GLN B 1 29 ? 2.586 -11.773 7.238 1 96 29 GLN B O 1
ATOM 3245 N N . ALA B 1 30 ? 0.496 -11.562 7.996 1 92.81 30 ALA B N 1
ATOM 3246 C CA . ALA B 1 30 ? 0.775 -12.359 9.188 1 92.81 30 ALA B CA 1
ATOM 3247 C C . ALA B 1 30 ? 1.09 -13.805 8.812 1 92.81 30 ALA B C 1
ATOM 3249 O O . ALA B 1 30 ? 2.016 -14.406 9.359 1 92.81 30 ALA B O 1
ATOM 3250 N N . HIS B 1 31 ? 0.323 -14.367 7.879 1 93.88 31 HIS B N 1
ATOM 3251 C CA . HIS B 1 31 ? 0.585 -15.719 7.387 1 93.88 31 HIS B CA 1
ATOM 3252 C C . HIS B 1 31 ? 1.96 -15.805 6.73 1 93.88 31 HIS B C 1
ATOM 3254 O O . HIS B 1 31 ? 2.715 -16.75 6.988 1 93.88 31 HIS B O 1
ATOM 3260 N N . PHE B 1 32 ? 2.268 -14.812 5.895 1 96 32 PHE B N 1
ATOM 3261 C CA . PHE B 1 32 ? 3.564 -14.781 5.23 1 96 32 PHE B CA 1
ATOM 3262 C C . PHE B 1 32 ? 4.695 -14.758 6.254 1 96 32 PHE B C 1
ATOM 3264 O O . PHE B 1 32 ? 5.668 -15.508 6.129 1 96 32 PHE B O 1
ATOM 3271 N N . LYS B 1 33 ? 4.516 -13.961 7.23 1 91.75 33 LYS B N 1
ATOM 3272 C CA . LYS B 1 33 ? 5.523 -13.844 8.281 1 91.75 33 LYS B CA 1
ATOM 3273 C C . LYS B 1 33 ? 5.699 -15.164 9.023 1 91.75 33 LYS B C 1
ATOM 3275 O O . LYS B 1 33 ? 6.828 -15.602 9.258 1 91.75 33 LYS B O 1
ATOM 3280 N N . GLN B 1 34 ? 4.641 -15.789 9.375 1 89.44 34 GLN B N 1
ATOM 3281 C CA . GLN B 1 34 ? 4.672 -17.047 10.109 1 89.44 34 GLN B CA 1
ATOM 3282 C C . GLN B 1 34 ? 5.391 -18.141 9.312 1 89.44 34 GLN B C 1
ATOM 3284 O O . GLN B 1 34 ? 6.035 -19.016 9.891 1 89.44 34 GLN B O 1
ATOM 3289 N N . ARG B 1 35 ? 5.305 -18.031 8.039 1 93.25 35 ARG B N 1
ATOM 3290 C CA . ARG B 1 35 ? 5.895 -19.062 7.195 1 93.25 35 ARG B CA 1
ATOM 3291 C C . ARG B 1 35 ? 7.281 -18.656 6.715 1 93.25 35 ARG B C 1
ATOM 3293 O O . ARG B 1 35 ? 7.871 -19.312 5.855 1 93.25 35 ARG B O 1
ATOM 3300 N N . GLY B 1 36 ? 7.758 -17.5 7.188 1 91.44 36 GLY B N 1
ATOM 3301 C CA . GLY B 1 36 ? 9.141 -17.109 6.969 1 91.44 36 GLY B CA 1
ATOM 3302 C C . GLY B 1 36 ? 9.359 -16.359 5.66 1 91.44 36 GLY B C 1
ATOM 3303 O O . GLY B 1 36 ? 10.484 -16.281 5.16 1 91.44 36 GLY B O 1
ATOM 3304 N N . LEU B 1 37 ? 8.359 -15.906 5.043 1 94.88 37 LEU B N 1
ATOM 3305 C CA . LEU B 1 37 ? 8.523 -15.094 3.84 1 94.88 37 LEU B CA 1
ATOM 3306 C C . LEU B 1 37 ? 9.031 -13.695 4.188 1 94.88 37 LEU B C 1
ATOM 3308 O O . LEU B 1 37 ? 8.414 -12.992 4.992 1 94.88 37 LEU B O 1
ATOM 3312 N N . ALA B 1 38 ? 10.156 -13.352 3.594 1 93.69 38 ALA B N 1
ATOM 3313 C CA . ALA B 1 38 ? 10.695 -12.008 3.779 1 93.69 38 ALA B CA 1
ATOM 3314 C C . ALA B 1 38 ? 9.938 -10.992 2.93 1 93.69 38 ALA B C 1
ATOM 3316 O O . ALA B 1 38 ? 9.742 -11.195 1.729 1 93.69 38 ALA B O 1
ATOM 3317 N N . PRO B 1 39 ? 9.531 -9.906 3.568 1 96.06 39 PRO B N 1
ATOM 3318 C CA . PRO B 1 39 ? 8.797 -8.906 2.791 1 96.06 39 PRO B CA 1
ATOM 3319 C C . PRO B 1 39 ? 9.672 -8.203 1.755 1 96.06 39 PRO B C 1
ATOM 3321 O O . PRO B 1 39 ? 10.836 -7.891 2.031 1 96.06 39 PRO B O 1
ATOM 3324 N N . ILE B 1 40 ? 9.141 -8 0.587 1 97.5 40 ILE B N 1
ATOM 3325 C CA . ILE B 1 40 ? 9.789 -7.242 -0.479 1 97.5 40 ILE B CA 1
ATOM 3326 C C . ILE B 1 40 ? 8.789 -6.262 -1.094 1 97.5 40 ILE B C 1
ATOM 3328 O O . ILE B 1 40 ? 7.609 -6.582 -1.235 1 97.5 40 ILE B O 1
ATOM 3332 N N . ALA B 1 41 ? 9.195 -5.055 -1.36 1 97.44 41 ALA B N 1
ATOM 3333 C CA . ALA B 1 41 ? 8.43 -4.031 -2.066 1 97.44 41 ALA B CA 1
ATOM 3334 C C . ALA B 1 41 ? 9.25 -3.414 -3.195 1 97.44 41 ALA B C 1
ATOM 3336 O O . ALA B 1 41 ? 10.305 -2.828 -2.953 1 97.44 41 ALA B O 1
ATOM 3337 N N . THR B 1 42 ? 8.82 -3.574 -4.391 1 97.44 42 THR B N 1
ATOM 3338 C CA . THR B 1 42 ? 9.461 -2.951 -5.543 1 97.44 42 THR B CA 1
ATOM 3339 C C . THR B 1 42 ? 8.727 -1.675 -5.945 1 97.44 42 THR B C 1
ATOM 3341 O O . THR B 1 42 ? 7.559 -1.486 -5.59 1 97.44 42 THR B O 1
ATOM 3344 N N . PRO B 1 43 ? 9.383 -0.796 -6.652 1 96.62 43 PRO B N 1
ATOM 3345 C CA . PRO B 1 43 ? 8.734 0.453 -7.055 1 96.62 43 PRO B CA 1
ATOM 3346 C C . PRO B 1 43 ? 7.516 0.224 -7.953 1 96.62 43 PRO B C 1
ATOM 3348 O O . PRO B 1 43 ? 7.48 -0.749 -8.711 1 96.62 43 PRO B O 1
ATOM 3351 N N . LEU B 1 44 ? 6.613 1.179 -7.832 1 97.44 44 LEU B N 1
ATOM 3352 C CA . LEU B 1 44 ? 5.441 1.13 -8.703 1 97.44 44 LEU B CA 1
ATOM 3353 C C . LEU B 1 44 ? 5.828 1.427 -10.148 1 97.44 44 LEU B C 1
ATOM 3355 O O . LEU B 1 44 ? 5.211 0.905 -11.078 1 97.44 44 LEU B O 1
ATOM 3359 N N . LEU B 1 45 ? 6.809 2.256 -10.328 1 95.62 45 LEU B N 1
ATOM 3360 C CA . LEU B 1 45 ? 7.34 2.574 -11.648 1 95.62 45 LEU B CA 1
ATOM 3361 C C . LEU B 1 45 ? 8.57 1.726 -11.961 1 95.62 45 LEU B C 1
ATOM 3363 O O . LEU B 1 45 ? 9.523 1.695 -11.18 1 95.62 45 LEU B O 1
ATOM 3367 N N . GLU B 1 46 ? 8.523 1.041 -13.078 1 96.06 46 GLU B N 1
ATOM 3368 C CA . GLU B 1 46 ? 9.633 0.224 -13.562 1 96.06 46 GLU B CA 1
ATOM 3369 C C . GLU B 1 46 ? 9.984 0.571 -15 1 96.06 46 GLU B C 1
ATOM 3371 O O . GLU B 1 46 ? 9.164 1.128 -15.734 1 96.06 46 GLU B O 1
ATOM 3376 N N . ASN B 1 47 ? 11.281 0.252 -15.344 1 94.62 47 ASN B N 1
ATOM 3377 C CA . ASN B 1 47 ? 11.602 0.292 -16.766 1 94.62 47 ASN B CA 1
ATOM 3378 C C . ASN B 1 47 ? 10.758 -0.699 -17.562 1 94.62 47 ASN B C 1
ATOM 3380 O O . ASN B 1 47 ? 10.57 -1.842 -17.141 1 94.62 47 ASN B O 1
ATOM 3384 N N . GLU B 1 48 ? 10.258 -0.24 -18.688 1 94.12 48 GLU B N 1
ATOM 3385 C CA . GLU B 1 48 ? 9.391 -1.093 -19.5 1 94.12 48 GLU B CA 1
ATOM 3386 C C . GLU B 1 48 ? 10.086 -2.404 -19.859 1 94.12 48 GLU B C 1
ATOM 3388 O O . GLU B 1 48 ? 9.445 -3.451 -19.938 1 94.12 48 GLU B O 1
ATOM 3393 N N . ALA B 1 49 ? 11.398 -2.389 -19.984 1 93.12 49 ALA B N 1
ATOM 3394 C CA . ALA B 1 49 ? 12.195 -3.537 -20.406 1 93.12 49 ALA B CA 1
ATOM 3395 C C . ALA B 1 49 ? 12.07 -4.688 -19.422 1 93.12 49 ALA B C 1
ATOM 3397 O O . ALA B 1 49 ? 12.281 -5.852 -19.781 1 93.12 49 ALA B O 1
ATOM 3398 N N . VAL B 1 50 ? 11.742 -4.387 -18.172 1 94.31 50 VAL B N 1
ATOM 3399 C CA . VAL B 1 50 ? 11.57 -5.398 -17.125 1 94.31 50 VAL B CA 1
ATOM 3400 C C . VAL B 1 50 ? 10.445 -6.352 -17.531 1 94.31 50 VAL B C 1
ATOM 3402 O O . VAL B 1 50 ? 10.461 -7.531 -17.172 1 94.31 50 VAL B O 1
ATOM 3405 N N . PHE B 1 51 ? 9.539 -5.887 -18.359 1 93.81 51 PHE B N 1
ATOM 3406 C CA . PHE B 1 51 ? 8.328 -6.645 -18.656 1 93.81 51 PHE B CA 1
ATOM 3407 C C . PHE B 1 51 ? 8.344 -7.172 -20.078 1 93.81 51 PHE B C 1
ATOM 3409 O O . PHE B 1 51 ? 7.301 -7.551 -20.625 1 93.81 51 PHE B O 1
ATOM 3416 N N . ASP B 1 52 ? 9.453 -7.172 -20.672 1 90.44 52 ASP B N 1
ATOM 3417 C CA . ASP B 1 52 ? 9.594 -7.707 -22.031 1 90.44 52 ASP B CA 1
ATOM 3418 C C . ASP B 1 52 ? 9.039 -9.125 -22.125 1 90.44 52 ASP B C 1
ATOM 3420 O O . ASP B 1 52 ? 8.359 -9.469 -23.094 1 90.44 52 ASP B O 1
ATOM 3424 N N . PRO B 1 53 ? 9.305 -9.992 -21.109 1 87.31 53 PRO B N 1
ATOM 3425 C CA . PRO B 1 53 ? 8.805 -11.359 -21.188 1 87.31 53 PRO B CA 1
ATOM 3426 C C . PRO B 1 53 ? 7.309 -11.461 -20.875 1 87.31 53 PRO B C 1
ATOM 3428 O O . PRO B 1 53 ? 6.715 -12.531 -21.031 1 87.31 53 PRO B O 1
ATOM 3431 N N . TYR B 1 54 ? 6.754 -10.406 -20.438 1 88.25 54 TYR B N 1
ATOM 3432 C CA . TYR B 1 54 ? 5.371 -10.422 -19.969 1 88.25 54 TYR B CA 1
ATOM 3433 C C . TYR B 1 54 ? 4.395 -10.406 -21.141 1 88.25 54 TYR B C 1
ATOM 3435 O O . TYR B 1 54 ? 4.496 -9.555 -22.031 1 88.25 54 TYR B O 1
ATOM 3443 N N . GLN B 1 55 ? 3.496 -11.352 -21.109 1 87.5 55 GLN B N 1
ATOM 3444 C CA . GLN B 1 55 ? 2.432 -11.367 -22.109 1 87.5 55 GLN B CA 1
ATOM 3445 C C . GLN B 1 55 ? 1.222 -10.562 -21.625 1 87.5 55 GLN B C 1
ATOM 3447 O O . GLN B 1 55 ? 0.509 -10.984 -20.719 1 87.5 55 GLN B O 1
ATOM 3452 N N . MET B 1 56 ? 0.891 -9.547 -22.266 1 84.62 56 MET B N 1
ATOM 3453 C CA . MET B 1 56 ? -0.142 -8.602 -21.844 1 84.62 56 MET B CA 1
ATOM 3454 C C . MET B 1 56 ? -1.529 -9.109 -22.219 1 84.62 56 MET B C 1
ATOM 3456 O O . MET B 1 56 ? -2.523 -8.742 -21.594 1 84.62 56 MET B O 1
ATOM 3460 N N . GLY B 1 57 ? -1.565 -9.961 -23.141 1 81.75 57 GLY B N 1
ATOM 3461 C CA . GLY B 1 57 ? -2.879 -10.312 -23.656 1 81.75 57 GLY B CA 1
ATOM 3462 C C . GLY B 1 57 ? -3.637 -9.117 -24.219 1 81.75 57 GLY B C 1
ATOM 3463 O O . GLY B 1 57 ? -3.131 -8.398 -25.078 1 81.75 57 GLY B O 1
ATOM 3464 N N . ASN B 1 58 ? -4.867 -8.883 -23.609 1 81.06 58 ASN B N 1
ATOM 3465 C CA . ASN B 1 58 ? -5.738 -7.828 -24.125 1 81.06 58 ASN B CA 1
ATOM 3466 C C . ASN B 1 58 ? -5.586 -6.539 -23.328 1 81.06 58 ASN B C 1
ATOM 3468 O O . ASN B 1 58 ? -6.32 -5.574 -23.547 1 81.06 58 ASN B O 1
ATOM 3472 N N . TYR B 1 59 ? -4.602 -6.543 -22.469 1 87.19 59 TYR B N 1
ATOM 3473 C CA . TYR B 1 59 ? -4.43 -5.348 -21.656 1 87.19 59 TYR B CA 1
ATOM 3474 C C . TYR B 1 59 ? -3.352 -4.441 -22.234 1 87.19 59 TYR B C 1
ATOM 3476 O O . TYR B 1 59 ? -2.531 -4.879 -23.031 1 87.19 59 TYR B O 1
ATOM 3484 N N . GLN B 1 60 ? -3.5 -3.205 -21.844 1 89.94 60 GLN B N 1
ATOM 3485 C CA . GLN B 1 60 ? -2.471 -2.219 -22.156 1 89.94 60 GLN B CA 1
ATOM 3486 C C . GLN B 1 60 ? -1.768 -1.743 -20.891 1 89.94 60 GLN B C 1
ATOM 3488 O O . GLN B 1 60 ? -2.266 -1.953 -19.781 1 89.94 60 GLN B O 1
ATOM 3493 N N . LEU B 1 61 ? -0.612 -1.224 -21.156 1 92.75 61 LEU B N 1
ATOM 3494 C CA . LEU B 1 61 ? 0.172 -0.713 -20.047 1 92.75 61 LEU B CA 1
ATOM 3495 C C . LEU B 1 61 ? -0.02 0.792 -19.891 1 92.75 61 LEU B C 1
ATOM 3497 O O . LEU B 1 61 ? -0.243 1.499 -20.875 1 92.75 61 LEU B O 1
ATOM 3501 N N . TYR B 1 62 ? -0.009 1.294 -18.594 1 92.88 62 TYR B N 1
ATOM 3502 C CA . TYR B 1 62 ? 0.194 2.721 -18.375 1 92.88 62 TYR B CA 1
ATOM 3503 C C . TYR B 1 62 ? 1.651 3.107 -18.594 1 92.88 62 TYR B C 1
ATOM 3505 O O . TYR B 1 62 ? 2.543 2.639 -17.891 1 92.88 62 TYR B O 1
ATOM 3513 N N . ARG B 1 63 ? 1.9 3.902 -19.562 1 92.94 63 ARG B N 1
ATOM 3514 C CA . ARG B 1 63 ? 3.256 4.309 -19.906 1 92.94 63 ARG B CA 1
ATOM 3515 C C . ARG B 1 63 ? 3.492 5.777 -19.578 1 92.94 63 ARG B C 1
ATOM 3517 O O . ARG B 1 63 ? 2.574 6.598 -19.672 1 92.94 63 ARG B O 1
ATOM 3524 N N . LEU B 1 64 ? 4.727 6.043 -19.141 1 90.56 64 LEU B N 1
ATOM 3525 C CA . LEU B 1 64 ? 5.172 7.418 -18.938 1 90.56 64 LEU B CA 1
ATOM 3526 C C . LEU B 1 64 ? 6.617 7.59 -19.406 1 90.56 64 LEU B C 1
ATOM 3528 O O . LEU B 1 64 ? 7.34 6.605 -19.578 1 90.56 64 LEU B O 1
ATOM 3532 N N . PHE B 1 65 ? 6.926 8.82 -19.688 1 83.19 65 PHE B N 1
ATOM 3533 C CA . PHE B 1 65 ? 8.289 9.117 -20.109 1 83.19 65 PHE B CA 1
ATOM 3534 C C . PHE B 1 65 ? 9.109 9.68 -18.953 1 83.19 65 PHE B C 1
ATOM 3536 O O . PHE B 1 65 ? 8.719 10.672 -18.344 1 83.19 65 PHE B O 1
ATOM 3543 N N . GLY B 1 66 ? 10.156 8.961 -18.734 1 75.62 66 GLY B N 1
ATOM 3544 C CA . GLY B 1 66 ? 11.039 9.43 -17.688 1 75.62 66 GLY B CA 1
ATOM 3545 C C . GLY B 1 66 ? 11.859 10.648 -18.094 1 75.62 66 GLY B C 1
ATOM 3546 O O . GLY B 1 66 ? 11.906 10.992 -19.281 1 75.62 66 GLY B O 1
ATOM 3547 N N . ASN B 1 67 ? 12.438 11.289 -17.109 1 70.5 67 ASN B N 1
ATOM 3548 C CA . ASN B 1 67 ? 13.242 12.477 -17.344 1 70.5 67 ASN B CA 1
ATOM 3549 C C . ASN B 1 67 ? 14.5 12.141 -18.156 1 70.5 67 ASN B C 1
ATOM 3551 O O . ASN B 1 67 ? 15.094 13.031 -18.781 1 70.5 67 ASN B O 1
ATOM 3555 N N . ASP B 1 68 ? 14.875 10.945 -18.094 1 72.38 68 ASP B N 1
ATOM 3556 C CA . ASP B 1 68 ? 16.078 10.531 -18.812 1 72.38 68 ASP B CA 1
ATOM 3557 C C . ASP B 1 68 ? 15.75 10.016 -20.203 1 72.38 68 ASP B C 1
ATOM 3559 O O . ASP B 1 68 ? 16.625 9.508 -20.922 1 72.38 68 ASP B O 1
ATOM 3563 N N . GLY B 1 69 ? 14.539 10.109 -20.516 1 75.5 69 GLY B N 1
ATOM 3564 C CA . GLY B 1 69 ? 14.117 9.695 -21.844 1 75.5 69 GLY B CA 1
ATOM 3565 C C . GLY B 1 69 ? 13.711 8.234 -21.922 1 75.5 69 GLY B C 1
ATOM 3566 O O . GLY B 1 69 ? 13.281 7.754 -22.969 1 75.5 69 GLY B O 1
ATOM 3567 N N . ARG B 1 70 ? 13.789 7.594 -20.859 1 84.69 70 ARG B N 1
ATOM 3568 C CA . ARG B 1 70 ? 13.414 6.184 -20.844 1 84.69 70 ARG B CA 1
ATOM 3569 C C . ARG B 1 70 ? 11.914 6.02 -20.625 1 84.69 70 ARG B C 1
ATOM 3571 O O . ARG B 1 70 ? 11.289 6.848 -19.953 1 84.69 70 ARG B O 1
ATOM 3578 N N . THR B 1 71 ? 11.445 4.961 -21.203 1 91.12 71 THR B N 1
ATOM 3579 C CA . THR B 1 71 ? 10.031 4.664 -21.031 1 91.12 71 THR B CA 1
ATOM 3580 C C . THR B 1 71 ? 9.805 3.879 -19.734 1 91.12 71 THR B C 1
ATOM 3582 O O . THR B 1 71 ? 10.422 2.832 -19.531 1 91.12 71 THR B O 1
ATOM 3585 N N . LEU B 1 72 ? 9 4.445 -18.938 1 94.19 72 LEU B N 1
ATOM 3586 C CA . LEU B 1 72 ? 8.594 3.814 -17.672 1 94.19 72 LEU B CA 1
ATOM 3587 C C . LEU B 1 72 ? 7.16 3.305 -17.766 1 94.19 72 LEU B C 1
ATOM 3589 O O . LEU B 1 72 ? 6.367 3.801 -18.562 1 94.19 72 LEU B O 1
ATOM 3593 N N . VAL B 1 73 ? 6.879 2.318 -17.016 1 95.44 73 VAL B N 1
ATOM 3594 C CA . VAL B 1 73 ? 5.512 1.808 -16.938 1 95.44 73 VAL B CA 1
ATOM 3595 C C . VAL B 1 73 ? 5.113 1.594 -15.484 1 95.44 73 VAL B C 1
ATOM 3597 O O . VAL B 1 73 ? 5.965 1.331 -14.633 1 95.44 73 VAL B O 1
ATOM 3600 N N . LEU B 1 74 ? 3.803 1.867 -15.18 1 96.44 74 LEU B N 1
ATOM 3601 C CA . LEU B 1 74 ? 3.262 1.282 -13.961 1 96.44 74 LEU B CA 1
ATOM 3602 C C . LEU B 1 74 ? 3.252 -0.241 -14.039 1 96.44 74 LEU B C 1
ATOM 3604 O O . LEU B 1 74 ? 2.74 -0.81 -15.008 1 96.44 74 LEU B O 1
ATOM 3608 N N . ARG B 1 75 ? 3.846 -0.882 -13.094 1 97.31 75 ARG B N 1
ATOM 3609 C CA . ARG B 1 75 ? 4.09 -2.318 -13.195 1 97.31 75 ARG B CA 1
ATOM 3610 C C . ARG B 1 75 ? 2.783 -3.082 -13.391 1 97.31 75 ARG B C 1
ATOM 3612 O O . ARG B 1 75 ? 1.815 -2.865 -12.656 1 97.31 75 ARG B O 1
ATOM 3619 N N . PRO B 1 76 ? 2.695 -3.998 -14.336 1 96.44 76 PRO B N 1
ATOM 3620 C CA . PRO B 1 76 ? 1.52 -4.844 -14.547 1 96.44 76 PRO B CA 1
ATOM 3621 C C . PRO B 1 76 ? 1.612 -6.18 -13.812 1 96.44 76 PRO B C 1
ATOM 3623 O O . PRO B 1 76 ? 0.672 -6.977 -13.844 1 96.44 76 PRO B O 1
ATOM 3626 N N . ASP B 1 77 ? 2.744 -6.379 -13.203 1 95 77 ASP B N 1
ATOM 3627 C CA . ASP B 1 77 ? 3.09 -7.645 -12.562 1 95 77 ASP B CA 1
ATOM 3628 C C . ASP B 1 77 ? 4.043 -7.422 -11.391 1 95 77 ASP B C 1
ATOM 3630 O O . ASP B 1 77 ? 4.758 -6.418 -11.344 1 95 77 ASP B O 1
ATOM 3634 N N . MET B 1 78 ? 3.984 -8.352 -10.43 1 97.12 78 MET B N 1
ATOM 3635 C CA . MET B 1 78 ? 4.879 -8.219 -9.281 1 97.12 78 MET B CA 1
ATOM 3636 C C . MET B 1 78 ? 6.074 -9.164 -9.414 1 97.12 78 MET B C 1
ATOM 3638 O O . MET B 1 78 ? 7.133 -8.914 -8.836 1 97.12 78 MET B O 1
ATOM 3642 N N . THR B 1 79 ? 5.977 -10.258 -10.133 1 96.44 79 THR B N 1
ATOM 3643 C CA . THR B 1 79 ? 6.984 -11.305 -10.18 1 96.44 79 THR B CA 1
ATOM 3644 C C . THR B 1 79 ? 8.242 -10.82 -10.891 1 96.44 79 THR B C 1
ATOM 3646 O O . THR B 1 79 ? 9.359 -11.016 -10.398 1 96.44 79 THR B O 1
ATOM 3649 N N . LEU B 1 80 ? 8.086 -10.18 -12.039 1 95.88 80 LEU B N 1
ATOM 3650 C CA . LEU B 1 80 ? 9.227 -9.781 -12.859 1 95.88 80 LEU B CA 1
ATOM 3651 C C . LEU B 1 80 ? 10.062 -8.727 -12.141 1 95.88 80 LEU B C 1
ATOM 3653 O O . LEU B 1 80 ? 11.297 -8.789 -12.148 1 95.88 80 LEU B O 1
ATOM 3657 N N . PRO B 1 81 ? 9.414 -7.746 -11.453 1 96.62 81 PRO B N 1
ATOM 3658 C CA . PRO B 1 81 ? 10.219 -6.812 -10.648 1 96.62 81 PRO B CA 1
ATOM 3659 C C . PRO B 1 81 ? 11 -7.512 -9.539 1 96.62 81 PRO B C 1
ATOM 3661 O O . PRO B 1 81 ? 12.117 -7.102 -9.219 1 96.62 81 PRO B O 1
ATOM 3664 N N . VAL B 1 82 ? 10.43 -8.531 -8.906 1 96.25 82 VAL B N 1
ATOM 3665 C CA . VAL B 1 82 ? 11.164 -9.297 -7.898 1 96.25 82 VAL B CA 1
ATOM 3666 C C . VAL B 1 82 ? 12.359 -9.992 -8.547 1 96.25 82 VAL B C 1
ATOM 3668 O O . VAL B 1 82 ? 13.461 -10 -7.984 1 96.25 82 VAL B O 1
ATOM 3671 N N . ALA B 1 83 ? 12.141 -10.57 -9.734 1 94.31 83 ALA B N 1
ATOM 3672 C CA . ALA B 1 83 ? 13.25 -11.18 -10.477 1 94.31 83 ALA B CA 1
ATOM 3673 C C . ALA B 1 83 ? 14.336 -10.148 -10.773 1 94.31 83 ALA B C 1
ATOM 3675 O O . ALA B 1 83 ? 15.523 -10.438 -10.633 1 94.31 83 ALA B O 1
ATOM 3676 N N . ARG B 1 84 ? 13.914 -8.953 -11.234 1 94.69 84 ARG B N 1
ATOM 3677 C CA . ARG B 1 84 ? 14.859 -7.867 -11.461 1 94.69 84 ARG B CA 1
ATOM 3678 C C . ARG B 1 84 ? 15.656 -7.559 -10.195 1 94.69 84 ARG B C 1
ATOM 3680 O O . ARG B 1 84 ? 16.875 -7.398 -10.258 1 94.69 84 ARG B O 1
ATOM 3687 N N . PHE B 1 85 ? 15.023 -7.461 -9.086 1 96 85 PHE B N 1
ATOM 3688 C CA . PHE B 1 85 ? 15.656 -7.191 -7.801 1 96 85 PHE B CA 1
ATOM 3689 C C . PHE B 1 85 ? 16.719 -8.234 -7.488 1 96 85 PHE B C 1
ATOM 3691 O O . PHE B 1 85 ? 17.844 -7.895 -7.102 1 96 85 PHE B O 1
ATOM 3698 N N . ILE B 1 86 ? 16.359 -9.492 -7.617 1 93.69 86 ILE B N 1
ATOM 3699 C CA . ILE B 1 86 ? 17.266 -10.594 -7.32 1 93.69 86 ILE B CA 1
ATOM 3700 C C . ILE B 1 86 ? 18.516 -10.492 -8.203 1 93.69 86 ILE B C 1
ATOM 3702 O O . ILE B 1 86 ? 19.641 -10.625 -7.715 1 93.69 86 ILE B O 1
ATOM 3706 N N . SER B 1 87 ? 18.328 -10.234 -9.43 1 90.56 87 SER B N 1
ATOM 3707 C CA . SER B 1 87 ? 19.422 -10.164 -10.383 1 90.56 87 SER B CA 1
ATOM 3708 C C . SER B 1 87 ? 20.328 -8.961 -10.102 1 90.56 87 SER B C 1
ATOM 3710 O O . SER B 1 87 ? 21.531 -9.023 -10.32 1 90.56 87 SER B O 1
ATOM 3712 N N . ALA B 1 88 ? 19.719 -7.898 -9.586 1 90.06 88 ALA B N 1
ATOM 3713 C CA . ALA B 1 88 ? 20.453 -6.645 -9.383 1 90.06 88 ALA B CA 1
ATOM 3714 C C . ALA B 1 88 ? 21.203 -6.656 -8.062 1 90.06 88 ALA B C 1
ATOM 3716 O O . ALA B 1 88 ? 22.188 -5.934 -7.895 1 90.06 88 ALA B O 1
ATOM 3717 N N . THR B 1 89 ? 20.781 -7.277 -6.973 1 87.31 89 THR B N 1
ATOM 3718 C CA . THR B 1 89 ? 21.328 -7.137 -5.629 1 87.31 89 THR B CA 1
ATOM 3719 C C . THR B 1 89 ? 22.094 -8.391 -5.223 1 87.31 89 THR B C 1
ATOM 3721 O O . THR B 1 89 ? 22.781 -8.406 -4.199 1 87.31 89 THR B O 1
ATOM 3724 N N . ASN B 1 90 ? 22.188 -9.438 -5.887 1 81.44 90 ASN B N 1
ATOM 3725 C CA . ASN B 1 90 ? 22.812 -10.711 -5.535 1 81.44 90 ASN B CA 1
ATOM 3726 C C . ASN B 1 90 ? 22.312 -11.227 -4.188 1 81.44 90 ASN B C 1
ATOM 3728 O O . ASN B 1 90 ? 23.109 -11.688 -3.363 1 81.44 90 ASN B O 1
ATOM 3732 N N . VAL B 1 91 ? 21.109 -10.953 -3.811 1 88.12 91 VAL B N 1
ATOM 3733 C CA . VAL B 1 91 ? 20.5 -11.516 -2.613 1 88.12 91 VAL B CA 1
ATOM 3734 C C . VAL B 1 91 ? 20.781 -13.016 -2.551 1 88.12 91 VAL B C 1
ATOM 3736 O O . VAL B 1 91 ? 20.688 -13.711 -3.566 1 88.12 91 VAL B O 1
ATOM 3739 N N . PRO B 1 92 ? 21.188 -13.438 -1.368 1 89.38 92 PRO B N 1
ATOM 3740 C CA . PRO B 1 92 ? 21.469 -14.867 -1.258 1 89.38 92 PRO B CA 1
ATOM 3741 C C . PRO B 1 92 ? 20.234 -15.734 -1.514 1 89.38 92 PRO B C 1
ATOM 3743 O O . PRO B 1 92 ? 19.141 -15.406 -1.058 1 89.38 92 PRO B O 1
ATOM 3746 N N . LEU B 1 93 ? 20.438 -16.812 -2.258 1 90.81 93 LEU B N 1
ATOM 3747 C CA . LEU B 1 93 ? 19.406 -17.797 -2.539 1 90.81 93 LEU B CA 1
ATOM 3748 C C . LEU B 1 93 ? 19.766 -19.156 -1.929 1 90.81 93 LEU B C 1
ATOM 3750 O O . LEU B 1 93 ? 20.953 -19.469 -1.771 1 90.81 93 LEU B O 1
ATOM 3754 N N . PRO B 1 94 ? 18.844 -20.031 -1.459 1 93.75 94 PRO B N 1
ATOM 3755 C CA . PRO B 1 94 ? 17.391 -19.891 -1.66 1 93.75 94 PRO B CA 1
ATOM 3756 C C . PRO B 1 94 ? 16.766 -18.859 -0.716 1 93.75 94 PRO B C 1
ATOM 3758 O O . PRO B 1 94 ? 17.312 -18.594 0.36 1 93.75 94 PRO B O 1
ATOM 3761 N N . GLN B 1 95 ? 15.633 -18.266 -1.142 1 93.75 95 GLN B N 1
ATOM 3762 C CA . GLN B 1 95 ? 14.953 -17.219 -0.395 1 93.75 95 GLN B CA 1
ATOM 3763 C C . GLN B 1 95 ? 13.445 -17.234 -0.652 1 93.75 95 GLN B C 1
ATOM 3765 O O . GLN B 1 95 ? 13.008 -17.453 -1.783 1 93.75 95 GLN B O 1
ATOM 3770 N N . LYS B 1 96 ? 12.656 -17.062 0.455 1 96.12 96 LYS B N 1
ATOM 3771 C CA . LYS B 1 96 ? 11.211 -16.891 0.361 1 96.12 96 LYS B CA 1
ATOM 3772 C C . LYS B 1 96 ? 10.844 -15.406 0.406 1 96.12 96 LYS B C 1
ATOM 3774 O O . LYS B 1 96 ? 11.164 -14.711 1.37 1 96.12 96 LYS B O 1
ATOM 3779 N N . PHE B 1 97 ? 10.18 -14.953 -0.646 1 97.56 97 PHE B N 1
ATOM 3780 C CA . PHE B 1 97 ? 9.742 -13.562 -0.697 1 97.56 97 PHE B CA 1
ATOM 3781 C C . PHE B 1 97 ? 8.219 -13.477 -0.578 1 97.56 97 PHE B C 1
ATOM 3783 O O . PHE B 1 97 ? 7.5 -14.312 -1.124 1 97.56 97 PHE B O 1
ATOM 3790 N N . GLY B 1 98 ? 7.73 -12.508 0.146 1 98 98 GLY B N 1
ATOM 3791 C CA . GLY B 1 98 ? 6.324 -12.141 0.188 1 98 98 GLY B CA 1
ATOM 3792 C C . GLY B 1 98 ? 6.078 -10.68 -0.122 1 98 98 GLY B C 1
ATOM 3793 O O . GLY B 1 98 ? 6.875 -9.812 0.258 1 98 98 GLY B O 1
ATOM 3794 N N . TYR B 1 99 ? 5.016 -10.406 -0.813 1 98.25 99 TYR B N 1
ATOM 3795 C CA . TYR B 1 99 ? 4.727 -9.008 -1.133 1 98.25 99 TYR B CA 1
ATOM 3796 C C . TYR B 1 99 ? 3.229 -8.734 -1.068 1 98.25 99 TYR B C 1
ATOM 3798 O O . TYR B 1 99 ? 2.418 -9.664 -1.176 1 98.25 99 TYR B O 1
ATOM 3806 N N . VAL B 1 100 ? 2.855 -7.527 -0.803 1 98.06 100 VAL B N 1
ATOM 3807 C CA . VAL B 1 100 ? 1.559 -6.914 -1.07 1 98.06 100 VAL B CA 1
ATOM 3808 C C . VAL B 1 100 ? 1.751 -5.598 -1.82 1 98.06 100 VAL B C 1
ATOM 3810 O O . VAL B 1 100 ? 2.602 -4.785 -1.452 1 98.06 100 VAL B O 1
ATOM 3813 N N . GLY B 1 101 ? 1.087 -5.395 -2.867 1 97.69 101 GLY B N 1
ATOM 3814 C CA . GLY B 1 101 ? 1.204 -4.172 -3.648 1 97.69 101 GLY B CA 1
ATOM 3815 C C . GLY B 1 101 ? 0.21 -4.098 -4.793 1 97.69 101 GLY B C 1
ATOM 3816 O O . GLY B 1 101 ? -0.518 -5.059 -5.051 1 97.69 101 GLY B O 1
ATOM 3817 N N . ASP B 1 102 ? 0.203 -2.982 -5.5 1 97.88 102 ASP B N 1
ATOM 3818 C CA . ASP B 1 102 ? -0.738 -2.762 -6.594 1 97.88 102 ASP B CA 1
ATOM 3819 C C . ASP B 1 102 ? -0.09 -3.061 -7.945 1 97.88 102 ASP B C 1
ATOM 3821 O O . ASP B 1 102 ? 1.115 -2.863 -8.117 1 97.88 102 ASP B O 1
ATOM 3825 N N . ILE B 1 103 ? -0.854 -3.543 -8.836 1 97.31 103 ILE B N 1
ATOM 3826 C CA . ILE B 1 103 ? -0.489 -3.688 -10.242 1 97.31 103 ILE B CA 1
ATOM 3827 C C . ILE B 1 103 ? -1.484 -2.926 -11.109 1 97.31 103 ILE B C 1
ATOM 3829 O O . ILE B 1 103 ? -2.596 -2.619 -10.672 1 97.31 103 ILE B O 1
ATOM 3833 N N . PHE B 1 104 ? -1.104 -2.646 -12.352 1 96.12 104 PHE B N 1
ATOM 3834 C CA . PHE B 1 104 ? -1.905 -1.81 -13.234 1 96.12 104 PHE B CA 1
ATOM 3835 C C . PHE B 1 104 ? -2.037 -2.445 -14.609 1 96.12 104 PHE B C 1
ATOM 3837 O O . PHE B 1 104 ? -1.034 -2.705 -15.281 1 96.12 104 PHE B O 1
ATOM 3844 N N . ARG B 1 105 ? -3.225 -2.705 -15.008 1 94.06 105 ARG B N 1
ATOM 3845 C CA . ARG B 1 105 ? -3.586 -3.234 -16.328 1 94.06 105 ARG B CA 1
ATOM 3846 C C . ARG B 1 105 ? -4.797 -2.504 -16.891 1 94.06 105 ARG B C 1
ATOM 3848 O O . ARG B 1 105 ? -5.867 -2.496 -16.281 1 94.06 105 ARG B O 1
ATOM 3855 N N . VAL B 1 106 ? -4.598 -1.911 -18.031 1 90.06 106 VAL B N 1
ATOM 3856 C CA . VAL B 1 106 ? -5.688 -1.169 -18.656 1 90.06 106 VAL B CA 1
ATOM 3857 C C . VAL B 1 106 ? -6.547 -2.117 -19.484 1 90.06 106 VAL B C 1
ATOM 3859 O O . VAL B 1 106 ? -6.078 -2.684 -20.484 1 90.06 106 VAL B O 1
ATOM 3862 N N . SER B 1 107 ? -7.711 -2.271 -19.016 1 83 107 SER B N 1
ATOM 3863 C CA . SER B 1 107 ? -8.641 -3.115 -19.75 1 83 107 SER B CA 1
ATOM 3864 C C . SER B 1 107 ? -9.359 -2.32 -20.844 1 83 107 SER B C 1
ATOM 3866 O O . SER B 1 107 ? -9.266 -1.093 -20.875 1 83 107 SER B O 1
ATOM 3868 N N . ARG B 1 108 ? -9.992 -3.16 -21.719 1 75.38 108 ARG B N 1
ATOM 3869 C CA . ARG B 1 108 ? -10.797 -2.5 -22.734 1 75.38 108 ARG B CA 1
ATOM 3870 C C . ARG B 1 108 ? -11.922 -1.686 -22.109 1 75.38 108 ARG B C 1
ATOM 3872 O O . ARG B 1 108 ? -12.461 -2.064 -21.062 1 75.38 108 ARG B O 1
ATOM 3879 N N . GLN B 1 109 ? -12.18 -0.541 -22.75 1 67.44 109 GLN B N 1
ATOM 3880 C CA . GLN B 1 109 ? -13.227 0.352 -22.25 1 67.44 109 GLN B CA 1
ATOM 3881 C C . GLN B 1 109 ? -14.539 -0.399 -22.047 1 67.44 109 GLN B C 1
ATOM 3883 O O . GLN B 1 109 ? -14.906 -1.244 -22.859 1 67.44 109 GLN B O 1
ATOM 3888 N N . LEU B 1 110 ? -15.164 -0.186 -20.844 1 63.69 110 LEU B N 1
ATOM 3889 C CA . LEU B 1 110 ? -16.5 -0.688 -20.516 1 63.69 110 LEU B CA 1
ATOM 3890 C C . LEU B 1 110 ? -16.438 -2.156 -20.109 1 63.69 110 LEU B C 1
ATOM 3892 O O . LEU B 1 110 ? -17.453 -2.859 -20.156 1 63.69 110 LEU B O 1
ATOM 3896 N N . SER B 1 111 ? -15.273 -2.676 -19.844 1 68.75 111 SER B N 1
ATOM 3897 C CA . SER B 1 111 ? -15.148 -4.062 -19.406 1 68.75 111 SER B CA 1
ATOM 3898 C C . SER B 1 111 ? -15.656 -4.238 -17.984 1 68.75 111 SER B C 1
ATOM 3900 O O . SER B 1 111 ? -15.906 -5.359 -17.531 1 68.75 111 SER B O 1
ATOM 3902 N N . GLY B 1 112 ? -15.891 -3.092 -17.266 1 71.56 112 GLY B N 1
ATOM 3903 C CA . GLY B 1 112 ? -16.281 -3.17 -15.859 1 71.56 112 GLY B CA 1
ATOM 3904 C C . GLY B 1 112 ? -15.133 -3.5 -14.93 1 71.56 112 GLY B C 1
ATOM 3905 O O . GLY B 1 112 ? -15.305 -3.535 -13.711 1 71.56 112 GLY B O 1
ATOM 3906 N N . SER B 1 113 ? -13.93 -3.734 -15.43 1 80.62 113 SER B N 1
ATOM 3907 C CA . SER B 1 113 ? -12.773 -4.082 -14.617 1 80.62 113 SER B CA 1
ATOM 3908 C C . SER B 1 113 ? -12.031 -2.836 -14.148 1 80.62 113 SER B C 1
ATOM 3910 O O . SER B 1 113 ? -12.109 -1.784 -14.789 1 80.62 113 SER B O 1
ATOM 3912 N N . TYR B 1 114 ? -11.406 -3.023 -13.062 1 91.19 114 TYR B N 1
ATOM 3913 C CA . TYR B 1 114 ? -10.57 -1.932 -12.578 1 91.19 114 TYR B CA 1
ATOM 3914 C C . TYR B 1 114 ? -9.141 -2.082 -13.062 1 91.19 114 TYR B C 1
ATOM 3916 O O . TYR B 1 114 ? -8.617 -3.195 -13.148 1 91.19 114 TYR B O 1
ATOM 3924 N N . ASN B 1 115 ? -8.539 -0.951 -13.352 1 94.19 115 ASN B N 1
ATOM 3925 C CA . ASN B 1 115 ? -7.18 -0.922 -13.883 1 94.19 115 ASN B CA 1
ATOM 3926 C C . ASN B 1 115 ? -6.141 -1.062 -12.773 1 94.19 115 ASN B C 1
ATOM 3928 O O . ASN B 1 115 ? -4.984 -1.393 -13.039 1 94.19 115 ASN B O 1
ATOM 3932 N N . GLN B 1 116 ? -6.492 -0.678 -11.602 1 96 116 GLN B N 1
ATOM 3933 C CA . GLN B 1 116 ? -5.645 -0.817 -10.422 1 96 116 GLN B CA 1
ATOM 3934 C C . GLN B 1 116 ? -6.129 -1.95 -9.523 1 96 116 GLN B C 1
ATOM 3936 O O . GLN B 1 116 ? -7.277 -1.939 -9.07 1 96 116 GLN B O 1
ATOM 3941 N N . ILE B 1 117 ? -5.195 -2.922 -9.32 1 95.62 117 ILE B N 1
ATOM 3942 C CA . ILE B 1 117 ? -5.566 -4.09 -8.531 1 95.62 117 ILE B CA 1
ATOM 3943 C C . ILE B 1 117 ? -4.52 -4.328 -7.441 1 95.62 117 ILE B C 1
ATOM 3945 O O . ILE B 1 117 ? -3.316 -4.277 -7.707 1 95.62 117 ILE B O 1
ATOM 3949 N N . THR B 1 118 ? -5.008 -4.551 -6.215 1 97.56 118 THR B N 1
ATOM 3950 C CA . THR B 1 118 ? -4.098 -4.938 -5.141 1 97.56 118 THR B CA 1
ATOM 3951 C C . THR B 1 118 ? -3.838 -6.441 -5.164 1 97.56 118 THR B C 1
ATOM 3953 O O . THR B 1 118 ? -4.777 -7.238 -5.211 1 97.56 118 THR B O 1
ATOM 3956 N N . GLN B 1 119 ? -2.568 -6.75 -5.199 1 97.75 119 GLN B N 1
ATOM 3957 C CA . GLN B 1 119 ? -2.16 -8.156 -5.199 1 97.75 119 GLN B CA 1
ATOM 3958 C C . GLN B 1 119 ? -1.254 -8.461 -4.008 1 97.75 119 GLN B C 1
ATOM 3960 O O . GLN B 1 119 ? -0.502 -7.598 -3.555 1 97.75 119 GLN B O 1
ATOM 3965 N N . ALA B 1 120 ? -1.395 -9.617 -3.477 1 98.5 120 ALA B N 1
ATOM 3966 C CA . ALA B 1 120 ? -0.395 -10.227 -2.602 1 98.5 120 ALA B CA 1
ATOM 3967 C C . ALA B 1 120 ? 0.213 -11.469 -3.248 1 98.5 120 ALA B C 1
ATOM 3969 O O . ALA B 1 120 ? -0.383 -12.062 -4.148 1 98.5 120 ALA B O 1
ATOM 3970 N N . GLY B 1 121 ? 1.415 -11.781 -2.807 1 98.31 121 GLY B N 1
ATOM 3971 C CA . GLY B 1 121 ? 1.953 -12.977 -3.438 1 98.31 121 GLY B CA 1
ATOM 3972 C C . GLY B 1 121 ? 3.215 -13.484 -2.768 1 98.31 121 GLY B C 1
ATOM 3973 O O . GLY B 1 121 ? 3.703 -12.883 -1.809 1 98.31 121 GLY B O 1
ATOM 3974 N N . VAL B 1 122 ? 3.633 -14.664 -3.258 1 98 122 VAL B N 1
ATOM 3975 C CA . VAL B 1 122 ? 4.785 -15.406 -2.766 1 98 122 VAL B CA 1
ATOM 3976 C C . VAL B 1 122 ? 5.719 -15.742 -3.926 1 98 122 VAL B C 1
ATOM 3978 O O . VAL B 1 122 ? 5.266 -16.062 -5.027 1 98 122 VAL B O 1
ATOM 3981 N N . GLU B 1 123 ? 6.949 -15.531 -3.717 1 98.19 123 GLU B N 1
ATOM 3982 C CA . GLU B 1 123 ? 8 -16 -4.621 1 98.19 123 GLU B CA 1
ATOM 3983 C C . GLU B 1 123 ? 9.023 -16.859 -3.883 1 98.19 123 GLU B C 1
ATOM 3985 O O . GLU B 1 123 ? 9.773 -16.359 -3.049 1 98.19 123 GLU B O 1
ATOM 3990 N N . LEU B 1 124 ? 9.008 -18.125 -4.172 1 98 124 LEU B N 1
ATOM 3991 C CA . LEU B 1 124 ? 9.977 -19.062 -3.623 1 98 124 LEU B CA 1
ATOM 3992 C C . LEU B 1 124 ? 11.094 -19.344 -4.625 1 98 124 LEU B C 1
ATOM 3994 O O . LEU B 1 124 ? 10.906 -20.125 -5.566 1 98 124 LEU B O 1
ATOM 3998 N N . VAL B 1 125 ? 12.25 -18.781 -4.406 1 96.69 125 VAL B N 1
ATOM 3999 C CA . VAL B 1 125 ? 13.312 -18.828 -5.402 1 96.69 125 VAL B CA 1
ATOM 4000 C C . VAL B 1 125 ? 14.477 -19.656 -4.875 1 96.69 125 VAL B C 1
ATOM 4002 O O . VAL B 1 125 ? 14.914 -19.484 -3.736 1 96.69 125 VAL B O 1
ATOM 4005 N N . GLY B 1 126 ? 14.977 -20.5 -5.715 1 94.94 126 GLY B N 1
ATOM 4006 C CA . GLY B 1 126 ? 16.094 -21.344 -5.348 1 94.94 126 GLY B CA 1
ATOM 4007 C C . GLY B 1 126 ? 15.68 -22.688 -4.801 1 94.94 126 GLY B C 1
ATOM 4008 O O . GLY B 1 126 ? 16.516 -23.453 -4.289 1 94.94 126 GLY B O 1
ATOM 4009 N N . TYR B 1 127 ? 14.43 -23.016 -4.801 1 94.69 127 TYR B N 1
ATOM 4010 C CA . TYR B 1 127 ? 13.906 -24.281 -4.285 1 94.69 127 TYR B CA 1
ATOM 4011 C C . TYR B 1 127 ? 13.461 -25.188 -5.426 1 94.69 127 TYR B C 1
ATOM 4013 O O . TYR B 1 127 ? 12.453 -24.922 -6.082 1 94.69 127 TYR B O 1
ATOM 4021 N N . ALA B 1 128 ? 14.117 -26.281 -5.586 1 93.44 128 ALA B N 1
ATOM 4022 C CA . ALA B 1 128 ? 13.836 -27.203 -6.688 1 93.44 128 ALA B CA 1
ATOM 4023 C C . ALA B 1 128 ? 12.82 -28.266 -6.273 1 93.44 128 ALA B C 1
ATOM 4025 O O . ALA B 1 128 ? 12.141 -28.844 -7.125 1 93.44 128 ALA B O 1
ATOM 4026 N N . SER B 1 129 ? 12.68 -28.406 -4.969 1 92.62 129 SER B N 1
ATOM 4027 C CA . SER B 1 129 ? 11.828 -29.469 -4.43 1 92.62 129 SER B CA 1
ATOM 4028 C C . SER B 1 129 ? 10.352 -29.125 -4.594 1 92.62 129 SER B C 1
ATOM 4030 O O . SER B 1 129 ? 9.977 -27.953 -4.613 1 92.62 129 SER B O 1
ATOM 4032 N N . LEU B 1 130 ? 9.484 -30.219 -4.637 1 95.25 130 LEU B N 1
ATOM 4033 C CA . LEU B 1 130 ? 8.039 -30.062 -4.703 1 95.25 130 LEU B CA 1
ATOM 4034 C C . LEU B 1 130 ? 7.504 -29.375 -3.449 1 95.25 130 LEU B C 1
ATOM 4036 O O . LEU B 1 130 ? 6.363 -28.906 -3.428 1 95.25 130 LEU B O 1
ATOM 4040 N N . LYS B 1 131 ? 8.305 -29.281 -2.42 1 95.69 131 LYS B N 1
ATOM 4041 C CA . LYS B 1 131 ? 7.906 -28.594 -1.194 1 95.69 131 LYS B CA 1
ATOM 4042 C C . LYS B 1 131 ? 7.535 -27.141 -1.472 1 95.69 131 LYS B C 1
ATOM 4044 O O . LYS B 1 131 ? 6.684 -26.578 -0.785 1 95.69 131 LYS B O 1
ATOM 4049 N N . ALA B 1 132 ? 8.203 -26.609 -2.51 1 96.94 132 ALA B N 1
ATOM 4050 C CA . ALA B 1 132 ? 7.891 -25.234 -2.863 1 96.94 132 ALA B CA 1
ATOM 4051 C C . ALA B 1 132 ? 6.453 -25.109 -3.35 1 96.94 132 ALA B C 1
ATOM 4053 O O . ALA B 1 132 ? 5.723 -24.203 -2.924 1 96.94 132 ALA B O 1
ATOM 4054 N N . GLU B 1 133 ? 6.016 -26 -4.223 1 97.75 133 GLU B N 1
ATOM 4055 C CA . GLU B 1 133 ? 4.621 -26.031 -4.648 1 97.75 133 GLU B CA 1
ATOM 4056 C C . GLU B 1 133 ? 3.689 -26.297 -3.469 1 97.75 133 GLU B C 1
ATOM 4058 O O . GLU B 1 133 ? 2.645 -25.641 -3.34 1 97.75 133 GLU B O 1
ATOM 4063 N N . PHE B 1 134 ? 4.098 -27.203 -2.602 1 97.19 134 PHE B N 1
ATOM 4064 C CA . PHE B 1 134 ? 3.283 -27.547 -1.443 1 97.19 134 PHE B CA 1
ATOM 4065 C C . PHE B 1 134 ? 3.086 -26.344 -0.54 1 97.19 134 PHE B C 1
ATOM 4067 O O . PHE B 1 134 ? 1.99 -26.125 -0.019 1 97.19 134 PHE B O 1
ATOM 4074 N N . GLU B 1 135 ? 4.145 -25.594 -0.359 1 97.56 135 GLU B N 1
ATOM 4075 C CA . GLU B 1 135 ? 4.078 -24.391 0.457 1 97.56 135 GLU B CA 1
ATOM 4076 C C . GLU B 1 135 ? 3.053 -23.406 -0.098 1 97.56 135 GLU B C 1
ATOM 4078 O O . GLU B 1 135 ? 2.217 -22.875 0.645 1 97.56 135 GLU B O 1
ATOM 4083 N N . CYS B 1 136 ? 3.074 -23.172 -1.401 1 98 136 CYS B N 1
ATOM 4084 C CA . CYS B 1 136 ? 2.129 -22.266 -2.047 1 98 136 CYS B CA 1
ATOM 4085 C C . CYS B 1 136 ? 0.7 -22.766 -1.901 1 98 136 CYS B C 1
ATOM 4087 O O . CYS B 1 136 ? -0.2 -22.016 -1.534 1 98 136 CYS B O 1
ATOM 4089 N N . LEU B 1 137 ? 0.522 -24.016 -2.174 1 97.69 137 LEU B N 1
ATOM 4090 C CA . LEU B 1 137 ? -0.811 -24.609 -2.121 1 97.69 137 LEU B CA 1
ATOM 4091 C C . LEU B 1 137 ? -1.357 -24.594 -0.697 1 97.69 137 LEU B C 1
ATOM 4093 O O . LEU B 1 137 ? -2.559 -24.406 -0.491 1 97.69 137 LEU B O 1
ATOM 4097 N N . THR B 1 138 ? -0.487 -24.812 0.273 1 97.19 138 THR B N 1
ATOM 4098 C CA . THR B 1 138 ? -0.887 -24.734 1.674 1 97.19 138 THR B CA 1
ATOM 4099 C C . THR B 1 138 ? -1.348 -23.328 2.027 1 97.19 138 THR B C 1
ATOM 4101 O O . THR B 1 138 ? -2.396 -23.141 2.648 1 97.19 138 THR B O 1
ATOM 4104 N N . ILE B 1 139 ? -0.565 -22.344 1.628 1 97.06 139 ILE B N 1
ATOM 4105 C CA . ILE B 1 139 ? -0.911 -20.953 1.881 1 97.06 139 ILE B CA 1
ATOM 4106 C C . ILE B 1 139 ? -2.254 -20.625 1.229 1 97.06 139 ILE B C 1
ATOM 4108 O O . ILE B 1 139 ? -3.123 -20.016 1.857 1 97.06 139 ILE B O 1
ATOM 4112 N N . ALA B 1 140 ? -2.434 -21.062 0.004 1 96.38 140 ALA B N 1
ATOM 4113 C CA . ALA B 1 140 ? -3.674 -20.828 -0.728 1 96.38 140 ALA B CA 1
ATOM 4114 C C . ALA B 1 140 ? -4.867 -21.438 0.002 1 96.38 140 ALA B C 1
ATOM 4116 O O . ALA B 1 140 ? -5.902 -20.781 0.163 1 96.38 140 ALA B O 1
ATOM 4117 N N . ASN B 1 141 ? -4.707 -22.625 0.42 1 96 141 ASN B N 1
ATOM 4118 C CA . ASN B 1 141 ? -5.766 -23.344 1.124 1 96 141 ASN B CA 1
ATOM 4119 C C . ASN B 1 141 ? -6.121 -22.656 2.443 1 96 141 ASN B C 1
ATOM 4121 O O . ASN B 1 141 ? -7.293 -22.422 2.727 1 96 141 ASN B O 1
ATOM 4125 N N . GLN B 1 142 ? -5.113 -22.328 3.234 1 95.19 142 GLN B N 1
ATOM 4126 C CA . GLN B 1 142 ? -5.324 -21.719 4.547 1 95.19 142 GLN B CA 1
ATOM 4127 C C . GLN B 1 142 ? -5.973 -20.344 4.426 1 95.19 142 GLN B C 1
ATOM 4129 O O . GLN B 1 142 ? -6.945 -20.047 5.117 1 95.19 142 GLN B O 1
ATOM 4134 N N . LEU B 1 143 ? -5.473 -19.547 3.518 1 95.75 143 LEU B N 1
ATOM 4135 C CA . LEU B 1 143 ? -5.98 -18.188 3.377 1 95.75 143 LEU B CA 1
ATOM 4136 C C . LEU B 1 143 ? -7.395 -18.188 2.809 1 95.75 143 LEU B C 1
ATOM 4138 O O . LEU B 1 143 ? -8.25 -17.422 3.256 1 95.75 143 LEU B O 1
ATOM 4142 N N . SER B 1 144 ? -7.648 -19 1.806 1 93.31 144 SER B N 1
ATOM 4143 C CA . SER B 1 144 ? -8.992 -19.047 1.24 1 93.31 144 SER B CA 1
ATOM 4144 C C . SER B 1 144 ? -10.016 -19.516 2.268 1 93.31 144 SER B C 1
ATOM 4146 O O . SER B 1 144 ? -11.133 -19 2.332 1 93.31 144 SER B O 1
ATOM 4148 N N . SER B 1 145 ? -9.648 -20.5 3.076 1 92.38 145 SER B N 1
ATOM 4149 C CA . SER B 1 145 ? -10.539 -21.016 4.105 1 92.38 145 SER B CA 1
ATOM 4150 C C . SER B 1 145 ? -10.789 -19.984 5.203 1 92.38 145 SER B C 1
ATOM 4152 O O . SER B 1 145 ? -11.883 -19.922 5.758 1 92.38 145 SER B O 1
ATOM 4154 N N . GLU B 1 146 ? -9.797 -19.234 5.48 1 93.12 146 GLU B N 1
ATOM 4155 C CA . GLU B 1 146 ? -9.883 -18.266 6.57 1 93.12 146 GLU B CA 1
ATOM 4156 C C . GLU B 1 146 ? -10.617 -17 6.125 1 93.12 146 GLU B C 1
ATOM 4158 O O . GLU B 1 146 ? -11.375 -16.422 6.898 1 93.12 146 GLU B O 1
ATOM 4163 N N . LEU B 1 147 ? -10.453 -16.578 4.938 1 92.38 147 LEU B N 1
ATOM 4164 C CA . LEU B 1 147 ? -10.828 -15.219 4.555 1 92.38 147 LEU B CA 1
ATOM 4165 C C . LEU B 1 147 ? -12.18 -15.203 3.854 1 92.38 147 LEU B C 1
ATOM 4167 O O . LEU B 1 147 ? -12.844 -14.164 3.791 1 92.38 147 LEU B O 1
ATOM 4171 N N . ILE B 1 148 ? -12.617 -16.266 3.238 1 89.12 148 ILE B N 1
ATOM 4172 C CA . ILE B 1 148 ? -13.891 -16.234 2.518 1 89.12 148 ILE B CA 1
ATOM 4173 C C . ILE B 1 148 ? -14.75 -17.422 2.92 1 89.12 148 ILE B C 1
ATOM 4175 O O . ILE B 1 148 ? -14.234 -18.453 3.359 1 89.12 148 ILE B O 1
ATOM 4179 N N . ALA B 1 149 ? -16.062 -17.266 2.797 1 85.19 149 ALA B N 1
ATOM 4180 C CA . ALA B 1 149 ? -17.016 -18.297 3.17 1 85.19 149 ALA B CA 1
ATOM 4181 C C . ALA B 1 149 ? -17.266 -19.266 2.01 1 85.19 149 ALA B C 1
ATOM 4183 O O . ALA B 1 149 ? -17.562 -20.438 2.223 1 85.19 149 ALA B O 1
ATOM 4184 N N . ASP B 1 150 ? -17.031 -18.828 0.872 1 85.44 150 ASP B N 1
ATOM 4185 C CA . ASP B 1 150 ? -17.312 -19.625 -0.318 1 85.44 150 ASP B CA 1
ATOM 4186 C C . ASP B 1 150 ? -16.328 -20.797 -0.44 1 85.44 150 ASP B C 1
ATOM 4188 O O . ASP B 1 150 ? -15.172 -20.688 -0.034 1 85.44 150 ASP B O 1
ATOM 4192 N N . ALA B 1 151 ? -16.859 -21.859 -1.018 1 88.25 151 ALA B N 1
ATOM 4193 C CA . ALA B 1 151 ? -15.969 -22.969 -1.353 1 88.25 151 ALA B CA 1
ATOM 4194 C C . ALA B 1 151 ? -15.023 -22.594 -2.484 1 88.25 151 ALA B C 1
ATOM 4196 O O . ALA B 1 151 ? -15.414 -21.906 -3.434 1 88.25 151 ALA B O 1
ATOM 4197 N N . VAL B 1 152 ? -13.789 -23.016 -2.367 1 93.81 152 VAL B N 1
ATOM 4198 C CA . VAL B 1 152 ? -12.773 -22.719 -3.365 1 93.81 152 VAL B CA 1
ATOM 4199 C C . VAL B 1 152 ? -12.305 -24 -4.031 1 93.81 152 VAL B C 1
ATOM 4201 O O . VAL B 1 152 ? -12.078 -25.016 -3.355 1 93.81 152 VAL B O 1
ATOM 4204 N N . GLU B 1 153 ? -12.312 -24.016 -5.324 1 95.88 153 GLU B N 1
ATOM 4205 C CA . GLU B 1 153 ? -11.727 -25.109 -6.098 1 95.88 153 GLU B CA 1
ATOM 4206 C C . GLU B 1 153 ? -10.328 -24.766 -6.578 1 95.88 153 GLU B C 1
ATOM 4208 O O . GLU B 1 153 ? -10.094 -23.672 -7.105 1 95.88 153 GLU B O 1
ATOM 4213 N N . ILE B 1 154 ? -9.367 -25.688 -6.328 1 97.06 154 ILE B N 1
ATOM 4214 C CA . ILE B 1 154 ? -8.016 -25.5 -6.848 1 97.06 154 ILE B CA 1
ATOM 4215 C C . ILE B 1 154 ? -7.824 -26.359 -8.102 1 97.06 154 ILE B C 1
ATOM 4217 O O . ILE B 1 154 ? -7.922 -27.578 -8.047 1 97.06 154 ILE B O 1
ATOM 4221 N N . GLU B 1 155 ? -7.609 -25.672 -9.18 1 97 155 GLU B N 1
ATOM 4222 C CA . GLU B 1 155 ? -7.352 -26.312 -10.461 1 97 155 GLU B CA 1
ATOM 4223 C C . GLU B 1 155 ? -5.855 -26.438 -10.727 1 97 155 GLU B C 1
ATOM 4225 O O . GLU B 1 155 ? -5.125 -25.438 -10.672 1 97 155 GLU B O 1
ATOM 4230 N N . LEU B 1 156 ? -5.406 -27.688 -10.977 1 98.12 156 LEU B N 1
ATOM 4231 C CA . LEU B 1 156 ? -4 -27.938 -11.273 1 98.12 156 LEU B CA 1
ATOM 4232 C C . LEU B 1 156 ? -3.793 -28.172 -12.766 1 98.12 156 LEU B C 1
ATOM 4234 O O . LEU B 1 156 ? -4.676 -28.703 -13.445 1 98.12 156 LEU B O 1
ATOM 4238 N N . GLY B 1 157 ? -2.691 -27.734 -13.25 1 97.06 157 GLY B N 1
ATOM 4239 C CA . GLY B 1 157 ? -2.264 -27.969 -14.617 1 97.06 157 GLY B CA 1
ATOM 4240 C C . GLY B 1 157 ? -0.756 -28.062 -14.766 1 97.06 157 GLY B C 1
ATOM 4241 O O . GLY B 1 157 ? -0.041 -28.234 -13.781 1 97.06 157 GLY B O 1
ATOM 4242 N N . ASP B 1 158 ? -0.344 -28.109 -15.953 1 96.69 158 ASP B N 1
ATOM 4243 C CA . ASP B 1 158 ? 1.077 -28.141 -16.281 1 96.69 158 ASP B CA 1
ATOM 4244 C C . ASP B 1 158 ? 1.375 -27.266 -17.5 1 96.69 158 ASP B C 1
ATOM 4246 O O . ASP B 1 158 ? 0.671 -27.328 -18.516 1 96.69 158 ASP B O 1
ATOM 4250 N N . ALA B 1 159 ? 2.457 -26.547 -17.359 1 96.38 159 ALA B N 1
ATOM 4251 C CA . ALA B 1 159 ? 2.752 -25.516 -18.359 1 96.38 159 ALA B CA 1
ATOM 4252 C C . ALA B 1 159 ? 3.32 -26.125 -19.641 1 96.38 159 ALA B C 1
ATOM 4254 O O . ALA B 1 159 ? 3.303 -25.5 -20.688 1 96.38 159 ALA B O 1
ATOM 4255 N N . GLN B 1 160 ? 3.82 -27.328 -19.609 1 94.81 160 GLN B N 1
ATOM 4256 C CA . GLN B 1 160 ? 4.566 -27.859 -20.75 1 94.81 160 GLN B CA 1
ATOM 4257 C C . GLN B 1 160 ? 3.844 -29.062 -21.359 1 94.81 160 GLN B C 1
ATOM 4259 O O . GLN B 1 160 ? 4.215 -29.531 -22.438 1 94.81 160 GLN B O 1
ATOM 4264 N N . PHE B 1 161 ? 2.811 -29.547 -20.766 1 96.25 161 PHE B N 1
ATOM 4265 C CA . PHE B 1 161 ? 2.129 -30.766 -21.203 1 96.25 161 PHE B CA 1
ATOM 4266 C C . PHE B 1 161 ? 1.63 -30.641 -22.625 1 96.25 161 PHE B C 1
ATOM 4268 O O . PHE B 1 161 ? 1.976 -31.453 -23.484 1 96.25 161 PHE B O 1
ATOM 4275 N N . ALA B 1 162 ? 0.843 -29.594 -22.891 1 96.69 162 ALA B N 1
ATOM 4276 C CA . ALA B 1 162 ? 0.224 -29.422 -24.203 1 96.69 162 ALA B CA 1
ATOM 4277 C C . ALA B 1 162 ? 1.28 -29.234 -25.297 1 96.69 162 ALA B C 1
ATOM 4279 O O . ALA B 1 162 ? 1.17 -29.812 -26.375 1 96.69 162 ALA B O 1
ATOM 4280 N N . GLN B 1 163 ? 2.275 -28.469 -25 1 96.31 163 GLN B N 1
ATOM 4281 C CA . GLN B 1 163 ? 3.346 -28.203 -25.953 1 96.31 163 GLN B CA 1
ATOM 4282 C C . GLN B 1 163 ? 4.074 -29.5 -26.328 1 96.31 163 GLN B C 1
ATOM 4284 O O . GLN B 1 163 ? 4.367 -29.734 -27.5 1 96.31 163 GLN B O 1
ATOM 4289 N N . ARG B 1 164 ? 4.352 -30.281 -25.344 1 96.81 164 ARG B N 1
ATOM 4290 C CA . ARG B 1 164 ? 5.09 -31.516 -25.562 1 96.81 164 ARG B CA 1
ATOM 4291 C C . ARG B 1 164 ? 4.254 -32.531 -26.359 1 96.81 164 ARG B C 1
ATOM 4293 O O . ARG B 1 164 ? 4.781 -33.25 -27.188 1 96.81 164 ARG B O 1
ATOM 4300 N N . VAL B 1 165 ? 2.963 -32.594 -26.078 1 97.31 165 VAL B N 1
ATOM 4301 C CA . VAL B 1 165 ? 2.074 -33.469 -26.828 1 97.31 165 VAL B CA 1
ATOM 4302 C C . VAL B 1 165 ? 2.055 -33.062 -28.297 1 97.31 165 VAL B C 1
ATOM 4304 O O . VAL B 1 165 ? 2.268 -33.906 -29.188 1 97.31 165 VAL B O 1
ATOM 4307 N N . VAL B 1 166 ? 1.878 -31.797 -28.562 1 97.75 166 VAL B N 1
ATOM 4308 C CA . VAL B 1 166 ? 1.75 -31.312 -29.938 1 97.75 166 VAL B CA 1
ATOM 4309 C C . VAL B 1 166 ? 3.082 -31.469 -30.672 1 97.75 166 VAL B C 1
ATOM 4311 O O . VAL B 1 166 ? 3.111 -31.75 -31.859 1 97.75 166 VAL B O 1
ATOM 4314 N N . ALA B 1 167 ? 4.16 -31.266 -29.953 1 97.38 167 ALA B N 1
ATOM 4315 C CA . ALA B 1 167 ? 5.488 -31.422 -30.547 1 97.38 167 ALA B CA 1
ATOM 4316 C C . ALA B 1 167 ? 5.715 -32.875 -31.016 1 97.38 167 ALA B C 1
ATOM 4318 O O . ALA B 1 167 ? 6.512 -33.094 -31.922 1 97.38 167 ALA B O 1
ATOM 4319 N N . SER B 1 168 ? 5.09 -33.812 -30.391 1 96.62 168 SER B N 1
ATOM 4320 C CA . SER B 1 168 ? 5.219 -35.219 -30.781 1 96.62 168 SER B CA 1
ATOM 4321 C C . SER B 1 168 ? 4.469 -35.5 -32.062 1 96.62 168 SER B C 1
ATOM 4323 O O . SER B 1 168 ? 4.699 -36.531 -32.719 1 96.62 168 SER B O 1
ATOM 4325 N N . LEU B 1 169 ? 3.564 -34.625 -32.5 1 96.31 169 LEU B N 1
ATOM 4326 C CA . LEU B 1 169 ? 2.75 -34.812 -33.719 1 96.31 169 LEU B CA 1
ATOM 4327 C C . LEU B 1 169 ? 3.457 -34.25 -34.938 1 96.31 169 LEU B C 1
ATOM 4329 O O . LEU B 1 169 ? 3.361 -34.812 -36.031 1 96.31 169 LEU B O 1
ATOM 4333 N N . THR B 1 170 ? 4.059 -33.094 -34.719 1 96.62 170 THR B N 1
ATOM 4334 C CA . THR B 1 170 ? 4.641 -32.406 -35.875 1 96.62 170 THR B CA 1
ATOM 4335 C C . THR B 1 170 ? 5.82 -31.547 -35.438 1 96.62 170 THR B C 1
ATOM 4337 O O . THR B 1 170 ? 5.812 -30.969 -34.344 1 96.62 170 THR B O 1
ATOM 4340 N N . GLY B 1 171 ? 6.766 -31.422 -36.312 1 96 171 GLY B N 1
ATOM 4341 C CA . GLY B 1 171 ? 7.902 -30.531 -36.062 1 96 171 GLY B CA 1
ATOM 4342 C C . GLY B 1 171 ? 7.672 -29.125 -36.594 1 96 171 GLY B C 1
ATOM 4343 O O . GLY B 1 171 ? 8.492 -28.234 -36.375 1 96 171 GLY B O 1
ATOM 4344 N N . ASP B 1 172 ? 6.535 -28.922 -37.281 1 97.5 172 ASP B N 1
ATOM 4345 C CA . ASP B 1 172 ? 6.215 -27.594 -37.812 1 97.5 172 ASP B CA 1
ATOM 4346 C C . ASP B 1 172 ? 5.723 -26.656 -36.719 1 97.5 172 ASP B C 1
ATOM 4348 O O . ASP B 1 172 ? 4.625 -26.828 -36.188 1 97.5 172 ASP B O 1
ATOM 4352 N N . GLU B 1 173 ? 6.484 -25.625 -36.438 1 96.94 173 GLU B N 1
ATOM 4353 C CA . GLU B 1 173 ? 6.191 -24.703 -35.344 1 96.94 173 GLU B CA 1
ATOM 4354 C C . GLU B 1 173 ? 4.883 -23.953 -35.594 1 96.94 173 GLU B C 1
ATOM 4356 O O . GLU B 1 173 ? 4.133 -23.688 -34.656 1 96.94 173 GLU B O 1
ATOM 4361 N N . GLY B 1 174 ? 4.672 -23.516 -36.75 1 97.56 174 GLY B N 1
ATOM 4362 C CA . GLY B 1 174 ? 3.424 -22.844 -37.094 1 97.56 174 GLY B CA 1
ATOM 4363 C C . GLY B 1 174 ? 2.199 -23.703 -36.844 1 97.56 174 GLY B C 1
ATOM 4364 O O . GLY B 1 174 ? 1.202 -23.219 -36.281 1 97.56 174 GLY B O 1
ATOM 4365 N N . GLU B 1 175 ? 2.314 -24.953 -37.281 1 97.31 175 GLU B N 1
ATOM 4366 C CA . GLU B 1 175 ? 1.217 -25.891 -37.031 1 97.31 175 GLU B CA 1
ATOM 4367 C C . GLU B 1 175 ? 1.014 -26.141 -35.562 1 97.31 175 GLU B C 1
ATOM 4369 O O . GLU B 1 175 ? -0.122 -26.203 -35.094 1 97.31 175 GLU B O 1
ATOM 4374 N N . GLN B 1 176 ? 2.115 -26.297 -34.844 1 97.88 176 GLN B N 1
ATOM 4375 C CA . GLN B 1 176 ? 2.021 -26.484 -33.406 1 97.88 176 GLN B CA 1
ATOM 4376 C C . GLN B 1 176 ? 1.267 -25.328 -32.75 1 97.88 176 GLN B C 1
ATOM 4378 O O . GLN B 1 176 ? 0.335 -25.547 -31.984 1 97.88 176 GLN B O 1
ATOM 4383 N N . GLN B 1 177 ? 1.619 -24.109 -33.156 1 97.38 177 GLN B N 1
ATOM 4384 C CA . GLN B 1 177 ? 1.007 -22.922 -32.562 1 97.38 177 GLN B CA 1
ATOM 4385 C C . GLN B 1 177 ? -0.481 -22.859 -32.906 1 97.38 177 GLN B C 1
ATOM 4387 O O . GLN B 1 177 ? -1.292 -22.453 -32.062 1 97.38 177 GLN B O 1
ATOM 4392 N N . ALA B 1 178 ? -0.793 -23.203 -34.062 1 97.94 178 ALA B N 1
ATOM 4393 C CA . ALA B 1 178 ? -2.191 -23.188 -34.469 1 97.94 178 ALA B CA 1
ATOM 4394 C C . ALA B 1 178 ? -3.029 -24.156 -33.656 1 97.94 178 ALA B C 1
ATOM 4396 O O . ALA B 1 178 ? -4.121 -23.812 -33.188 1 97.94 178 ALA B O 1
ATOM 4397 N N . ILE B 1 179 ? -2.541 -25.375 -33.438 1 98.31 179 ILE B N 1
ATOM 4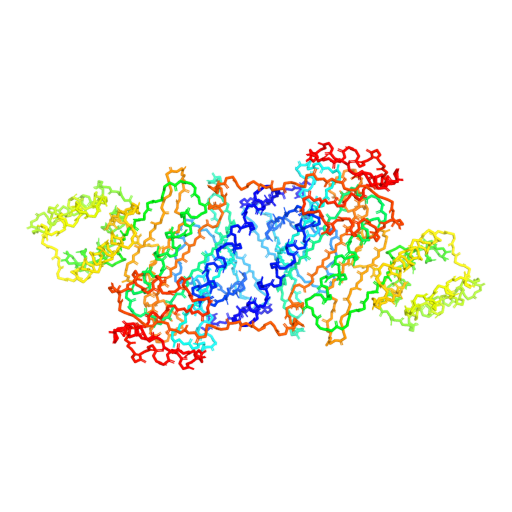398 C CA . ILE B 1 179 ? -3.244 -26.391 -32.656 1 98.31 179 ILE B CA 1
ATOM 4399 C C . ILE B 1 179 ? -3.383 -25.938 -31.219 1 98.31 179 ILE B C 1
ATOM 4401 O O . ILE B 1 179 ? -4.473 -26 -30.641 1 98.31 179 ILE B O 1
ATOM 4405 N N . LEU B 1 180 ? -2.309 -25.422 -30.656 1 97.81 180 LEU B N 1
ATOM 4406 C CA . LEU B 1 180 ? -2.307 -24.969 -29.266 1 97.81 180 LEU B CA 1
ATOM 4407 C C . LEU B 1 180 ? -3.271 -23.812 -29.062 1 97.81 180 LEU B C 1
ATOM 4409 O O . LEU B 1 180 ? -4.055 -23.797 -28.109 1 97.81 180 LEU B O 1
ATOM 4413 N N . THR B 1 181 ? -3.24 -22.859 -29.938 1 96.88 181 THR B N 1
ATOM 4414 C CA . THR B 1 181 ? -4.121 -21.703 -29.844 1 96.88 181 THR B CA 1
ATOM 4415 C C . THR B 1 181 ? -5.582 -22.125 -29.875 1 96.88 181 THR B C 1
ATOM 4417 O O . THR B 1 181 ? -6.387 -21.688 -29.062 1 96.88 181 THR B O 1
ATOM 4420 N N . ALA B 1 182 ? -5.895 -22.953 -30.828 1 97.69 182 ALA B N 1
ATOM 4421 C CA . ALA B 1 182 ? -7.266 -23.438 -30.953 1 97.69 182 ALA B CA 1
ATOM 4422 C C . ALA B 1 182 ? -7.695 -24.219 -29.719 1 97.69 182 ALA B C 1
ATOM 4424 O O . ALA B 1 182 ? -8.836 -24.109 -29.266 1 97.69 182 ALA B O 1
ATOM 4425 N N . LEU B 1 183 ? -6.832 -25.031 -29.156 1 97.69 183 LEU B N 1
ATOM 4426 C CA . LEU B 1 183 ? -7.09 -25.812 -27.953 1 97.69 183 LEU B CA 1
ATOM 4427 C C . LEU B 1 183 ? -7.324 -24.891 -26.75 1 97.69 183 LEU B C 1
ATOM 4429 O O . LEU B 1 183 ? -8.344 -25.016 -26.062 1 97.69 183 LEU B O 1
ATOM 4433 N N . PHE B 1 184 ? -6.395 -23.922 -26.547 1 94.94 184 PHE B N 1
ATOM 4434 C CA . PHE B 1 184 ? -6.418 -23.062 -25.375 1 94.94 184 PHE B CA 1
ATOM 4435 C C . PHE B 1 184 ? -7.59 -22.094 -25.438 1 94.94 184 PHE B C 1
ATOM 4437 O O . PHE B 1 184 ? -8.172 -21.734 -24.406 1 94.94 184 PHE B O 1
ATOM 4444 N N . ASP B 1 185 ? -7.934 -21.719 -26.625 1 93.94 185 ASP B N 1
ATOM 4445 C CA . ASP B 1 185 ? -9.039 -20.797 -26.797 1 93.94 185 ASP B CA 1
ATOM 4446 C C . ASP B 1 185 ? -10.375 -21.531 -26.906 1 93.94 185 ASP B C 1
ATOM 4448 O O . ASP B 1 185 ? -11.414 -20.906 -27.156 1 93.94 185 ASP B O 1
ATOM 4452 N N . LYS B 1 186 ? -10.289 -22.766 -26.828 1 94.44 186 LYS B N 1
ATOM 4453 C CA . LYS B 1 186 ? -11.469 -23.625 -26.875 1 94.44 186 LYS B CA 1
ATOM 4454 C C . LYS B 1 186 ? -12.227 -23.453 -28.188 1 94.44 186 LYS B C 1
ATOM 4456 O O . LYS B 1 186 ? -13.461 -23.406 -28.188 1 94.44 186 LYS B O 1
ATOM 4461 N N . GLN B 1 187 ? -11.492 -23.219 -29.203 1 96.38 187 GLN B N 1
ATOM 4462 C CA . GLN B 1 187 ? -12.062 -23.234 -30.547 1 96.38 187 GLN B CA 1
ATOM 4463 C C . GLN B 1 187 ? -12.156 -24.656 -31.094 1 96.38 187 GLN B C 1
ATOM 4465 O O . GLN B 1 187 ? -11.43 -25.016 -32.031 1 96.38 187 GLN B O 1
ATOM 4470 N N . VAL B 1 188 ? -13.156 -25.359 -30.719 1 96.38 188 VAL B N 1
ATOM 4471 C CA . VAL B 1 188 ? -13.242 -26.797 -30.891 1 96.38 188 VAL B CA 1
ATOM 4472 C C . VAL B 1 188 ? -13.359 -27.156 -32.375 1 96.38 188 VAL B C 1
ATOM 4474 O O . VAL B 1 188 ? -12.656 -28.031 -32.875 1 96.38 188 VAL B O 1
ATOM 4477 N N . PRO B 1 189 ? -14.188 -26.375 -33.188 1 97.31 189 PRO B N 1
ATOM 4478 C CA . PRO B 1 189 ? -14.258 -26.719 -34.625 1 97.31 189 PRO B CA 1
ATOM 4479 C C . PRO B 1 189 ? -12.922 -26.531 -35.344 1 97.31 189 PRO B C 1
ATOM 4481 O O . PRO B 1 189 ? -12.523 -27.391 -36.125 1 97.31 189 PRO B O 1
ATOM 4484 N N . ARG B 1 190 ? -12.32 -25.484 -35 1 98 190 ARG B N 1
ATOM 4485 C CA . ARG B 1 190 ? -11.023 -25.219 -35.625 1 98 190 ARG B CA 1
ATOM 4486 C C . ARG B 1 190 ? -9.992 -26.25 -35.156 1 98 190 ARG B C 1
ATOM 4488 O O . ARG B 1 190 ? -9.219 -26.766 -35.969 1 98 190 ARG B O 1
ATOM 4495 N N . TYR B 1 191 ? -10 -26.531 -33.875 1 98.19 191 TYR B N 1
ATOM 4496 C CA . TYR B 1 191 ? -9.102 -27.531 -33.312 1 98.19 191 TYR B CA 1
ATOM 4497 C C . TYR B 1 191 ? -9.297 -28.891 -33.969 1 98.19 191 TYR B C 1
ATOM 4499 O O . TYR B 1 191 ? -8.328 -29.516 -34.406 1 98.19 191 TYR B O 1
ATOM 4507 N N . THR B 1 192 ? -10.5 -29.297 -34.188 1 97.62 192 THR B N 1
ATOM 4508 C CA . THR B 1 192 ? -10.836 -30.578 -34.812 1 97.62 192 THR B CA 1
ATOM 4509 C C . THR B 1 192 ? -10.312 -30.641 -36.25 1 97.62 192 THR B C 1
ATOM 4511 O O . THR B 1 192 ? -9.797 -31.672 -36.688 1 97.62 192 THR B O 1
ATOM 4514 N N . LYS B 1 193 ? -10.469 -29.531 -36.938 1 98.06 193 LYS B N 1
ATOM 4515 C CA . LYS B 1 193 ? -9.969 -29.469 -38.281 1 98.06 193 LYS B CA 1
ATOM 4516 C C . LYS B 1 193 ? -8.453 -29.609 -38.344 1 98.06 193 LYS B C 1
ATOM 4518 O O . LYS B 1 193 ? -7.914 -30.297 -39.219 1 98.06 193 LYS B O 1
ATOM 4523 N N . LEU B 1 194 ? -7.797 -28.984 -37.438 1 98.19 194 LEU B N 1
ATOM 4524 C CA . LEU B 1 194 ? -6.336 -28.969 -37.406 1 98.19 194 LEU B CA 1
ATOM 4525 C C . LEU B 1 194 ? -5.777 -30.359 -37.094 1 98.19 194 LEU B C 1
ATOM 4527 O O . LEU B 1 194 ? -4.734 -30.75 -37.625 1 98.19 194 LEU B O 1
ATOM 4531 N N . ILE B 1 195 ? -6.488 -31.141 -36.281 1 98 195 ILE B N 1
ATOM 4532 C CA . ILE B 1 195 ? -5.926 -32.438 -35.844 1 98 195 ILE B CA 1
ATOM 4533 C C . ILE B 1 195 ? -6.375 -33.531 -36.812 1 98 195 ILE B C 1
ATOM 4535 O O . ILE B 1 195 ? -5.906 -34.656 -36.688 1 98 195 ILE B O 1
ATOM 4539 N N . ALA B 1 196 ? -7.211 -33.312 -37.781 1 97.56 196 ALA B N 1
ATOM 4540 C CA . ALA B 1 196 ? -7.781 -34.312 -38.656 1 97.56 196 ALA B CA 1
ATOM 4541 C C . ALA B 1 196 ? -6.688 -35.062 -39.438 1 97.56 196 ALA B C 1
ATOM 4543 O O . ALA B 1 196 ? -6.832 -36.25 -39.719 1 97.56 196 ALA B O 1
ATOM 4544 N N . LYS B 1 197 ? -5.707 -34.469 -39.781 1 96.38 197 LYS B N 1
ATOM 4545 C CA . LYS B 1 197 ? -4.641 -35.094 -40.562 1 96.38 197 LYS B CA 1
ATOM 4546 C C . LYS B 1 197 ? -3.887 -36.125 -39.719 1 96.38 197 LYS B C 1
ATOM 4548 O O . LYS B 1 197 ? -3.133 -36.938 -40.281 1 96.38 197 LYS B O 1
ATOM 4553 N N . TYR B 1 198 ? -4.113 -36.125 -38.438 1 97.12 198 TYR B N 1
ATOM 4554 C CA . TYR B 1 198 ? -3.422 -37.094 -37.562 1 97.12 198 TYR B CA 1
ATOM 4555 C C . TYR B 1 198 ? -4.34 -38.25 -37.188 1 97.12 198 TYR B C 1
ATOM 4557 O O . TYR B 1 198 ? -4.113 -38.938 -36.188 1 97.12 198 TYR B O 1
ATOM 4565 N N . ARG B 1 199 ? -5.328 -38.5 -37.938 1 96.12 199 ARG B N 1
ATOM 4566 C CA . ARG B 1 199 ? -6.355 -39.5 -37.688 1 96.12 199 ARG B CA 1
ATOM 4567 C C . ARG B 1 199 ? -5.746 -40.875 -37.625 1 96.12 199 ARG B C 1
ATOM 4569 O O . ARG B 1 199 ? -6.254 -41.75 -36.906 1 96.12 199 ARG B O 1
ATOM 4576 N N . ALA B 1 200 ? -4.703 -41.125 -38.281 1 95.31 200 ALA B N 1
ATOM 4577 C CA . ALA B 1 200 ? -4.098 -42.438 -38.375 1 95.31 200 ALA B CA 1
ATOM 4578 C C . ALA B 1 200 ? -3.166 -42.688 -37.188 1 95.31 200 ALA B C 1
ATOM 4580 O O . ALA B 1 200 ? -2.744 -43.812 -36.938 1 95.31 200 ALA B O 1
ATOM 4581 N N . GLN B 1 201 ? -2.902 -41.688 -36.469 1 94.69 201 GLN B N 1
ATOM 4582 C CA . GLN B 1 201 ? -1.991 -41.812 -35.312 1 94.69 201 GLN B CA 1
ATOM 4583 C C . GLN B 1 201 ? -2.695 -42.438 -34.125 1 94.69 201 GLN B C 1
ATOM 4585 O O . GLN B 1 201 ? -3.867 -42.156 -33.875 1 94.69 201 GLN B O 1
ATOM 4590 N N . PRO B 1 202 ? -1.973 -43.219 -33.406 1 95.12 202 PRO B N 1
ATOM 4591 C CA . PRO B 1 202 ? -2.543 -43.844 -32.188 1 95.12 202 PRO B CA 1
ATOM 4592 C C . PRO B 1 202 ? -3.053 -42.812 -31.188 1 95.12 202 PRO B C 1
ATOM 4594 O O . PRO B 1 202 ? -3.994 -43.094 -30.438 1 95.12 202 PRO B O 1
ATOM 4597 N N . LEU B 1 203 ? -2.498 -41.625 -31.203 1 95.94 203 LEU B N 1
ATOM 4598 C CA . LEU B 1 203 ? -2.799 -40.594 -30.234 1 95.94 203 LEU B CA 1
ATOM 4599 C C . LEU B 1 203 ? -4.098 -39.875 -30.594 1 95.94 203 LEU B C 1
ATOM 4601 O O . LEU B 1 203 ? -4.59 -39.031 -29.828 1 95.94 203 LEU B O 1
ATOM 4605 N N . TYR B 1 204 ? -4.695 -40.156 -31.672 1 96.88 204 TYR B N 1
ATOM 4606 C CA . TYR B 1 204 ? -5.777 -39.344 -32.25 1 96.88 204 TYR B CA 1
ATOM 4607 C C . TYR B 1 204 ? -6.996 -39.375 -31.328 1 96.88 204 TYR B C 1
ATOM 4609 O O . TYR B 1 204 ? -7.68 -38.344 -31.188 1 96.88 204 TYR B O 1
ATOM 4617 N N . ASP B 1 205 ? -7.355 -40.531 -30.766 1 95.25 205 ASP B N 1
ATOM 4618 C CA . ASP B 1 205 ? -8.508 -40.594 -29.875 1 95.25 205 ASP B CA 1
ATOM 4619 C C . ASP B 1 205 ? -8.336 -39.625 -28.688 1 95.25 205 ASP B C 1
ATOM 4621 O O . ASP B 1 205 ? -9.289 -39 -28.266 1 95.25 205 ASP B O 1
ATOM 4625 N N . PHE B 1 206 ? -7.184 -39.594 -28.156 1 96.12 206 PHE B N 1
ATOM 4626 C CA . PHE B 1 206 ? -6.879 -38.625 -27.094 1 96.12 206 PHE B CA 1
ATOM 4627 C C . PHE B 1 206 ? -7.051 -37.188 -27.609 1 96.12 206 PHE B C 1
ATOM 4629 O O . PHE B 1 206 ? -7.656 -36.344 -26.922 1 96.12 206 PHE B O 1
ATOM 4636 N N . LEU B 1 207 ? -6.461 -36.875 -28.781 1 97.62 207 LEU B N 1
ATOM 4637 C CA . LEU B 1 207 ? -6.547 -35.531 -29.344 1 97.62 207 LEU B CA 1
ATOM 4638 C C . LEU B 1 207 ? -8 -35.062 -29.469 1 97.62 207 LEU B C 1
ATOM 4640 O O . LEU B 1 207 ? -8.32 -33.906 -29.188 1 97.62 207 LEU B O 1
ATOM 4644 N N . LYS B 1 208 ? -8.836 -35.969 -29.812 1 95.81 208 LYS B N 1
ATOM 4645 C CA . LYS B 1 208 ? -10.258 -35.656 -29.984 1 95.81 208 LYS B CA 1
ATOM 4646 C C . LYS B 1 208 ? -10.906 -35.281 -28.656 1 95.81 208 LYS B C 1
ATOM 4648 O O . LYS B 1 208 ? -11.742 -34.375 -28.609 1 95.81 208 LYS B O 1
ATOM 4653 N N . ALA B 1 209 ? -10.539 -35.969 -27.609 1 94.5 209 ALA B N 1
ATOM 4654 C CA . ALA B 1 209 ? -11.164 -35.781 -26.312 1 94.5 209 ALA B CA 1
ATOM 4655 C C . ALA B 1 209 ? -10.508 -34.625 -25.547 1 94.5 209 ALA B C 1
ATOM 4657 O O . ALA B 1 209 ? -11.07 -34.125 -24.562 1 94.5 209 ALA B O 1
ATOM 4658 N N . TRP B 1 210 ? -9.359 -34.188 -25.938 1 96 210 TRP B N 1
ATOM 4659 C CA . TRP B 1 210 ? -8.438 -33.312 -25.219 1 96 210 TRP B CA 1
ATOM 4660 C C . TRP B 1 210 ? -9.109 -31.984 -24.844 1 96 210 TRP B C 1
ATOM 4662 O O . TRP B 1 210 ? -8.969 -31.516 -23.719 1 96 210 TRP B O 1
ATOM 4672 N N . PRO B 1 211 ? -9.898 -31.344 -25.641 1 94.62 211 PRO B N 1
ATOM 4673 C CA . PRO B 1 211 ? -10.5 -30.062 -25.281 1 94.62 211 PRO B CA 1
ATOM 4674 C C . PRO B 1 211 ? -11.414 -30.156 -24.062 1 94.62 211 PRO B C 1
ATOM 4676 O O . PRO B 1 211 ? -11.68 -29.156 -23.406 1 94.62 211 PRO B O 1
ATOM 4679 N N . ARG B 1 212 ? -11.789 -31.359 -23.703 1 88 212 ARG B N 1
ATOM 4680 C CA . ARG B 1 212 ? -12.703 -31.547 -22.578 1 88 212 ARG B CA 1
ATOM 4681 C C . ARG B 1 212 ? -12 -32.25 -21.422 1 88 212 ARG B C 1
ATOM 4683 O O . ARG B 1 212 ? -12.648 -32.781 -20.516 1 88 212 ARG B O 1
ATOM 4690 N N . LEU B 1 213 ? -10.711 -32.344 -21.5 1 86.62 213 LEU B N 1
ATOM 4691 C CA . LEU B 1 213 ? -9.945 -33.031 -20.484 1 86.62 213 LEU B CA 1
ATOM 4692 C C . LEU B 1 213 ? -9.734 -32.188 -19.25 1 86.62 213 LEU B C 1
ATOM 4694 O O . LEU B 1 213 ? -8.609 -31.734 -18.969 1 86.62 213 LEU B O 1
ATOM 4698 N N . PHE B 1 214 ? -10.719 -31.844 -18.609 1 91 214 PHE B N 1
ATOM 4699 C CA . PHE B 1 214 ? -10.664 -31.141 -17.344 1 91 214 PHE B CA 1
ATOM 4700 C C . PHE B 1 214 ? -11.758 -31.641 -16.391 1 91 214 PHE B C 1
ATOM 4702 O O . PHE B 1 214 ? -12.844 -32.031 -16.844 1 91 214 PHE B O 1
ATOM 4709 N N . GLY B 1 215 ? -11.383 -31.703 -15.102 1 94.44 215 GLY B N 1
ATOM 4710 C CA . GLY B 1 215 ? -12.328 -32.188 -14.109 1 94.44 215 GLY B CA 1
ATOM 4711 C C . GLY B 1 215 ? -11.664 -32.875 -12.938 1 94.44 215 GLY B C 1
ATOM 4712 O O . GLY B 1 215 ? -10.555 -32.531 -12.547 1 94.44 215 GLY B O 1
ATOM 4713 N N . ARG B 1 216 ? -12.359 -33.844 -12.414 1 96.38 216 ARG B N 1
ATOM 4714 C CA . ARG B 1 216 ? -11.875 -34.562 -11.242 1 96.38 216 ARG B CA 1
ATOM 4715 C C . ARG B 1 216 ? -10.609 -35.344 -11.57 1 96.38 216 ARG B C 1
ATOM 4717 O O . ARG B 1 216 ? -10.523 -35.969 -12.617 1 96.38 216 ARG B O 1
ATOM 4724 N N . PRO B 1 217 ? -9.664 -35.281 -10.641 1 97.12 217 PRO B N 1
ATOM 4725 C CA . PRO B 1 217 ? -8.367 -35.906 -10.914 1 97.12 217 PRO B CA 1
ATOM 4726 C C . PRO B 1 217 ? -8.484 -37.375 -11.281 1 97.12 217 PRO B C 1
ATOM 4728 O O . PRO B 1 217 ? -7.832 -37.844 -12.227 1 97.12 217 PRO B O 1
ATOM 4731 N N . GLU B 1 218 ? -9.328 -38.156 -10.617 1 95.25 218 GLU B N 1
ATOM 4732 C CA . GLU B 1 218 ? -9.477 -39.594 -10.867 1 95.25 218 GLU B CA 1
ATOM 4733 C C . GLU B 1 218 ? -9.898 -39.844 -12.305 1 95.25 218 GLU B C 1
ATOM 4735 O O . GLU B 1 218 ? -9.375 -40.781 -12.953 1 95.25 218 GLU B O 1
ATOM 4740 N N . CYS B 1 219 ? -10.82 -39.094 -12.75 1 94.56 219 CYS B N 1
ATOM 4741 C CA . CYS B 1 219 ? -11.32 -39.25 -14.117 1 94.56 219 CYS B CA 1
ATOM 4742 C C . CYS B 1 219 ? -10.242 -38.875 -15.133 1 94.56 219 CYS B C 1
ATOM 4744 O O . CYS B 1 219 ? -10.023 -39.594 -16.094 1 94.56 219 CYS B O 1
ATOM 4746 N N . ILE B 1 220 ? -9.57 -37.812 -14.883 1 95.19 220 ILE B N 1
ATOM 4747 C CA . ILE B 1 220 ? -8.57 -37.312 -15.805 1 95.19 220 ILE B CA 1
ATOM 4748 C C . ILE B 1 220 ? -7.391 -38.281 -15.875 1 95.19 220 ILE B C 1
ATOM 4750 O O . ILE B 1 220 ? -6.926 -38.625 -16.969 1 95.19 220 ILE B O 1
ATOM 4754 N N . PHE B 1 221 ? -6.895 -38.781 -14.766 1 95.75 221 PHE B N 1
ATOM 4755 C CA . PHE B 1 221 ? -5.742 -39.688 -14.742 1 95.75 221 PHE B CA 1
ATOM 4756 C C . PHE B 1 221 ? -6.074 -41 -15.414 1 95.75 221 PHE B C 1
ATOM 4758 O O . PHE B 1 221 ? -5.211 -41.625 -16.047 1 95.75 221 PHE B O 1
ATOM 4765 N N . LYS B 1 222 ? -7.316 -41.438 -15.281 1 94.31 222 LYS B N 1
ATOM 4766 C CA . LYS B 1 222 ? -7.754 -42.656 -15.969 1 94.31 222 LYS B CA 1
ATOM 4767 C C . LYS B 1 222 ? -7.695 -42.469 -17.484 1 94.31 222 LYS B C 1
ATOM 4769 O O . LYS B 1 222 ? -7.207 -43.344 -18.203 1 94.31 222 LYS B O 1
ATOM 4774 N N . GLU B 1 223 ? -8.188 -41.375 -17.906 1 92.75 223 GLU B N 1
ATOM 4775 C CA . GLU B 1 223 ? -8.164 -41.062 -19.328 1 92.75 223 GLU B CA 1
ATOM 4776 C C . GLU B 1 223 ? -6.73 -40.969 -19.844 1 92.75 223 GLU B C 1
ATOM 4778 O O . GLU B 1 223 ? -6.414 -41.438 -20.938 1 92.75 223 GLU B O 1
ATOM 4783 N N . LEU B 1 224 ? -5.895 -40.344 -19.094 1 95.06 224 LEU B N 1
ATOM 4784 C CA . LEU B 1 224 ? -4.5 -40.156 -19.484 1 95.06 224 LEU B CA 1
ATOM 4785 C C . LEU B 1 224 ? -3.766 -41.5 -19.516 1 95.06 224 LEU B C 1
ATOM 4787 O O . LEU B 1 224 ? -2.92 -41.719 -20.391 1 95.06 224 LEU B O 1
ATOM 4791 N N . ALA B 1 225 ? -4.062 -42.375 -18.609 1 93.75 225 ALA B N 1
ATOM 4792 C CA . ALA B 1 225 ? -3.418 -43.688 -18.531 1 93.75 225 ALA B CA 1
ATOM 4793 C C . ALA B 1 225 ? -3.779 -44.531 -19.75 1 93.75 225 ALA B C 1
ATOM 4795 O O . ALA B 1 225 ? -2.988 -45.375 -20.172 1 93.75 225 ALA B O 1
ATOM 4796 N N . ALA B 1 226 ? -4.945 -44.281 -20.297 1 92.75 226 ALA B N 1
ATOM 4797 C CA . ALA B 1 226 ? -5.434 -45.062 -21.422 1 92.75 226 ALA B CA 1
ATOM 4798 C C . ALA B 1 226 ? -4.859 -44.562 -22.75 1 92.75 226 ALA B C 1
ATOM 4800 O O . ALA B 1 226 ? -4.918 -45.25 -23.766 1 92.75 226 ALA B O 1
ATOM 4801 N N . ALA B 1 227 ? -4.32 -43.375 -22.719 1 94.44 227 ALA B N 1
ATOM 4802 C CA . ALA B 1 227 ? -3.828 -42.75 -23.953 1 94.44 227 ALA B CA 1
ATOM 4803 C C . ALA B 1 227 ? -2.346 -43.062 -24.156 1 94.44 227 ALA B C 1
ATOM 4805 O O . ALA B 1 227 ? -1.569 -43.094 -23.203 1 94.44 227 ALA B O 1
ATOM 4806 N N . PRO B 1 228 ? -1.99 -43.312 -25.438 1 95.5 228 PRO B N 1
ATOM 4807 C CA . PRO B 1 228 ? -0.572 -43.531 -25.734 1 95.5 228 PRO B CA 1
ATOM 4808 C C . PRO B 1 228 ? 0.216 -42.219 -25.812 1 95.5 228 PRO B C 1
ATOM 4810 O O . PRO B 1 228 ? 0.759 -41.875 -26.859 1 95.5 228 PRO B O 1
ATOM 4813 N N . LEU B 1 229 ? 0.311 -41.594 -24.656 1 96.56 229 LEU B N 1
ATOM 4814 C CA . LEU B 1 229 ? 0.979 -40.312 -24.578 1 96.56 229 LEU B CA 1
ATOM 4815 C C . LEU B 1 229 ? 2.486 -40.469 -24.75 1 96.56 229 LEU B C 1
ATOM 4817 O O . LEU B 1 229 ? 3.053 -41.5 -24.422 1 96.56 229 LEU B O 1
ATOM 4821 N N . PRO B 1 230 ? 3.119 -39.469 -25.328 1 95.88 230 PRO B N 1
ATOM 4822 C CA . PRO B 1 230 ? 4.57 -39.531 -25.5 1 95.88 230 PRO B CA 1
ATOM 4823 C C . PRO B 1 230 ? 5.324 -39.594 -24.172 1 95.88 230 PRO B C 1
ATOM 4825 O O . PRO B 1 230 ? 4.836 -39.094 -23.156 1 95.88 230 PRO B O 1
ATOM 4828 N N . GLU B 1 231 ? 6.535 -40.156 -24.219 1 96 231 GLU B N 1
ATOM 4829 C CA . GLU B 1 231 ? 7.383 -40.312 -23.047 1 96 231 GLU B CA 1
ATOM 4830 C C . GLU B 1 231 ? 7.73 -38.938 -22.438 1 96 231 GLU B C 1
ATOM 4832 O O . GLU B 1 231 ? 7.898 -38.844 -21.219 1 96 231 GLU B O 1
ATOM 4837 N N . THR B 1 232 ? 7.738 -37.938 -23.234 1 95.69 232 THR B N 1
ATOM 4838 C CA . THR B 1 232 ? 8.188 -36.594 -22.844 1 95.69 232 THR B CA 1
ATOM 4839 C C . THR B 1 232 ? 7.211 -35.969 -21.859 1 95.69 232 THR B C 1
ATOM 4841 O O . THR B 1 232 ? 7.551 -35.031 -21.156 1 95.69 232 THR B O 1
ATOM 4844 N N . VAL B 1 233 ? 5.973 -36.469 -21.75 1 96.38 233 VAL B N 1
ATOM 4845 C CA . VAL B 1 233 ? 4.996 -35.844 -20.875 1 96.38 233 VAL B CA 1
ATOM 4846 C C . VAL B 1 233 ? 4.863 -36.625 -19.578 1 96.38 233 VAL B C 1
ATOM 4848 O O . VAL B 1 233 ? 4.195 -36.219 -18.641 1 96.38 233 VAL B O 1
ATOM 4851 N N . GLN B 1 234 ? 5.488 -37.781 -19.5 1 96.19 234 GLN B N 1
ATOM 4852 C CA . GLN B 1 234 ? 5.324 -38.688 -18.375 1 96.19 234 GLN B CA 1
ATOM 4853 C C . GLN B 1 234 ? 5.809 -38.031 -17.078 1 96.19 234 GLN B C 1
ATOM 4855 O O . GLN B 1 234 ? 5.168 -38.188 -16.031 1 96.19 234 GLN B O 1
ATOM 4860 N N . PRO B 1 235 ? 6.965 -37.344 -17.109 1 93.88 235 PRO B N 1
ATOM 4861 C CA . PRO B 1 235 ? 7.395 -36.656 -15.883 1 93.88 235 PRO B CA 1
ATOM 4862 C C . PRO B 1 235 ? 6.363 -35.656 -15.367 1 93.88 235 PRO B C 1
ATOM 4864 O O . PRO B 1 235 ? 6.152 -35.562 -14.156 1 93.88 235 PRO B O 1
ATOM 4867 N N . SER B 1 236 ? 5.734 -34.938 -16.25 1 94.19 236 SER B N 1
ATOM 4868 C CA . SER B 1 236 ? 4.699 -34 -15.875 1 94.19 236 SER B CA 1
ATOM 4869 C C . SER B 1 236 ? 3.506 -34.688 -15.234 1 94.19 236 SER B C 1
ATOM 4871 O O . SER B 1 236 ? 2.957 -34.219 -14.242 1 94.19 236 SER B O 1
ATOM 4873 N N . LEU B 1 237 ? 3.117 -35.781 -15.812 1 95.88 237 LEU B N 1
ATOM 4874 C CA . LEU B 1 237 ? 1.979 -36.531 -15.297 1 95.88 237 LEU B CA 1
ATOM 4875 C C . LEU B 1 237 ? 2.279 -37.094 -13.914 1 95.88 237 LEU B C 1
ATOM 4877 O O . LEU B 1 237 ? 1.427 -37.031 -13.023 1 95.88 237 LEU B O 1
ATOM 4881 N N . LYS B 1 238 ? 3.447 -37.594 -13.758 1 95.56 238 LYS B N 1
ATOM 4882 C CA . LYS B 1 238 ? 3.846 -38.125 -12.461 1 95.56 238 LYS B CA 1
ATOM 4883 C C . LYS B 1 238 ? 3.848 -37.062 -11.383 1 95.56 238 LYS B C 1
ATOM 4885 O O . LYS B 1 238 ? 3.4 -37.281 -10.258 1 95.56 238 LYS B O 1
ATOM 4890 N N . ARG B 1 239 ? 4.383 -35.906 -11.742 1 95.62 239 ARG B N 1
ATOM 4891 C CA . ARG B 1 239 ? 4.391 -34.781 -10.812 1 95.62 239 ARG B CA 1
ATOM 4892 C C . ARG B 1 239 ? 2.971 -34.406 -10.414 1 95.62 239 ARG B C 1
ATOM 4894 O O . ARG B 1 239 ? 2.686 -34.188 -9.234 1 95.62 239 ARG B O 1
ATOM 4901 N N . LEU B 1 240 ? 2.107 -34.312 -11.375 1 96.81 240 LEU B N 1
ATOM 4902 C CA . LEU B 1 240 ? 0.717 -33.938 -11.117 1 96.81 240 LEU B CA 1
ATOM 4903 C C . LEU B 1 240 ? 0.052 -34.969 -10.195 1 96.81 240 LEU B C 1
ATOM 4905 O O . LEU B 1 240 ? -0.661 -34.562 -9.266 1 96.81 240 LEU B O 1
ATOM 4909 N N . GLN B 1 241 ? 0.283 -36.188 -10.469 1 97.25 241 GLN B N 1
ATOM 4910 C CA . GLN B 1 241 ? -0.275 -37.25 -9.641 1 97.25 241 GLN B CA 1
ATOM 4911 C C . GLN B 1 241 ? 0.231 -37.156 -8.203 1 97.25 241 GLN B C 1
ATOM 4913 O O . GLN B 1 241 ? -0.539 -37.312 -7.254 1 97.25 241 GLN B O 1
ATOM 4918 N N . THR B 1 242 ? 1.495 -36.875 -8.086 1 97.12 242 THR B N 1
ATOM 4919 C CA . THR B 1 242 ? 2.104 -36.75 -6.77 1 97.12 242 THR B CA 1
ATOM 4920 C C . THR B 1 242 ? 1.472 -35.594 -6 1 97.12 242 THR B C 1
ATOM 4922 O O . THR B 1 242 ? 1.138 -35.719 -4.824 1 97.12 242 THR B O 1
ATOM 4925 N N . VAL B 1 243 ? 1.291 -34.469 -6.629 1 97.94 243 VAL B N 1
ATOM 4926 C CA . VAL B 1 243 ? 0.73 -33.281 -5.988 1 97.94 243 VAL B CA 1
ATOM 4927 C C . VAL B 1 243 ? -0.723 -33.531 -5.598 1 97.94 243 VAL B C 1
ATOM 4929 O O . VAL B 1 243 ? -1.147 -33.219 -4.492 1 97.94 243 VAL B O 1
ATOM 4932 N N . VAL B 1 244 ? -1.479 -34.156 -6.484 1 98 244 VAL B N 1
ATOM 4933 C CA . VAL B 1 244 ? -2.875 -34.469 -6.203 1 98 244 VAL B CA 1
ATOM 4934 C C . VAL B 1 244 ? -2.965 -35.406 -4.996 1 98 244 VAL B C 1
ATOM 4936 O O . VAL B 1 244 ? -3.768 -35.156 -4.086 1 98 244 VAL B O 1
ATOM 4939 N N . ALA B 1 245 ? -2.158 -36.406 -4.992 1 97.38 245 ALA B N 1
ATOM 4940 C CA . ALA B 1 245 ? -2.152 -37.375 -3.877 1 97.38 245 ALA B CA 1
ATOM 4941 C C . ALA B 1 245 ? -1.804 -36.656 -2.568 1 97.38 245 ALA B C 1
ATOM 4943 O O . ALA B 1 245 ? -2.434 -36.906 -1.537 1 97.38 245 ALA B O 1
ATOM 4944 N N . TRP B 1 246 ? -0.827 -35.812 -2.623 1 96.81 246 TRP B N 1
ATOM 4945 C CA . TRP B 1 246 ? -0.415 -35.062 -1.451 1 96.81 246 TRP B CA 1
ATOM 4946 C C . TRP B 1 246 ? -1.559 -34.188 -0.939 1 96.81 246 TRP B C 1
ATOM 4948 O O . TRP B 1 246 ? -1.814 -34.125 0.266 1 96.81 246 TRP B O 1
ATOM 4958 N N . MET B 1 247 ? -2.215 -33.5 -1.825 1 97.62 247 MET B N 1
ATOM 4959 C CA . MET B 1 247 ? -3.309 -32.594 -1.437 1 97.62 247 MET B CA 1
ATOM 4960 C C . MET B 1 247 ? -4.457 -33.406 -0.821 1 97.62 247 MET B C 1
ATOM 4962 O O . MET B 1 247 ? -5.039 -32.969 0.183 1 97.62 247 MET B O 1
ATOM 4966 N N . GLN B 1 248 ? -4.766 -34.562 -1.423 1 96.19 248 GLN B N 1
ATOM 4967 C CA . GLN B 1 248 ? -5.844 -35.375 -0.905 1 96.19 248 GLN B CA 1
ATOM 4968 C C . GLN B 1 248 ? -5.531 -35.875 0.506 1 96.19 248 GLN B C 1
ATOM 4970 O O . GLN B 1 248 ? -6.438 -36.031 1.328 1 96.19 248 GLN B O 1
ATOM 4975 N N . GLN B 1 249 ? -4.309 -36.031 0.793 1 94.88 249 GLN B N 1
ATOM 4976 C CA . GLN B 1 249 ? -3.879 -36.5 2.107 1 94.88 249 GLN B CA 1
ATOM 4977 C C . GLN B 1 249 ? -3.828 -35.344 3.111 1 94.88 249 GLN B C 1
ATOM 4979 O O . GLN B 1 249 ? -4.27 -35.5 4.254 1 94.88 249 GLN B O 1
ATOM 4984 N N . THR B 1 250 ? -3.283 -34.219 2.727 1 93.62 250 THR B N 1
ATOM 4985 C CA . THR B 1 250 ? -2.959 -33.156 3.662 1 93.62 250 THR B CA 1
ATOM 4986 C C . THR B 1 250 ? -4.117 -32.156 3.775 1 93.62 250 THR B C 1
ATOM 4988 O O . THR B 1 250 ? -4.234 -31.438 4.77 1 93.62 250 THR B O 1
ATOM 4991 N N . MET B 1 251 ? -4.93 -32.062 2.756 1 93.94 251 MET B N 1
ATOM 4992 C CA . MET B 1 251 ? -6.098 -31.188 2.744 1 93.94 251 MET B CA 1
ATOM 4993 C C . MET B 1 251 ? -7.305 -31.891 2.139 1 93.94 251 MET B C 1
ATOM 4995 O O . MET B 1 251 ? -7.805 -31.5 1.088 1 93.94 251 MET B O 1
ATOM 4999 N N . PRO B 1 252 ? -7.895 -32.812 2.871 1 93 252 PRO B N 1
ATOM 5000 C CA . PRO B 1 252 ? -8.914 -33.719 2.324 1 93 252 PRO B CA 1
ATOM 5001 C C . PRO B 1 252 ? -10.211 -33 1.974 1 93 252 PRO B C 1
ATOM 5003 O O . PRO B 1 252 ? -10.969 -33.438 1.117 1 93 252 PRO B O 1
ATOM 5006 N N . GLU B 1 253 ? -10.492 -31.859 2.547 1 93.94 253 GLU B N 1
ATOM 5007 C CA . GLU B 1 253 ? -11.734 -31.141 2.277 1 93.94 253 GLU B CA 1
ATOM 5008 C C . GLU B 1 253 ? -11.594 -30.219 1.066 1 93.94 253 GLU B C 1
ATOM 5010 O O . GLU B 1 253 ? -12.578 -29.656 0.596 1 93.94 253 GLU B O 1
ATOM 5015 N N . GLN B 1 254 ? -10.398 -30.078 0.564 1 95.25 254 GLN B N 1
ATOM 5016 C CA . GLN B 1 254 ? -10.156 -29.188 -0.564 1 95.25 254 GLN B CA 1
ATOM 5017 C C . GLN B 1 254 ? -10.633 -29.812 -1.872 1 95.25 254 GLN B C 1
ATOM 5019 O O . GLN B 1 254 ? -10.234 -30.922 -2.221 1 95.25 254 GLN B O 1
ATOM 5024 N N . VAL B 1 255 ? -11.5 -29.078 -2.561 1 95.56 255 VAL B N 1
ATOM 5025 C CA . VAL B 1 255 ? -11.93 -29.516 -3.887 1 95.56 255 VAL B CA 1
ATOM 5026 C C . VAL B 1 255 ? -10.805 -29.281 -4.895 1 95.56 255 VAL B C 1
ATOM 5028 O O . VAL B 1 255 ? -10.289 -28.172 -5 1 95.56 255 VAL B O 1
ATOM 5031 N N . ILE B 1 256 ? -10.422 -30.312 -5.629 1 97.31 256 ILE B N 1
ATOM 5032 C CA . ILE B 1 256 ? -9.312 -30.25 -6.57 1 97.31 256 ILE B CA 1
ATOM 5033 C C . ILE B 1 256 ? -9.789 -30.656 -7.961 1 97.31 256 ILE B C 1
ATOM 5035 O O . ILE B 1 256 ? -10.594 -31.578 -8.102 1 97.31 256 ILE B O 1
ATOM 5039 N N . SER B 1 257 ? -9.344 -29.984 -8.969 1 96.88 257 SER B N 1
ATOM 5040 C CA . SER B 1 257 ? -9.531 -30.375 -10.359 1 96.88 257 SER B CA 1
ATOM 5041 C C . SER B 1 257 ? -8.219 -30.297 -11.141 1 96.88 257 SER B C 1
ATOM 5043 O O . SER B 1 257 ? -7.242 -29.719 -10.656 1 96.88 257 SER B O 1
ATOM 5045 N N . VAL B 1 258 ? -8.203 -30.969 -12.273 1 97.75 258 VAL B N 1
ATOM 5046 C CA . VAL B 1 258 ? -7.062 -30.953 -13.18 1 97.75 258 VAL B CA 1
ATOM 5047 C C . VAL B 1 258 ? -7.508 -30.453 -14.555 1 97.75 258 VAL B C 1
ATOM 5049 O O . VAL B 1 258 ? -8.555 -30.875 -15.062 1 97.75 258 VAL B O 1
ATOM 5052 N N . ASP B 1 259 ? -6.766 -29.531 -15.102 1 96.69 259 ASP B N 1
ATOM 5053 C CA . ASP B 1 259 ? -7.004 -29.031 -16.453 1 96.69 259 ASP B CA 1
ATOM 5054 C C . ASP B 1 259 ? -5.715 -29.031 -17.266 1 96.69 259 ASP B C 1
ATOM 5056 O O . ASP B 1 259 ? -4.801 -28.25 -16.984 1 96.69 259 ASP B O 1
ATOM 5060 N N . LEU B 1 260 ? -5.621 -29.844 -18.281 1 96 260 LEU B N 1
ATOM 5061 C CA . LEU B 1 260 ? -4.438 -29.922 -19.141 1 96 260 LEU B CA 1
ATOM 5062 C C . LEU B 1 260 ? -4.73 -29.375 -20.531 1 96 260 LEU B C 1
ATOM 5064 O O . LEU B 1 260 ? -4.023 -29.688 -21.484 1 96 260 LEU B O 1
ATOM 5068 N N . SER B 1 261 ? -5.82 -28.609 -20.672 1 95.12 261 SER B N 1
ATOM 5069 C CA . SER B 1 261 ? -6.223 -28.062 -21.969 1 95.12 261 SER B CA 1
ATOM 5070 C C . SER B 1 261 ? -6.172 -26.547 -21.953 1 95.12 261 SER B C 1
ATOM 5072 O O . SER B 1 261 ? -6.652 -25.891 -22.891 1 95.12 261 SER B O 1
ATOM 5074 N N . SER B 1 262 ? -5.637 -25.969 -20.875 1 93.19 262 SER B N 1
ATOM 5075 C CA . SER B 1 262 ? -5.562 -24.516 -20.734 1 93.19 262 SER B CA 1
ATOM 5076 C C . SER B 1 262 ? -4.117 -24.031 -20.734 1 93.19 262 SER B C 1
ATOM 5078 O O . SER B 1 262 ? -3.209 -24.781 -20.375 1 93.19 262 SER B O 1
ATOM 5080 N N . GLN B 1 263 ? -3.992 -22.812 -21.141 1 91.88 263 GLN B N 1
ATOM 5081 C CA . GLN B 1 263 ? -2.666 -22.203 -21.219 1 91.88 263 GLN B CA 1
ATOM 5082 C C . GLN B 1 263 ? -2.184 -21.797 -19.828 1 91.88 263 GLN B C 1
ATOM 5084 O O . GLN B 1 263 ? -2.982 -21.406 -18.969 1 91.88 263 GLN B O 1
ATOM 5089 N N . ALA B 1 264 ? -0.871 -21.938 -19.641 1 92.5 264 ALA B N 1
ATOM 5090 C CA . ALA B 1 264 ? -0.272 -21.406 -18.422 1 92.5 264 ALA B CA 1
ATOM 5091 C C . ALA B 1 264 ? -0.495 -19.906 -18.328 1 92.5 264 ALA B C 1
ATOM 5093 O O . ALA B 1 264 ? -0.714 -19.234 -19.328 1 92.5 264 ALA B O 1
ATOM 5094 N N . PRO B 1 265 ? -0.454 -19.375 -17.078 1 88.88 265 PRO B N 1
ATOM 5095 C CA . PRO B 1 265 ? -0.722 -17.953 -16.891 1 88.88 265 PRO B CA 1
ATOM 5096 C C . PRO B 1 265 ? 0.256 -17.062 -17.656 1 88.88 265 PRO B C 1
ATOM 5098 O O . PRO B 1 265 ? -0.113 -15.969 -18.094 1 88.88 265 PRO B O 1
ATOM 5101 N N . GLN B 1 266 ? 1.484 -17.453 -17.75 1 91.5 266 GLN B N 1
ATOM 5102 C CA . GLN B 1 266 ? 2.529 -16.719 -18.469 1 91.5 266 GLN B CA 1
ATOM 5103 C C . GLN B 1 266 ? 3.467 -17.688 -19.188 1 91.5 266 GLN B C 1
ATOM 5105 O O . GLN B 1 266 ? 3.557 -18.859 -18.828 1 91.5 266 GLN B O 1
ATOM 5110 N N . LYS B 1 267 ? 4.211 -17.172 -20.109 1 88.31 267 LYS B N 1
ATOM 5111 C CA . LYS B 1 267 ? 5.062 -18 -20.969 1 88.31 267 LYS B CA 1
ATOM 5112 C C . LYS B 1 267 ? 6.281 -18.5 -20.203 1 88.31 267 LYS B C 1
ATOM 5114 O O . LYS B 1 267 ? 6.895 -19.5 -20.594 1 88.31 267 LYS B O 1
ATOM 5119 N N . TYR B 1 268 ? 6.551 -17.875 -19.109 1 89.62 268 TYR B N 1
ATOM 5120 C CA . TYR B 1 268 ? 7.781 -18.25 -18.422 1 89.62 268 TYR B CA 1
ATOM 5121 C C . TYR B 1 268 ? 7.551 -19.422 -17.469 1 89.62 268 TYR B C 1
ATOM 5123 O O . TYR B 1 268 ? 8.492 -19.922 -16.859 1 89.62 268 TYR B O 1
ATOM 5131 N N . TYR B 1 269 ? 6.363 -19.891 -17.406 1 95.12 269 TYR B N 1
ATOM 5132 C CA . TYR B 1 269 ? 6.086 -21.047 -16.578 1 95.12 269 TYR B CA 1
ATOM 5133 C C . TYR B 1 269 ? 6.723 -22.312 -17.156 1 95.12 269 TYR B C 1
ATOM 5135 O O . TYR B 1 269 ? 6.715 -22.5 -18.375 1 95.12 269 TYR B O 1
ATOM 5143 N N . THR B 1 270 ? 7.215 -23.266 -16.297 1 95.25 270 THR B N 1
ATOM 5144 C CA . THR B 1 270 ? 7.961 -24.406 -16.781 1 95.25 270 THR B CA 1
ATOM 5145 C C . THR B 1 270 ? 7.41 -25.703 -16.188 1 95.25 270 THR B C 1
ATOM 5147 O O . THR B 1 270 ? 7.855 -26.797 -16.547 1 95.25 270 THR B O 1
ATOM 5150 N N . GLY B 1 271 ? 6.426 -25.656 -15.289 1 96.31 271 GLY B N 1
ATOM 5151 C CA . GLY B 1 271 ? 5.949 -26.859 -14.625 1 96.31 271 GLY B CA 1
ATOM 5152 C C . GLY B 1 271 ? 4.504 -26.75 -14.164 1 96.31 271 GLY B C 1
ATOM 5153 O O . GLY B 1 271 ? 3.631 -26.359 -14.945 1 96.31 271 GLY B O 1
ATOM 5154 N N . LEU B 1 272 ? 4.27 -27.188 -12.914 1 97.62 272 LEU B N 1
ATOM 5155 C CA . LEU B 1 272 ? 2.936 -27.188 -12.32 1 97.62 272 LEU B CA 1
ATOM 5156 C C . LEU B 1 272 ? 2.336 -25.781 -12.352 1 97.62 272 LEU B C 1
ATOM 5158 O O . LEU B 1 272 ? 3.033 -24.797 -12.094 1 97.62 272 LEU B O 1
ATOM 5162 N N . THR B 1 273 ? 1.1 -25.688 -12.641 1 98 273 THR B N 1
ATOM 5163 C CA . THR B 1 273 ? 0.313 -24.469 -12.492 1 98 273 THR B CA 1
ATOM 5164 C C . THR B 1 273 ? -0.903 -24.719 -11.609 1 98 273 THR B C 1
ATOM 5166 O O . THR B 1 273 ? -1.4 -25.844 -11.523 1 98 273 THR B O 1
ATOM 5169 N N . PHE B 1 274 ? -1.331 -23.781 -10.945 1 97.69 274 PHE B N 1
ATOM 5170 C CA . PHE B 1 274 ? -2.551 -23.906 -10.148 1 97.69 274 PHE B CA 1
ATOM 5171 C C . PHE B 1 274 ? -3.309 -22.578 -10.109 1 97.69 274 PHE B C 1
ATOM 5173 O O . PHE B 1 274 ? -2.701 -21.5 -10.133 1 97.69 274 PHE B O 1
ATOM 5180 N N . ARG B 1 275 ? -4.602 -22.656 -10.055 1 96.88 275 ARG B N 1
ATOM 5181 C CA . ARG B 1 275 ? -5.543 -21.547 -9.938 1 96.88 275 ARG B CA 1
ATOM 5182 C C . ARG B 1 275 ? -6.652 -21.859 -8.945 1 96.88 275 ARG B C 1
ATOM 5184 O O . ARG B 1 275 ? -7.09 -23.016 -8.852 1 96.88 275 ARG B O 1
ATOM 5191 N N . GLY B 1 276 ? -7.02 -20.859 -8.219 1 95.88 276 GLY B N 1
ATOM 5192 C CA . GLY B 1 276 ? -8.141 -21.016 -7.305 1 95.88 276 GLY B CA 1
ATOM 5193 C C . GLY B 1 276 ? -9.375 -20.25 -7.738 1 95.88 276 GLY B C 1
ATOM 5194 O O . GLY B 1 276 ? -9.305 -19.062 -8.023 1 95.88 276 GLY B O 1
ATOM 5195 N N . TYR B 1 277 ? -10.523 -20.953 -7.723 1 94 277 TYR B N 1
ATOM 5196 C CA . TYR B 1 277 ? -11.789 -20.375 -8.133 1 94 277 TYR B CA 1
ATOM 5197 C C . TYR B 1 277 ? -12.812 -20.453 -7 1 94 277 TYR B C 1
ATOM 5199 O O . TYR B 1 277 ? -12.883 -21.453 -6.289 1 94 277 TYR B O 1
ATOM 5207 N N . SER B 1 278 ? -13.508 -19.312 -6.863 1 89.94 278 SER B N 1
ATOM 5208 C CA . SER B 1 278 ? -14.688 -19.375 -6 1 89.94 278 SER B CA 1
ATOM 5209 C C . SER B 1 278 ? -15.953 -19.594 -6.809 1 89.94 278 SER B C 1
ATOM 5211 O O . SER B 1 278 ? -15.984 -19.344 -8.016 1 89.94 278 SER B O 1
ATOM 5213 N N . GLN B 1 279 ? -17.062 -20.125 -6.09 1 78.25 279 GLN B N 1
ATOM 5214 C CA . GLN B 1 279 ? -18.328 -20.359 -6.758 1 78.25 279 GLN B CA 1
ATOM 5215 C C . GLN B 1 279 ? -19 -19.047 -7.148 1 78.25 279 GLN B C 1
ATOM 5217 O O . GLN B 1 279 ? -19.797 -19 -8.094 1 78.25 279 GLN B O 1
ATOM 5222 N N . ALA B 1 280 ? -18.969 -18.109 -6.184 1 65.62 280 ALA B N 1
ATOM 5223 C CA . ALA B 1 280 ? -19.688 -16.844 -6.355 1 65.62 280 ALA B CA 1
ATOM 5224 C C . ALA B 1 280 ? -19.203 -16.109 -7.609 1 65.62 280 ALA B C 1
ATOM 5226 O O . ALA B 1 280 ? -19.891 -15.211 -8.109 1 65.62 280 ALA B O 1
ATOM 5227 N N . GLY B 1 281 ? -18.312 -16.203 -8.148 1 59.66 281 GLY B N 1
ATOM 5228 C CA . GLY B 1 281 ? -18.203 -15.336 -9.312 1 59.66 281 GLY B CA 1
ATOM 5229 C C . GLY B 1 281 ? -16.844 -15.406 -9.984 1 59.66 281 GLY B C 1
ATOM 5230 O O . GLY B 1 281 ? -16.031 -16.266 -9.648 1 59.66 281 GLY B O 1
ATOM 5231 N N . ALA B 1 282 ? -16.453 -14.172 -10.781 1 64.31 282 ALA B N 1
ATOM 5232 C CA . ALA B 1 282 ? -15.664 -13.805 -11.961 1 64.31 282 ALA B CA 1
ATOM 5233 C C . ALA B 1 282 ? -14.188 -13.68 -11.617 1 64.31 282 ALA B C 1
ATOM 5235 O O . ALA B 1 282 ? -13.781 -12.742 -10.922 1 64.31 282 ALA B O 1
ATOM 5236 N N . GLY B 1 283 ? -13.367 -14.695 -11.852 1 78.62 283 GLY B N 1
ATOM 5237 C CA . GLY B 1 283 ? -11.914 -14.648 -11.906 1 78.62 283 GLY B CA 1
ATOM 5238 C C . GLY B 1 283 ? -11.25 -15.57 -10.898 1 78.62 283 GLY B C 1
ATOM 5239 O O . GLY B 1 283 ? -11.922 -16.25 -10.125 1 78.62 283 GLY B O 1
ATOM 5240 N N . TYR B 1 284 ? -10.047 -15.719 -10.906 1 90.12 284 TYR B N 1
ATOM 5241 C CA . TYR B 1 284 ? -9.312 -16.578 -9.984 1 90.12 284 TYR B CA 1
ATOM 5242 C C . TYR B 1 284 ? -8.875 -15.797 -8.75 1 90.12 284 TYR B C 1
ATOM 5244 O O . TYR B 1 284 ? -8.477 -14.633 -8.852 1 90.12 284 TYR B O 1
ATOM 5252 N N . LEU B 1 285 ? -9.023 -16.422 -7.582 1 94.19 285 LEU B N 1
ATOM 5253 C CA . LEU B 1 285 ? -8.586 -15.875 -6.301 1 94.19 285 LEU B CA 1
ATOM 5254 C C . LEU B 1 285 ? -7.062 -15.852 -6.211 1 94.19 285 LEU B C 1
ATOM 5256 O O . LEU B 1 285 ? -6.484 -14.922 -5.641 1 94.19 285 LEU B O 1
ATOM 5260 N N . PHE B 1 286 ? -6.5 -16.875 -6.715 1 96.12 286 PHE B N 1
ATOM 5261 C CA . PHE B 1 286 ? -5.043 -16.969 -6.766 1 96.12 286 PHE B CA 1
ATOM 5262 C C . PHE B 1 286 ? -4.602 -17.75 -7.996 1 96.12 286 PHE B C 1
ATOM 5264 O O . PHE B 1 286 ? -5.383 -18.516 -8.57 1 96.12 286 PHE B O 1
ATOM 5271 N N . SER B 1 287 ? -3.438 -17.484 -8.422 1 97.12 287 SER B N 1
ATOM 5272 C CA . SER B 1 287 ? -2.803 -18.156 -9.547 1 97.12 287 SER B CA 1
ATOM 5273 C C . SER B 1 287 ? -1.291 -18.25 -9.359 1 97.12 287 SER B C 1
ATOM 5275 O O . SER B 1 287 ? -0.665 -17.297 -8.875 1 97.12 287 SER B O 1
ATOM 5277 N N . GLY B 1 288 ? -0.74 -19.406 -9.68 1 97.5 288 GLY B N 1
ATOM 5278 C CA . GLY B 1 288 ? 0.694 -19.578 -9.523 1 97.5 288 GLY B CA 1
ATOM 5279 C C . GLY B 1 288 ? 1.211 -20.844 -10.195 1 97.5 288 GLY B C 1
ATOM 5280 O O . GLY B 1 288 ? 0.517 -21.438 -11.023 1 97.5 288 GLY B O 1
ATOM 5281 N N . GLY B 1 289 ? 2.457 -21.109 -9.938 1 98 289 GLY B N 1
ATOM 5282 C CA . GLY B 1 289 ? 3.117 -22.266 -10.508 1 98 289 GLY B CA 1
ATOM 5283 C C . GLY B 1 289 ? 4.629 -22.141 -10.547 1 98 289 GLY B C 1
ATOM 5284 O O . GLY B 1 289 ? 5.195 -21.25 -9.914 1 98 289 GLY B O 1
ATOM 5285 N N . ARG B 1 290 ? 5.215 -23.125 -11.195 1 97.62 290 ARG B N 1
ATOM 5286 C CA . ARG B 1 290 ? 6.668 -23.188 -11.266 1 97.62 290 ARG B CA 1
ATOM 5287 C C . ARG B 1 290 ? 7.191 -22.516 -12.531 1 97.62 290 ARG B C 1
ATOM 5289 O O . ARG B 1 290 ? 6.637 -22.719 -13.617 1 97.62 290 ARG B O 1
ATOM 5296 N N . TYR B 1 291 ? 8.258 -21.703 -12.391 1 95.44 291 TYR B N 1
ATOM 5297 C CA . TYR B 1 291 ? 8.922 -21.031 -13.508 1 95.44 291 TYR B CA 1
ATOM 5298 C C . TYR B 1 291 ? 10.43 -21.016 -13.312 1 95.44 291 TYR B C 1
ATOM 5300 O O . TYR B 1 291 ? 11.016 -19.969 -13.047 1 95.44 291 TYR B O 1
ATOM 5308 N N . ASP B 1 292 ? 11.109 -22.062 -13.703 1 94.31 292 ASP B N 1
ATOM 5309 C CA . ASP B 1 292 ? 12.516 -22.312 -13.398 1 94.31 292 ASP B CA 1
ATOM 5310 C C . ASP B 1 292 ? 13.43 -21.5 -14.305 1 94.31 292 ASP B C 1
ATOM 5312 O O . ASP B 1 292 ? 14.641 -21.422 -14.062 1 94.31 292 ASP B O 1
ATOM 5316 N N . LYS B 1 293 ? 12.867 -20.828 -15.25 1 87.94 293 LYS B N 1
ATOM 5317 C CA . LYS B 1 293 ? 13.711 -20.078 -16.172 1 87.94 293 LYS B CA 1
ATOM 5318 C C . LYS B 1 293 ? 13.453 -18.578 -16.078 1 87.94 293 LYS B C 1
ATOM 5320 O O . LYS B 1 293 ? 13.914 -17.812 -16.922 1 87.94 293 LYS B O 1
ATOM 5325 N N . LEU B 1 294 ? 12.727 -18.203 -15.117 1 86.19 294 LEU B N 1
ATOM 5326 C CA . LEU B 1 294 ? 12.344 -16.797 -14.969 1 86.19 294 LEU B CA 1
ATOM 5327 C C . LEU B 1 294 ? 13.578 -15.906 -14.906 1 86.19 294 LEU B C 1
ATOM 5329 O O . LEU B 1 294 ? 13.656 -14.898 -15.617 1 86.19 294 LEU B O 1
ATOM 5333 N N . LEU B 1 295 ? 14.539 -16.266 -14.164 1 84.62 295 LEU B N 1
ATOM 5334 C CA . LEU B 1 295 ? 15.688 -15.406 -13.898 1 84.62 295 LEU B CA 1
ATOM 5335 C C . LEU B 1 295 ? 16.609 -15.336 -15.109 1 84.62 295 LEU B C 1
ATOM 5337 O O . LEU B 1 295 ? 17.453 -14.438 -15.203 1 84.62 295 LEU B O 1
ATOM 5341 N N . THR B 1 296 ? 16.5 -16.25 -15.984 1 84.62 296 THR B N 1
ATOM 5342 C CA . THR B 1 296 ? 17.359 -16.266 -17.156 1 84.62 296 THR B CA 1
ATOM 5343 C C . THR B 1 296 ? 17.078 -15.047 -18.047 1 84.62 296 THR B C 1
ATOM 5345 O O . THR B 1 296 ? 17.906 -14.695 -18.891 1 84.62 296 THR B O 1
ATOM 5348 N N . ASN B 1 297 ? 15.961 -14.5 -17.859 1 82.19 297 ASN B N 1
ATOM 5349 C CA . ASN B 1 297 ? 15.648 -13.258 -18.562 1 82.19 297 ASN B CA 1
ATOM 5350 C C . ASN B 1 297 ? 16.469 -12.094 -18.016 1 82.19 297 ASN B C 1
ATOM 5352 O O . ASN B 1 297 ? 16.562 -11.039 -18.656 1 82.19 297 ASN B O 1
ATOM 5356 N N . PHE B 1 298 ? 17.078 -12.305 -16.891 1 84 298 PHE B N 1
ATOM 5357 C CA . PHE B 1 298 ? 17.766 -11.203 -16.219 1 84 298 PHE B CA 1
ATOM 5358 C C . PHE B 1 298 ? 19.219 -11.555 -15.945 1 84 298 PHE B C 1
ATOM 5360 O O . PHE B 1 298 ? 20.062 -10.664 -15.742 1 84 298 PHE B O 1
ATOM 5367 N N . GLN B 1 299 ? 19.438 -12.859 -15.758 1 80.06 299 GLN B N 1
ATOM 5368 C CA . GLN B 1 299 ? 20.781 -13.312 -15.477 1 80.06 299 GLN B CA 1
ATOM 5369 C C . GLN B 1 299 ? 21.094 -14.617 -16.203 1 80.06 299 GLN B C 1
ATOM 5371 O O . GLN B 1 299 ? 20.188 -15.258 -16.75 1 80.06 299 GLN B O 1
ATOM 5376 N N . ALA B 1 300 ? 22.359 -14.992 -16.125 1 74.81 300 ALA B N 1
ATOM 5377 C CA . ALA B 1 300 ? 22.797 -16.172 -16.859 1 74.81 300 ALA B CA 1
ATOM 5378 C C . ALA B 1 300 ? 22.359 -17.453 -16.172 1 74.81 300 ALA B C 1
ATOM 5380 O O . ALA B 1 300 ? 21.922 -18.406 -16.828 1 74.81 300 ALA B O 1
ATOM 5381 N N . GLU B 1 301 ? 22.359 -17.438 -14.922 1 80 301 GLU B N 1
ATOM 5382 C CA . GLU B 1 301 ? 22.078 -18.656 -14.164 1 80 301 GLU B CA 1
ATOM 5383 C C . GLU B 1 301 ? 20.578 -18.828 -13.938 1 80 301 GLU B C 1
ATOM 5385 O O . GLU B 1 301 ? 19.891 -17.875 -13.578 1 80 301 GLU B O 1
ATOM 5390 N N . ALA B 1 302 ? 20.188 -20.047 -14.258 1 86.94 302 ALA B N 1
ATOM 5391 C CA . ALA B 1 302 ? 18.797 -20.391 -13.938 1 86.94 302 ALA B CA 1
ATOM 5392 C C . ALA B 1 302 ? 18.656 -20.797 -12.469 1 86.94 302 ALA B C 1
ATOM 5394 O O . ALA B 1 302 ? 19.562 -21.422 -11.898 1 86.94 302 ALA B O 1
ATOM 5395 N N . GLU B 1 303 ? 17.609 -20.328 -11.859 1 91.94 303 GLU B N 1
ATOM 5396 C CA . GLU B 1 303 ? 17.234 -20.719 -10.508 1 91.94 303 GLU B CA 1
ATOM 5397 C C . GLU B 1 303 ? 15.797 -21.234 -10.461 1 91.94 303 GLU B C 1
ATOM 5399 O O . GLU B 1 303 ? 14.891 -20.609 -11.023 1 91.94 303 GLU B O 1
ATOM 5404 N N . PRO B 1 304 ? 15.648 -22.438 -9.875 1 95.62 304 PRO B N 1
ATOM 5405 C CA . PRO B 1 304 ? 14.258 -22.875 -9.711 1 95.62 304 PRO B CA 1
ATOM 5406 C C . PRO B 1 304 ? 13.414 -21.859 -8.93 1 95.62 304 PRO B C 1
ATOM 5408 O O . PRO B 1 304 ? 13.914 -21.234 -7.992 1 95.62 304 PRO B O 1
ATOM 5411 N N . ALA B 1 305 ? 12.188 -21.719 -9.328 1 97 305 ALA B N 1
ATOM 5412 C CA . ALA B 1 305 ? 11.312 -20.766 -8.664 1 97 305 ALA B CA 1
ATOM 5413 C C . ALA B 1 305 ? 9.852 -21.188 -8.781 1 97 305 ALA B C 1
ATOM 5415 O O . ALA B 1 305 ? 9.422 -21.703 -9.812 1 97 305 ALA B O 1
ATOM 5416 N N . VAL B 1 306 ? 9.117 -21.047 -7.715 1 97.94 306 VAL B N 1
ATOM 5417 C CA . VAL B 1 306 ? 7.672 -21.219 -7.641 1 97.94 306 VAL B CA 1
ATOM 5418 C C . VAL B 1 306 ? 7.031 -19.984 -7.031 1 97.94 306 VAL B C 1
ATOM 5420 O O . VAL B 1 306 ? 7.586 -19.375 -6.109 1 97.94 306 VAL B O 1
ATOM 5423 N N . GLY B 1 307 ? 5.926 -19.594 -7.566 1 97.94 307 GLY B N 1
ATOM 5424 C CA . GLY B 1 307 ? 5.25 -18.438 -7 1 97.94 307 GLY B CA 1
ATOM 5425 C C . GLY B 1 307 ? 3.744 -18.484 -7.16 1 97.94 307 GLY B C 1
ATOM 5426 O O . GLY B 1 307 ? 3.211 -19.406 -7.789 1 97.94 307 GLY B O 1
ATOM 5427 N N . MET B 1 308 ? 3.109 -17.516 -6.527 1 97.94 308 MET B N 1
ATOM 5428 C CA . MET B 1 308 ? 1.654 -17.391 -6.543 1 97.94 308 MET B CA 1
ATOM 5429 C C . MET B 1 308 ? 1.22 -15.969 -6.227 1 97.94 308 MET B C 1
ATOM 5431 O O . MET B 1 308 ? 1.799 -15.312 -5.355 1 97.94 308 MET B O 1
ATOM 5435 N N . GLY B 1 309 ? 0.297 -15.492 -7.016 1 97.69 309 GLY B N 1
ATOM 5436 C CA . GLY B 1 309 ? -0.359 -14.227 -6.723 1 97.69 309 GLY B CA 1
ATOM 5437 C C . GLY B 1 309 ? -1.77 -14.391 -6.191 1 97.69 309 GLY B C 1
ATOM 5438 O O . GLY B 1 309 ? -2.506 -15.273 -6.641 1 97.69 309 GLY B O 1
ATOM 5439 N N . LEU B 1 310 ? -2.139 -13.609 -5.227 1 97.62 310 LEU B N 1
ATOM 5440 C CA . LEU B 1 310 ? -3.484 -13.547 -4.668 1 97.62 310 LEU B CA 1
ATOM 5441 C C . LEU B 1 310 ? -4.184 -12.25 -5.082 1 97.62 310 LEU B C 1
ATOM 5443 O O . LEU B 1 310 ? -3.59 -11.172 -5.016 1 97.62 310 LEU B O 1
ATOM 5447 N N . ASN B 1 311 ? -5.402 -12.367 -5.531 1 96.19 311 ASN B N 1
ATOM 5448 C CA . ASN B 1 311 ? -6.223 -11.211 -5.852 1 96.19 311 ASN B CA 1
ATOM 5449 C C . ASN B 1 311 ? -6.887 -10.633 -4.602 1 96.19 311 ASN B C 1
ATOM 5451 O O . ASN B 1 311 ? -7.996 -11.023 -4.242 1 96.19 311 ASN B O 1
ATOM 5455 N N . VAL B 1 312 ? -6.289 -9.672 -3.994 1 96.88 312 VAL B N 1
ATOM 5456 C CA . VAL B 1 312 ? -6.734 -9.133 -2.717 1 96.88 312 VAL B CA 1
ATOM 5457 C C . VAL B 1 312 ? -8.086 -8.438 -2.896 1 96.88 312 VAL B C 1
ATOM 5459 O O . VAL B 1 312 ? -8.945 -8.492 -2.012 1 96.88 312 VAL B O 1
ATOM 5462 N N . ASP B 1 313 ? -8.273 -7.77 -4.004 1 95.25 313 ASP B N 1
ATOM 5463 C CA . ASP B 1 313 ? -9.531 -7.074 -4.258 1 95.25 313 ASP B CA 1
ATOM 5464 C C . ASP B 1 313 ? -10.695 -8.055 -4.344 1 95.25 313 ASP B C 1
ATOM 5466 O O . ASP B 1 313 ? -11.773 -7.809 -3.795 1 95.25 313 ASP B O 1
ATOM 5470 N N . LEU B 1 314 ? -10.469 -9.094 -5.078 1 93.31 314 LEU B N 1
ATOM 5471 C CA . LEU B 1 314 ? -11.531 -10.094 -5.172 1 93.31 314 LEU B CA 1
ATOM 5472 C C . LEU B 1 314 ? -11.797 -10.734 -3.816 1 93.31 314 LEU B C 1
ATOM 5474 O O . LEU B 1 314 ? -12.953 -10.953 -3.443 1 93.31 314 LEU B O 1
ATOM 5478 N N . LEU B 1 315 ? -10.719 -11.086 -3.08 1 94.62 315 LEU B N 1
ATOM 5479 C CA . LEU B 1 315 ? -10.883 -11.617 -1.733 1 94.62 315 LEU B CA 1
ATOM 5480 C C . LEU B 1 315 ? -11.688 -10.664 -0.86 1 94.62 315 LEU B C 1
ATOM 5482 O O . LEU B 1 315 ? -12.516 -11.102 -0.061 1 94.62 315 LEU B O 1
ATOM 5486 N N . THR B 1 316 ? -11.422 -9.391 -1.008 1 94.31 316 THR B N 1
ATOM 5487 C CA . THR B 1 316 ? -12.148 -8.383 -0.244 1 94.31 316 THR B CA 1
ATOM 5488 C C . THR B 1 316 ? -13.633 -8.414 -0.571 1 94.31 316 THR B C 1
ATOM 5490 O O . THR B 1 316 ? -14.477 -8.328 0.327 1 94.31 316 THR B O 1
ATOM 5493 N N . THR B 1 317 ? -13.969 -8.508 -1.855 1 91.94 317 THR B N 1
ATOM 5494 C CA . THR B 1 317 ? -15.352 -8.555 -2.311 1 91.94 317 THR B CA 1
ATOM 5495 C C . THR B 1 317 ? -16.078 -9.766 -1.724 1 91.94 317 THR B C 1
ATOM 5497 O O . THR B 1 317 ? -17.25 -9.68 -1.365 1 91.94 317 THR B O 1
ATOM 5500 N N . LEU B 1 318 ? -15.352 -10.852 -1.537 1 91.44 318 LEU B N 1
ATOM 5501 C CA . LEU B 1 318 ? -15.969 -12.117 -1.146 1 91.44 318 LEU B CA 1
ATOM 5502 C C . LEU B 1 318 ? -15.867 -12.328 0.361 1 91.44 318 LEU B C 1
ATOM 5504 O O . LEU B 1 318 ? -16.406 -13.297 0.895 1 91.44 318 LEU B O 1
ATOM 5508 N N . ALA B 1 319 ? -15.125 -11.453 0.969 1 90.81 319 ALA B N 1
ATOM 5509 C CA . ALA B 1 319 ? -14.82 -11.641 2.383 1 90.81 319 ALA B CA 1
ATOM 5510 C C . ALA B 1 319 ? -16.094 -11.773 3.213 1 90.81 319 ALA B C 1
ATOM 5512 O O . ALA B 1 319 ? -17.109 -11.148 2.906 1 90.81 319 ALA B O 1
ATOM 5513 N N . THR B 1 320 ? -15.984 -12.656 4.18 1 75.81 320 THR B N 1
ATOM 5514 C CA . THR B 1 320 ? -17.047 -12.828 5.156 1 75.81 320 THR B CA 1
ATOM 5515 C C . THR B 1 320 ? -17.266 -11.547 5.961 1 75.81 320 THR B C 1
ATOM 5517 O O . THR B 1 320 ? -16.312 -10.773 6.164 1 75.81 320 THR B O 1
ATOM 5520 N N . ASP B 1 321 ? -18.5 -11.25 6.168 1 67.62 321 ASP B N 1
ATOM 5521 C CA . ASP B 1 321 ? -18.828 -10.039 6.902 1 67.62 321 ASP B CA 1
ATOM 5522 C C . ASP B 1 321 ? -18.031 -9.938 8.195 1 67.62 321 ASP B C 1
ATOM 5524 O O . ASP B 1 321 ? -18.094 -10.828 9.047 1 67.62 321 ASP B O 1
ATOM 5528 N N . GLN B 1 322 ? -16.938 -9.266 8.117 1 62.53 322 GLN B N 1
ATOM 5529 C CA . GLN B 1 322 ? -16.219 -8.977 9.352 1 62.53 322 GLN B CA 1
ATOM 5530 C C . GLN B 1 322 ? -16.938 -7.895 10.156 1 62.53 322 GLN B C 1
ATOM 5532 O O . GLN B 1 322 ? -17.453 -6.934 9.586 1 62.53 322 GLN B O 1
ATOM 5537 N N . GLN B 1 323 ? -17.562 -8.328 11.164 1 57.25 323 GLN B N 1
ATOM 5538 C CA . GLN B 1 323 ? -18.25 -7.371 12.023 1 57.25 323 GLN B CA 1
ATOM 5539 C C . GLN B 1 323 ? -17.406 -6.133 12.273 1 57.25 323 GLN B C 1
ATOM 5541 O O . GLN B 1 323 ? -16.281 -6.234 12.766 1 57.25 323 GLN B O 1
ATOM 5546 N N . THR B 1 324 ? -17.328 -5.277 11.32 1 57.62 324 THR B N 1
ATOM 5547 C CA . THR B 1 324 ? -16.641 -4.02 11.586 1 57.62 324 THR B CA 1
ATOM 5548 C C . THR B 1 324 ? -17.188 -3.357 12.844 1 57.62 324 THR B C 1
ATOM 5550 O O . THR B 1 324 ? -18.391 -3.15 12.969 1 57.62 324 THR B O 1
ATOM 5553 N N . ALA B 1 325 ? -16.484 -3.562 13.906 1 57.59 325 ALA B N 1
ATOM 5554 C CA . ALA B 1 325 ? -16.906 -2.969 15.164 1 57.59 325 ALA B CA 1
ATOM 5555 C C . ALA B 1 325 ? -17 -1.448 15.055 1 57.59 325 ALA B C 1
ATOM 5557 O O . ALA B 1 325 ? -15.977 -0.778 14.852 1 57.59 325 ALA B O 1
ATOM 5558 N N . TYR B 1 326 ? -18.062 -0.915 14.516 1 66.81 326 TYR B N 1
ATOM 5559 C CA . TYR B 1 326 ? -18.266 0.506 14.766 1 66.81 326 TYR B CA 1
ATOM 5560 C C . TYR B 1 326 ? -18.172 0.819 16.25 1 66.81 326 TYR B C 1
ATOM 5562 O O . TYR B 1 326 ? -18.391 -0.059 17.094 1 66.81 326 TYR B O 1
ATOM 5570 N N . ALA B 1 327 ? -17.625 2.027 16.438 1 80 327 ALA B N 1
ATOM 5571 C CA . ALA B 1 327 ? -17.594 2.463 17.828 1 80 327 ALA B CA 1
ATOM 5572 C C . ALA B 1 327 ? -18.969 2.336 18.469 1 80 327 ALA B C 1
ATOM 5574 O O . ALA B 1 327 ? -19.969 2.762 17.891 1 80 327 ALA B O 1
ATOM 5575 N N . GLU B 1 328 ? -19.062 1.653 19.578 1 87 328 GLU B N 1
ATOM 5576 C CA . GLU B 1 328 ? -20.312 1.491 20.312 1 87 328 GLU B CA 1
ATOM 5577 C C . GLU B 1 328 ? -20.625 2.73 21.156 1 87 328 GLU B C 1
ATOM 5579 O O . GLU B 1 328 ? -21.781 2.975 21.5 1 87 328 GLU B O 1
ATOM 5584 N N . GLN B 1 329 ? -19.562 3.471 21.375 1 93.69 329 GLN B N 1
ATOM 5585 C CA . GLN B 1 329 ? -19.719 4.652 22.219 1 93.69 329 GLN B CA 1
ATOM 5586 C C . GLN B 1 329 ? -18.984 5.855 21.625 1 93.69 329 GLN B C 1
ATOM 5588 O O . GLN B 1 329 ? -17.922 5.707 21.031 1 93.69 329 GLN B O 1
ATOM 5593 N N . LEU B 1 330 ? -19.656 6.965 21.719 1 95.31 330 LEU B N 1
ATOM 5594 C CA . LEU B 1 330 ? -19.062 8.258 21.375 1 95.31 330 LEU B CA 1
ATOM 5595 C C . LEU B 1 330 ? -18.938 9.141 22.609 1 95.31 330 LEU B C 1
ATOM 5597 O O . LEU B 1 330 ? -19.938 9.484 23.25 1 95.31 330 LEU B O 1
ATOM 5601 N N . ILE B 1 331 ? -17.703 9.516 22.969 1 95.25 331 ILE B N 1
ATOM 5602 C CA . ILE B 1 331 ? -17.453 10.258 24.188 1 95.25 331 ILE B CA 1
ATOM 5603 C C . ILE B 1 331 ? -17.422 11.75 23.906 1 95.25 331 ILE B C 1
ATOM 5605 O O . ILE B 1 331 ? -16.516 12.234 23.219 1 95.25 331 ILE B O 1
ATOM 5609 N N . TYR B 1 332 ? -18.359 12.469 24.406 1 96.88 332 TYR B N 1
ATOM 5610 C CA . TYR B 1 332 ? -18.359 13.93 24.312 1 96.88 332 TYR B CA 1
ATOM 5611 C C . TYR B 1 332 ? -17.703 14.555 25.531 1 96.88 332 TYR B C 1
ATOM 5613 O O . TYR B 1 332 ? -17.891 14.086 26.656 1 96.88 332 TYR B O 1
ATOM 5621 N N . PHE B 1 333 ? -16.984 15.609 25.312 1 95.38 333 PHE B N 1
ATOM 5622 C CA . PHE B 1 333 ? -16.234 16.312 26.344 1 95.38 333 PHE B CA 1
ATOM 5623 C C . PHE B 1 333 ? -15.867 17.719 25.891 1 95.38 333 PHE B C 1
ATOM 5625 O O . PHE B 1 333 ? -15.977 18.047 24.703 1 95.38 333 PHE B O 1
ATOM 5632 N N . GLU B 1 334 ? -15.531 18.516 26.781 1 93.38 334 GLU B N 1
ATOM 5633 C CA . GLU B 1 334 ? -15 19.844 26.453 1 93.38 334 GLU B CA 1
ATOM 5634 C C . GLU B 1 334 ? -13.484 19.797 26.281 1 93.38 334 GLU B C 1
ATOM 5636 O O . GLU B 1 334 ? -12.812 18.938 26.859 1 93.38 334 GLU B O 1
ATOM 5641 N N . PRO B 1 335 ? -12.93 20.703 25.516 1 91.94 335 PRO B N 1
ATOM 5642 C CA . PRO B 1 335 ? -11.492 20.688 25.25 1 91.94 335 PRO B CA 1
ATOM 5643 C C . PRO B 1 335 ? -10.656 20.609 26.531 1 91.94 335 PRO B C 1
ATOM 5645 O O . PRO B 1 335 ? -9.625 19.938 26.562 1 91.94 335 PRO B O 1
ATOM 5648 N N . GLU B 1 336 ? -11.109 21.219 27.594 1 90.81 336 GLU B N 1
ATOM 5649 C CA . GLU B 1 336 ? -10.375 21.266 28.859 1 90.81 336 GLU B CA 1
ATOM 5650 C C . GLU B 1 336 ? -10.336 19.906 29.531 1 90.81 336 GLU B C 1
ATOM 5652 O O . GLU B 1 336 ? -9.516 19.656 30.422 1 90.81 336 GLU B O 1
ATOM 5657 N N . GLN B 1 337 ? -11.234 19 29.062 1 92.81 337 GLN B N 1
ATOM 5658 C CA . GLN B 1 337 ? -11.359 17.688 29.656 1 92.81 337 GLN B CA 1
ATOM 5659 C C . GLN B 1 337 ? -10.578 16.641 28.844 1 92.81 337 GLN B C 1
ATOM 5661 O O . GLN B 1 337 ? -10.82 15.438 28.984 1 92.81 337 GLN B O 1
ATOM 5666 N N . TRP B 1 338 ? -9.688 17.109 28.062 1 94.62 338 TRP B N 1
ATOM 5667 C CA . TRP B 1 338 ? -9.023 16.203 27.141 1 94.62 338 TRP B CA 1
ATOM 5668 C C . TRP B 1 338 ? -8.359 15.047 27.875 1 94.62 338 TRP B C 1
ATOM 5670 O O . TRP B 1 338 ? -8.562 13.883 27.516 1 94.62 338 TRP B O 1
ATOM 5680 N N . SER B 1 339 ? -7.59 15.375 28.938 1 93.56 339 SER B N 1
ATOM 5681 C CA . SER B 1 339 ? -6.895 14.336 29.688 1 93.56 339 SER B CA 1
ATOM 5682 C C . SER B 1 339 ? -7.883 13.344 30.297 1 93.56 339 SER B C 1
ATOM 5684 O O . SER B 1 339 ? -7.633 12.133 30.297 1 93.56 339 SER B O 1
ATOM 5686 N N . GLN B 1 340 ? -8.977 13.836 30.766 1 92.88 340 GLN B N 1
ATOM 5687 C CA . GLN B 1 340 ? -10.023 12.977 31.312 1 92.88 340 GLN B CA 1
ATOM 5688 C C . GLN B 1 340 ? -10.633 12.094 30.234 1 92.88 340 GLN B C 1
ATOM 5690 O O . GLN B 1 340 ? -10.875 10.906 30.453 1 92.88 340 GLN B O 1
ATOM 5695 N N . ALA B 1 341 ? -10.883 12.688 29.125 1 94.81 341 ALA B N 1
ATOM 5696 C CA . ALA B 1 341 ? -11.461 11.953 28 1 94.81 341 ALA B CA 1
ATOM 5697 C C . ALA B 1 341 ? -10.531 10.844 27.531 1 94.81 341 ALA B C 1
ATOM 5699 O O . ALA B 1 341 ? -10.969 9.719 27.266 1 94.81 341 ALA B O 1
ATOM 5700 N N . GLU B 1 342 ? -9.219 11.172 27.469 1 94.56 342 GLU B N 1
ATOM 5701 C CA . GLU B 1 342 ? -8.227 10.172 27.078 1 94.56 342 GLU B CA 1
ATOM 5702 C C . GLU B 1 342 ? -8.18 9.016 28.078 1 94.56 342 GLU B C 1
ATOM 5704 O O . GLU B 1 342 ? -8.094 7.855 27.672 1 94.56 342 GLU B O 1
ATOM 5709 N N . ALA B 1 343 ? -8.195 9.344 29.344 1 92.56 343 ALA B N 1
ATOM 5710 C CA . ALA B 1 343 ? -8.172 8.328 30.391 1 92.56 343 ALA B CA 1
ATOM 5711 C C . ALA B 1 343 ? -9.398 7.414 30.281 1 92.56 343 ALA B C 1
ATOM 5713 O O . ALA B 1 343 ? -9.289 6.199 30.453 1 92.56 343 ALA B O 1
ATOM 5714 N N . TYR B 1 344 ? -10.547 8.008 30.031 1 92.44 344 TYR B N 1
ATOM 5715 C CA . TYR B 1 344 ? -11.773 7.238 29.875 1 92.44 344 TYR B CA 1
ATOM 5716 C C . TYR B 1 344 ? -11.703 6.352 28.641 1 92.44 344 TYR B C 1
ATOM 5718 O O . TYR B 1 344 ? -12.062 5.172 28.688 1 92.44 344 TYR B O 1
ATOM 5726 N N . LEU B 1 345 ? -11.258 6.926 27.562 1 92.38 345 LEU B N 1
ATOM 5727 C CA . LEU B 1 345 ? -11.133 6.199 26.312 1 92.38 345 LEU B CA 1
ATOM 5728 C C . LEU B 1 345 ? -10.234 4.977 26.469 1 92.38 345 LEU B C 1
ATOM 5730 O O . LEU B 1 345 ? -10.508 3.918 25.906 1 92.38 345 LEU B O 1
ATOM 5734 N N . ALA B 1 346 ? -9.188 5.152 27.203 1 90.44 346 ALA B N 1
ATOM 5735 C CA . ALA B 1 346 ? -8.203 4.09 27.406 1 90.44 346 ALA B CA 1
ATOM 5736 C C . ALA B 1 346 ? -8.852 2.854 28.031 1 90.44 346 ALA B C 1
ATOM 5738 O O . ALA B 1 346 ? -8.375 1.732 27.828 1 90.44 346 ALA B O 1
ATOM 5739 N N . LYS B 1 347 ? -9.984 2.996 28.672 1 89.94 347 LYS B N 1
ATOM 5740 C CA . LYS B 1 347 ? -10.656 1.902 29.375 1 89.94 347 LYS B CA 1
ATOM 5741 C C . LYS B 1 347 ? -11.812 1.347 28.547 1 89.94 347 LYS B C 1
ATOM 5743 O O . LYS B 1 347 ? -12.469 0.388 28.953 1 89.94 347 LYS B O 1
ATOM 5748 N N . GLN B 1 348 ? -12.086 1.926 27.422 1 87.81 348 GLN B N 1
ATOM 5749 C CA . GLN B 1 348 ? -13.219 1.553 26.578 1 87.81 348 GLN B CA 1
ATOM 5750 C C . GLN B 1 348 ? -12.758 1.104 25.203 1 87.81 348 GLN B C 1
ATOM 5752 O O . GLN B 1 348 ? -12.57 1.93 24.297 1 87.81 348 GLN B O 1
ATOM 5757 N N . PRO B 1 349 ? -12.758 -0.173 24.922 1 83 349 PRO B N 1
ATOM 5758 C CA . PRO B 1 349 ? -12.203 -0.664 23.656 1 83 349 PRO B CA 1
ATOM 5759 C C . PRO B 1 349 ? -13.102 -0.363 22.469 1 83 349 PRO B C 1
ATOM 5761 O O . PRO B 1 349 ? -12.648 -0.392 21.328 1 83 349 PRO B O 1
ATOM 5764 N N . HIS B 1 350 ? -14.352 0.021 22.672 1 88.75 350 HIS B N 1
ATOM 5765 C CA . HIS B 1 350 ? -15.273 0.247 21.562 1 88.75 350 HIS B CA 1
ATOM 5766 C C . HIS B 1 350 ? -15.82 1.668 21.594 1 88.75 350 HIS B C 1
ATOM 5768 O O . HIS B 1 350 ? -16.984 1.89 21.266 1 88.75 350 HIS B O 1
ATOM 5774 N N . ALA B 1 351 ? -14.977 2.641 22.031 1 92.25 351 ALA B N 1
ATOM 5775 C CA . ALA B 1 351 ? -15.391 4.039 22.078 1 92.25 351 ALA B CA 1
ATOM 5776 C C . ALA B 1 351 ? -14.453 4.922 21.25 1 92.25 351 ALA B C 1
ATOM 5778 O O . ALA B 1 351 ? -13.336 4.52 20.938 1 92.25 351 ALA B O 1
ATOM 5779 N N . ILE B 1 352 ? -14.984 6.039 20.859 1 93.75 352 ILE B N 1
ATOM 5780 C CA . ILE B 1 352 ? -14.18 7.059 20.188 1 93.75 352 ILE B CA 1
ATOM 5781 C C . ILE B 1 352 ? -14.5 8.43 20.781 1 93.75 352 ILE B C 1
ATOM 5783 O O . ILE B 1 352 ? -15.539 8.609 21.422 1 93.75 352 ILE B O 1
ATOM 5787 N N . LEU B 1 353 ? -13.547 9.32 20.609 1 94.94 353 LEU B N 1
ATOM 5788 C CA . LE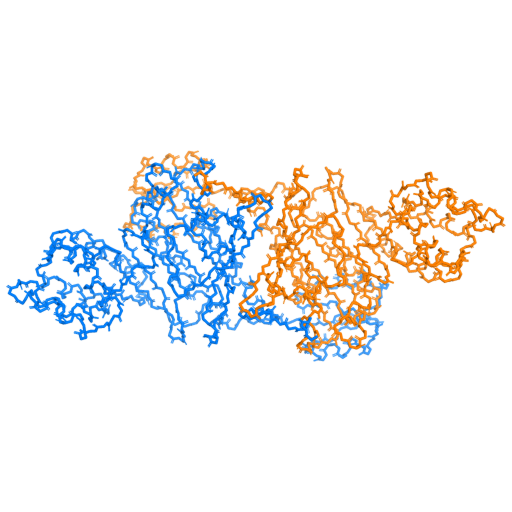U B 1 353 ? -13.75 10.68 21.094 1 94.94 353 LEU B CA 1
ATOM 5789 C C . LEU B 1 353 ? -14.539 11.516 20.094 1 94.94 353 LEU B C 1
ATOM 5791 O O . LEU B 1 353 ? -14.227 11.508 18.906 1 94.94 353 LEU B O 1
ATOM 5795 N N . SER B 1 354 ? -15.562 12.227 20.578 1 95 354 SER B N 1
ATOM 5796 C CA . SER B 1 354 ? -16.266 13.195 19.734 1 95 354 SER B CA 1
ATOM 5797 C C . SER B 1 354 ? -15.461 14.492 19.609 1 95 354 SER B C 1
ATOM 5799 O O . SER B 1 354 ? -15.016 15.055 20.609 1 95 354 SER B O 1
ATOM 5801 N N . LEU B 1 355 ? -15.32 14.938 18.422 1 95.62 355 LEU B N 1
ATOM 5802 C CA . LEU B 1 355 ? -14.633 16.203 18.188 1 95.62 355 LEU B CA 1
ATOM 5803 C C . LEU B 1 355 ? -15.625 17.328 17.922 1 95.62 355 LEU B C 1
ATOM 5805 O O . LEU B 1 355 ? -15.242 18.406 17.484 1 95.62 355 LEU B O 1
ATOM 5809 N N . ALA B 1 356 ? -16.891 17.062 18.172 1 93.44 356 ALA B N 1
ATOM 5810 C CA . ALA B 1 356 ? -17.953 18.047 17.953 1 93.44 356 ALA B CA 1
ATOM 5811 C C . ALA B 1 356 ? -17.766 19.281 18.828 1 93.44 356 ALA B C 1
ATOM 5813 O O . ALA B 1 356 ? -17.234 19.172 19.938 1 93.44 356 ALA B O 1
ATOM 5814 N N . ASP B 1 357 ? -18.297 20.375 18.328 1 91 357 ASP B N 1
ATOM 5815 C CA . ASP B 1 357 ? -18.141 21.656 19 1 91 357 ASP B CA 1
ATOM 5816 C C . ASP B 1 357 ? -19.016 21.719 20.266 1 91 357 ASP B C 1
ATOM 5818 O O . ASP B 1 357 ? -18.688 22.438 21.203 1 91 357 ASP B O 1
ATOM 5822 N N . ASP B 1 358 ? -20.188 21.062 20.141 1 93.44 358 ASP B N 1
ATOM 5823 C CA . ASP B 1 358 ? -21.141 21.109 21.25 1 93.44 358 ASP B CA 1
ATOM 5824 C C . ASP B 1 358 ? -21.891 19.797 21.375 1 93.44 358 ASP B C 1
ATOM 5826 O O . ASP B 1 358 ? -21.719 18.891 20.562 1 93.44 358 ASP B O 1
ATOM 5830 N N . LEU B 1 359 ? -22.609 19.719 22.438 1 94.5 359 LEU B N 1
ATOM 5831 C CA . LEU B 1 359 ? -23.328 18.5 22.766 1 94.5 359 LEU B CA 1
ATOM 5832 C C . LEU B 1 359 ? -24.344 18.156 21.688 1 94.5 359 LEU B C 1
ATOM 5834 O O . LEU B 1 359 ? -24.578 16.984 21.391 1 94.5 359 LEU B O 1
ATOM 5838 N N . ALA B 1 360 ? -24.984 19.188 21.141 1 94.44 360 ALA B N 1
ATOM 5839 C CA . ALA B 1 360 ? -25.969 18.969 20.078 1 94.44 360 ALA B CA 1
ATOM 5840 C C . ALA B 1 360 ? -25.312 18.297 18.875 1 94.44 360 ALA B C 1
ATOM 5842 O O . ALA B 1 360 ? -25.875 17.344 18.328 1 94.44 360 ALA B O 1
ATOM 5843 N N . GLY B 1 361 ? -24.203 18.812 18.484 1 93.94 361 GLY B N 1
ATOM 5844 C CA . GLY B 1 361 ? -23.469 18.188 17.406 1 93.94 361 GLY B CA 1
ATOM 5845 C C . GLY B 1 361 ? -23.062 16.766 17.703 1 93.94 361 GLY B C 1
ATOM 5846 O O . GLY B 1 361 ? -23.125 15.898 16.828 1 93.94 361 GLY B O 1
ATOM 5847 N N . ALA B 1 362 ? -22.625 16.531 18.922 1 94.81 362 ALA B N 1
ATOM 5848 C CA . ALA B 1 362 ? -22.234 15.18 19.344 1 94.81 362 ALA B CA 1
ATOM 5849 C C . ALA B 1 362 ? -23.422 14.219 19.281 1 94.81 362 ALA B C 1
ATOM 5851 O O . ALA B 1 362 ? -23.266 13.047 18.938 1 94.81 362 ALA B O 1
ATOM 5852 N N . ARG B 1 363 ? -24.562 14.656 19.625 1 95.31 363 ARG B N 1
ATOM 5853 C CA . ARG B 1 363 ? -25.766 13.836 19.594 1 95.31 363 ARG B CA 1
ATOM 5854 C C . ARG B 1 363 ? -26.094 13.414 18.172 1 95.31 363 ARG B C 1
ATOM 5856 O O . ARG B 1 363 ? -26.438 12.25 17.922 1 95.31 363 ARG B O 1
ATOM 5863 N N . ILE B 1 364 ? -26 14.344 17.297 1 93.56 364 ILE B N 1
ATOM 5864 C CA . ILE B 1 364 ? -26.25 14.062 15.891 1 93.56 364 ILE B CA 1
ATOM 5865 C C . ILE B 1 364 ? -25.25 13.031 15.375 1 93.56 364 ILE B C 1
ATOM 5867 O O . ILE B 1 364 ? -25.641 12.078 14.695 1 93.56 364 ILE B O 1
ATOM 5871 N N . GLU B 1 365 ? -24.031 13.312 15.75 1 92.31 365 GLU B N 1
ATOM 5872 C CA . GLU B 1 365 ? -22.984 12.391 15.352 1 92.31 365 GLU B CA 1
ATOM 5873 C C . GLU B 1 365 ? -23.219 10.992 15.914 1 92.31 365 GLU B C 1
ATOM 5875 O O . GLU B 1 365 ? -23.047 9.992 15.211 1 92.31 365 GLU B O 1
ATOM 5880 N N . ALA B 1 366 ? -23.562 10.883 17.141 1 93.56 366 ALA B N 1
ATOM 5881 C CA . ALA B 1 366 ? -23.828 9.609 17.797 1 93.56 366 ALA B CA 1
ATOM 5882 C C . ALA B 1 366 ? -24.969 8.859 17.094 1 93.56 366 ALA B C 1
ATOM 5884 O O . ALA B 1 366 ? -24.906 7.645 16.922 1 93.56 366 ALA B O 1
ATOM 5885 N N . GLN B 1 367 ? -26 9.523 16.703 1 92.75 367 GLN B N 1
ATOM 5886 C CA . GLN B 1 367 ? -27.125 8.93 16 1 92.75 367 GLN B CA 1
ATOM 5887 C C . GLN B 1 367 ? -26.688 8.367 14.648 1 92.75 367 GLN B C 1
ATOM 5889 O O . GLN B 1 367 ? -27.078 7.254 14.289 1 92.75 367 GLN B O 1
ATOM 5894 N N . ARG B 1 368 ? -25.953 9.164 14 1 89 368 ARG B N 1
ATOM 5895 C CA . ARG B 1 368 ? -25.469 8.742 12.688 1 89 368 ARG B CA 1
ATOM 5896 C C . ARG B 1 368 ? -24.625 7.477 12.805 1 89 368 ARG B C 1
ATOM 5898 O O . ARG B 1 368 ? -24.703 6.59 11.945 1 89 368 ARG B O 1
ATOM 5905 N N . LEU B 1 369 ? -23.828 7.402 13.852 1 87.62 369 LEU B N 1
ATOM 5906 C CA . LEU B 1 369 ? -22.922 6.277 14.047 1 87.62 369 LEU B CA 1
ATOM 5907 C C . LEU B 1 369 ? -23.625 5.113 14.727 1 87.62 369 LEU B C 1
ATOM 5909 O O . LEU B 1 369 ? -23.047 4.039 14.898 1 87.62 369 LEU B O 1
ATOM 5913 N N . ASN B 1 370 ? -24.812 5.348 15.109 1 89.94 370 ASN B N 1
ATOM 5914 C CA . ASN B 1 370 ? -25.531 4.379 15.93 1 89.94 370 ASN B CA 1
ATOM 5915 C C . ASN B 1 370 ? -24.734 3.998 17.172 1 89.94 370 ASN B C 1
ATOM 5917 O O . ASN B 1 370 ? -24.562 2.812 17.469 1 89.94 370 ASN B O 1
ATOM 5921 N N . ALA B 1 371 ? -24.172 5.012 17.797 1 92.88 371 ALA B N 1
ATOM 5922 C CA . ALA B 1 371 ? -23.344 4.824 19 1 92.88 371 ALA B CA 1
ATOM 5923 C C . ALA B 1 371 ? -24.016 5.445 20.219 1 92.88 371 ALA B C 1
ATOM 5925 O O . ALA B 1 371 ? -24.781 6.41 20.094 1 92.88 371 ALA B O 1
ATOM 5926 N N . GLN B 1 372 ? -23.766 4.84 21.375 1 95.12 372 GLN B N 1
ATOM 5927 C CA . GLN B 1 372 ? -24.203 5.449 22.625 1 95.12 372 GLN B CA 1
ATOM 5928 C C . GLN B 1 372 ? -23.359 6.68 22.969 1 95.12 372 GLN B C 1
ATOM 5930 O O . GLN B 1 372 ? -22.125 6.621 22.938 1 95.12 372 GLN B O 1
ATOM 5935 N N . LEU B 1 373 ? -24.078 7.77 23.266 1 95.88 373 LEU B N 1
ATOM 5936 C CA . LEU B 1 373 ? -23.375 8.992 23.625 1 95.88 373 LEU B CA 1
ATOM 5937 C C . LEU B 1 373 ? -23.031 9.008 25.109 1 95.88 373 LEU B C 1
ATOM 5939 O O . LEU B 1 373 ? -23.906 8.812 25.953 1 95.88 373 LEU B O 1
ATOM 5943 N N . ILE B 1 374 ? -21.797 9.18 25.406 1 95.25 374 ILE B N 1
ATOM 5944 C CA . ILE B 1 374 ? -21.312 9.367 26.766 1 95.25 374 ILE B CA 1
ATOM 5945 C C . ILE B 1 374 ? -20.906 10.82 26.969 1 95.25 374 ILE B C 1
ATOM 5947 O O . ILE B 1 374 ? -19.953 11.297 26.344 1 95.25 374 ILE B O 1
ATOM 5951 N N . ASP B 1 375 ? -21.578 11.508 27.812 1 96.25 375 ASP B N 1
ATOM 5952 C CA . ASP B 1 375 ? -21.312 12.922 28.062 1 96.25 375 ASP B CA 1
ATOM 5953 C C . ASP B 1 375 ? -20.469 13.117 29.312 1 96.25 375 ASP B C 1
ATOM 5955 O O . ASP B 1 375 ? -20.969 12.914 30.438 1 96.25 375 ASP B O 1
ATOM 5959 N N . LEU B 1 376 ? -19.281 13.547 29.25 1 94.19 376 LEU B N 1
ATOM 5960 C CA . LEU B 1 376 ? -18.391 13.734 30.391 1 94.19 376 LEU B CA 1
ATOM 5961 C C . LEU B 1 376 ? -18.594 15.102 31.031 1 94.19 376 LEU B C 1
ATOM 5963 O O . LEU B 1 376 ? -18.031 15.391 32.094 1 94.19 376 LEU B O 1
ATOM 5967 N N . THR B 1 377 ? -19.328 15.961 30.375 1 91.81 377 THR B N 1
ATOM 5968 C CA . THR B 1 377 ? -19.5 17.312 30.891 1 91.81 377 THR B CA 1
ATOM 5969 C C . THR B 1 377 ? -20.453 17.328 32.062 1 91.81 377 THR B C 1
ATOM 5971 O O . THR B 1 377 ? -20.422 18.266 32.875 1 91.81 377 THR B O 1
ATOM 5974 N N . GLY B 1 378 ? -21.672 16.562 32.125 1 79.06 378 GLY B N 1
ATOM 5975 C CA . GLY B 1 378 ? -22.625 16.516 33.219 1 79.06 378 GLY B CA 1
ATOM 5976 C C . GLY B 1 378 ? -22.109 15.805 34.438 1 79.06 378 GLY B C 1
ATOM 5977 O O . GLY B 1 378 ? -22.844 15.594 35.406 1 79.06 378 GLY B O 1
ATOM 5978 N N . GLY B 1 379 ? -20.844 15.688 34.844 1 58.78 379 GLY B N 1
ATOM 5979 C CA . GLY B 1 379 ? -20.312 15.039 36.031 1 58.78 379 GLY B CA 1
ATOM 5980 C C . GLY B 1 379 ? -20.422 13.523 36 1 58.78 379 GLY B C 1
ATOM 5981 O O . GLY B 1 379 ? -21.391 12.977 35.469 1 58.78 379 GLY B O 1
ATOM 5982 N N . MET B 1 380 ? -19.562 12.664 35.5 1 45.72 380 MET B N 1
ATOM 5983 C CA . MET B 1 380 ? -19.578 11.211 35.594 1 45.72 380 MET B CA 1
ATOM 5984 C C . MET B 1 380 ? -20.203 10.766 36.938 1 45.72 380 MET B C 1
ATOM 5986 O O . MET B 1 380 ? -19.641 11.047 38 1 45.72 380 MET B O 1
ATOM 5990 N N . THR B 1 381 ? -21.453 10.812 37.031 1 35.66 381 THR B N 1
ATOM 5991 C CA . THR B 1 381 ? -21.922 10.016 38.156 1 35.66 381 THR B CA 1
ATOM 5992 C C . THR B 1 381 ? -21.438 8.57 38.031 1 35.66 381 THR B C 1
ATOM 5994 O O . THR B 1 381 ? -21.594 7.945 36.969 1 35.66 381 THR B O 1
ATOM 5997 N N . ASN B 1 382 ? -20.266 8.273 38.594 1 34.62 382 ASN B N 1
ATOM 5998 C CA . ASN B 1 382 ? -19.891 6.914 38.969 1 34.62 382 ASN B CA 1
ATOM 5999 C C . ASN B 1 382 ? -21.109 6.059 39.281 1 34.62 382 ASN B C 1
ATOM 6001 O O . ASN B 1 382 ? -21.734 6.234 40.344 1 34.62 382 ASN B O 1
ATOM 6005 N N . ASP B 1 383 ? -22.125 5.863 38.438 1 28.03 383 ASP B N 1
ATOM 6006 C CA . ASP B 1 383 ? -22.844 4.711 38.969 1 28.03 383 ASP B CA 1
ATOM 6007 C C . ASP B 1 383 ? -22.062 3.42 38.719 1 28.03 383 ASP B C 1
ATOM 6009 O O . ASP B 1 383 ? -21.469 3.238 37.656 1 28.03 383 ASP B O 1
#